Protein 2Q74 (pdb70)

InterPro domains:
  IPR000760 Inositol monophosphatase-like [PF00459] (10-281)
  IPR000760 Inositol monophosphatase-like [PR00377] (54-74)
  IPR000760 Inositol monophosphatase-like [PR00377] (76-92)
  IPR000760 Inositol monophosphatase-like [PR00377] (101-117)
  IPR000760 Inositol monophosphatase-like [PR00377] (200-221)
  IPR000760 Inositol monophosphatase-like [PR00377] (231-255)
  IPR020550 Inositol monophosphatase, conserved site [PS00630] (234-248)
  IPR020583 Inositol monophosphatase, metal-binding site [PS00629] (101-114)
  IPR033942 Inositol monophosphatase [cd01639] (29-236)

Radius of gyration: 31.49 Å; Cα contacts (8 Å, |Δi|>4): 1797; chains: 3; bounding box: 64×98×61 Å

GO terms:
  GO:0000287 magnesium ion binding (F, IDA)
  GO:0008934 inositol monophosphate 1-phosphatase activity (F, IDA)

Nearest PDB structures (foldseek):
  2q74-assembly1_C  TM=1.004E+00  e=3.347E-56  Mycobacterium tuberculosis H37Rv
  2q74-assembly2_B-2  TM=1.002E+00  e=1.702E-55  Mycobacterium tuberculosis H37Rv
  5yht-assembly1_A  TM=8.792E-01  e=5.640E-20  Mycobacterium tuberculosis H37Rv
  5yht-assembly1_B  TM=8.643E-01  e=2.072E-19  Mycobacterium tuberculosis H37Rv
  5zon-assembly2_D  TM=8.868E-01  e=8.125E-19  Mycobacterium tuberculosis H37Rv

Secondary structure (DSSP, 8-state):
--SHHHHHHHHHHHHHHHHHHHHHHHHHH--HHHHHHHHHHHHHHHHHHHHSTT--EE-TT---EEEEEEEE-HHHHHHT-S--EEEEEEEETTEEEEEEEEETTTTEEEEEETTTEEEEEETTEEEE--------GGG-EEEEEE-SSSTTHHHHHHHHHHHGGGSSEEEB-S-HHHHHHHHHHTS-SEEEEEEE-HHHHHHHHHHHHHTT-EEEE---EEEEEE-GGGHHHHHHHHHTTS---/--SHHHHHHHHHHHHHHHHHHHHHHHHHH--HHHHHHHHHHHHHHHHHHHHSTT--EE-TT---EEEEEEEE-HHHHHHT-S--EEEEEEEETTEEEEEEEEETTTTEEEEEETTTEEEEEETTEEEE--------GGG-EEEE---S--S-THHHHHHHHHHGGGSSEEE--S-HHHHHHHHHHTS-SEEEEEEE-HHHHHHHHHHHHHTT-EEEE---EEEEEE-HHHHHHHHHHHHTTS---/--SHHHHHHHHHHHHHHHHHHHHHHHHHH--HHHHHHHHHHHHHHHHHHHHSTT--EE-TT---EEEEEEEE-HHHHHHT-S--EEEEEEEETTEEEEEEEEETTTTEEEEEETTTEEEEEETTEEEE--------GGG-EEEEEE----HHHHHHHHHHHGGGSSEEEB-S-HHHHHHHHHHTS-SEEEEEEE-HHHHHHHHHHHHHTT-EEEE---EEEEEE-HHHHHHHHHHHHTTS---

CATH classification: 3.30.540.10 (+1 more: 3.40.190.80)

B-factor: mean 70.35, std 10.23, range [47.85, 155.06]

Solvent-accessible surface area: 29517 Å² total; per-residue (Å²): 154,72,97,38,52,35,0,26,50,25,0,42,85,0,0,46,62,0,4,54,67,0,74,35,55,51,76,124,52,113,127,54,23,82,56,0,14,47,26,0,3,130,36,0,75,73,66,1,65,115,75,32,107,48,17,59,36,66,1,68,97,70,192,0,39,0,1,0,4,1,3,12,11,55,37,0,0,52,34,18,10,77,10,18,0,0,1,0,1,0,24,61,80,55,118,21,25,0,0,0,0,1,21,2,43,54,165,22,20,8,1,0,0,60,74,76,21,0,20,14,56,33,166,203,33,149,63,109,10,160,21,38,67,25,96,105,4,60,86,0,0,1,0,1,12,21,3,78,77,88,75,66,29,66,160,18,7,56,13,16,0,62,1,6,50,73,8,81,18,6,5,10,20,21,5,9,0,8,2,0,0,18,0,0,28,12,67,0,2,0,0,7,15,66,14,6,58,47,48,19,0,4,1,0,8,14,0,0,44,42,0,31,11,107,40,59,77,77,145,32,42,12,0,3,0,0,0,72,44,0,1,94,91,0,26,61,9,0,101,141,68,115,4,11,117,153,62,98,40,52,34,0,27,51,26,0,41,88,0,0,44,60,0,4,52,66,0,75,35,55,50,76,124,52,114,128,52,23,84,55,0,14,46,26,0,3,131,35,0,74,74,67,2,64,119,74,32,106,71,22,68,36,67,1,69,96,70,222,0,36,0,1,0,5,1,3,11,10,54,103,7,0,63,170,34,87,91,9,17,0,0,1,0,1,0,21,63,80,55,116,22,25,0,0,0,0,0,20,2,42,56,166,22,21,8,1,0,0,58,72,75,21,1,20,15,55,33,165,202,33,150,64,109,10,163,21,42,68,27,99,106,5,62,84,0,36,1,0,1,11,58,38,70,45,72,47,33,102,88,84,14,44,99,14,15,62,91,0,72,103,72,10,144,67,39,107,108,51,44,4,9,0,9,2,0,0,26,0,0,29,28,144,3,14,0,0,7,13,56,14,5,44,47,49,18,0,5,0,0,8,14,0,0,44,42,1,32,10,110,40,57,78,75,143,31,43,13,0,3,0,0,0,72,43,1,1,94,88,0,28,60,8,0,101,192,67,76,3,11,115,156,75,99,41,53,33,1,27,51,26,0,40,85,0,0,44,62,0,5,53,64,0,75,35,54,50,76,125,50,115,128,54,23,82,58,0,15,46,28,0,3,129,36,0,73,71,66,1,62,118,76,32,106,40,15,62,37,65,0,66,97,72,195,1,35,0,2,0,6,1,3,12,10,56,37,0,0,54,34,17,10,75,10,18,1,0,2,0,1,0,23,61,81,55,117,22,25,0,0,0,0,0,21,2,41,54,165,22,22,8,0,0,0,60,72,73,22,0,20,15,56,33,163,203,33,147,62,110,10,162,22,40,69,25,96,105,4,62,84,1,0,1,0,0,11,22,14,114,95,35,52,32,76,18,7,55,13,16,0,62,1,4,68,72,9,82,16,6,4,11,20,20,4,9,0,8,1,0,0,19,0,0,29,12,65,0,2,0,0,7,14,65,18,6,65,48,48,18,0,4,1,0,9,15,0,0,43,41,0,32,11,108,41,58,78,76,144,31,44,13,0,3,0,0,0,72,45,1,1,95,88,0,27,63,9,0,102,194,67,117,4,11,117

Structure (mmCIF, N/CA/C/O backbone):
data_2Q74
#
_entry.id   2Q74
#
_cell.length_a   101.400
_cell.length_b   185.600
_cell.length_c   107.300
_cell.angle_alpha   90.00
_cell.angle_beta   90.00
_cell.angle_gamma   90.00
#
_symmetry.space_group_name_H-M   'C 2 2 21'
#
loop_
_entity.id
_entity.type
_entity.pdbx_description
1 polymer Inositol-1-monophosphatase
2 water water
#
loop_
_atom_site.group_PDB
_atom_site.id
_atom_site.type_symbol
_atom_site.label_atom_id
_atom_site.label_alt_id
_atom_site.label_comp_id
_atom_site.label_asym_id
_atom_site.label_entity_id
_atom_site.label_seq_id
_atom_site.pdbx_PDB_ins_code
_atom_site.Cartn_x
_atom_site.Cartn_y
_atom_site.Cartn_z
_atom_site.occupancy
_atom_site.B_iso_or_equiv
_atom_site.auth_seq_id
_atom_site.auth_comp_id
_atom_site.auth_asym_id
_atom_site.auth_atom_id
_atom_site.pdbx_PDB_model_num
ATOM 1 N N . ASP A 1 5 ? 21.724 75.442 47.746 1.00 86.03 5 ASP A N 1
ATOM 2 C CA . ASP A 1 5 ? 22.703 75.866 48.780 1.00 86.14 5 ASP A CA 1
ATOM 3 C C . ASP A 1 5 ? 24.124 75.430 48.438 1.00 85.24 5 ASP A C 1
ATOM 4 O O . ASP A 1 5 ? 24.954 76.251 48.051 1.00 85.47 5 ASP A O 1
ATOM 9 N N . ASN A 1 6 ? 24.368 74.130 48.611 1.00 83.95 6 ASN A N 1
ATOM 10 C CA . ASN A 1 6 ? 25.655 73.433 48.387 1.00 82.64 6 ASN A CA 1
ATOM 11 C C . ASN A 1 6 ? 25.595 72.006 49.009 1.00 81.92 6 ASN A C 1
ATOM 12 O O . ASN A 1 6 ? 26.601 71.317 49.163 1.00 81.20 6 ASN A O 1
ATOM 17 N N . GLU A 1 7 ? 24.386 71.573 49.339 1.00 81.19 7 GLU A N 1
ATOM 18 C CA . GLU A 1 7 ? 24.128 70.268 49.890 1.00 81.06 7 GLU A CA 1
ATOM 19 C C . GLU A 1 7 ? 23.911 69.329 48.731 1.00 80.00 7 GLU A C 1
ATOM 20 O O . GLU A 1 7 ? 23.563 69.762 47.627 1.00 79.82 7 GLU A O 1
ATOM 26 N N . PRO A 1 8 ? 24.090 68.031 48.973 1.00 79.10 8 PRO A N 1
ATOM 27 C CA . PRO A 1 8 ? 23.995 67.050 47.903 1.00 78.46 8 PRO A CA 1
ATOM 28 C C . PRO A 1 8 ? 22.717 67.165 47.053 1.00 77.80 8 PRO A C 1
ATOM 29 O O . PRO A 1 8 ? 22.791 67.094 45.809 1.00 77.65 8 PRO A O 1
ATOM 33 N N . ALA A 1 9 ? 21.565 67.323 47.714 1.00 76.78 9 ALA A N 1
ATOM 34 C CA . ALA A 1 9 ? 20.271 67.387 47.019 1.00 75.87 9 ALA A CA 1
ATOM 35 C C . ALA A 1 9 ? 20.276 68.515 45.994 1.00 75.26 9 ALA A C 1
ATOM 36 O O . ALA A 1 9 ? 19.852 68.328 44.844 1.00 75.06 9 ALA A O 1
ATOM 38 N N . ARG A 1 10 ? 20.784 69.676 46.405 1.00 74.43 10 ARG A N 1
ATOM 39 C CA . ARG A 1 10 ? 20.884 70.835 45.511 1.00 73.86 10 ARG A CA 1
ATOM 40 C C . ARG A 1 10 ? 21.875 70.583 44.391 1.00 73.20 10 ARG A C 1
ATOM 41 O O . ARG A 1 10 ? 21.667 71.019 43.267 1.00 73.16 10 ARG A O 1
ATOM 43 N N . LEU A 1 11 ? 22.967 69.896 44.710 1.00 72.59 11 LEU A N 1
ATOM 44 C CA . LEU A 1 11 ? 24.011 69.628 43.727 1.00 71.94 11 LEU A CA 1
ATOM 45 C C . LEU A 1 11 ? 23.530 68.647 42.652 1.00 71.67 11 LEU A C 1
ATOM 46 O O . LEU A 1 11 ? 23.916 68.754 41.486 1.00 71.59 11 LEU A O 1
ATOM 51 N N . ARG A 1 12 ? 22.663 67.712 43.031 1.00 71.13 12 ARG A N 1
ATOM 52 C CA . ARG A 1 12 ? 22.219 66.707 42.087 1.00 71.06 12 ARG A CA 1
ATOM 53 C C . ARG A 1 12 ? 21.170 67.279 41.137 1.00 70.07 12 ARG A C 1
ATOM 54 O O . ARG A 1 12 ? 21.102 66.877 39.986 1.00 69.74 12 ARG A O 1
ATOM 62 N N . SER A 1 13 ? 20.356 68.211 41.616 1.00 69.42 13 SER A N 1
ATOM 63 C CA . SER A 1 13 ? 19.366 68.860 40.769 1.00 68.94 13 SER A CA 1
ATOM 64 C C . SER A 1 13 ? 20.012 69.632 39.642 1.00 68.35 13 SER A C 1
ATOM 65 O O . SER A 1 13 ? 19.587 69.534 38.498 1.00 67.99 13 SER A O 1
ATOM 68 N N . VAL A 1 14 ? 21.043 70.401 39.971 1.00 67.78 14 VAL A N 1
ATOM 69 C CA . VAL A 1 14 ? 21.756 71.135 38.952 1.00 67.47 14 VAL A CA 1
ATOM 70 C C . VAL A 1 14 ? 22.451 70.135 38.025 1.00 67.18 14 VAL A C 1
ATOM 71 O O . VAL A 1 14 ? 22.568 70.368 36.818 1.00 67.22 14 VAL A O 1
ATOM 75 N N . ALA A 1 15 ? 22.902 69.016 38.589 1.00 66.79 15 ALA A N 1
ATOM 76 C CA . ALA A 1 15 ? 23.548 67.979 37.794 1.00 66.24 15 ALA A CA 1
ATOM 77 C C . ALA A 1 15 ? 22.548 67.358 36.826 1.00 65.79 15 ALA A C 1
ATOM 78 O O . ALA A 1 15 ? 22.884 67.125 35.673 1.00 65.30 15 ALA A O 1
ATOM 80 N N . GLU A 1 16 ? 21.331 67.097 37.310 1.00 65.52 16 GLU A N 1
ATOM 81 C CA . GLU A 1 16 ? 20.281 66.460 36.509 1.00 65.67 16 GLU A CA 1
ATOM 82 C C . GLU A 1 16 ? 19.865 67.381 35.368 1.00 65.35 16 GLU A C 1
ATOM 83 O O . GLU A 1 16 ? 19.721 66.977 34.208 1.00 64.87 16 GLU A O 1
ATOM 89 N N . ASN A 1 17 ? 19.685 68.643 35.713 1.00 65.15 17 ASN A N 1
ATOM 90 C CA . ASN A 1 17 ? 19.230 69.631 34.759 1.00 64.67 17 ASN A CA 1
ATOM 91 C C . ASN A 1 17 ? 20.255 69.885 33.671 1.00 63.94 17 ASN A C 1
ATOM 92 O O . ASN A 1 17 ? 19.921 69.918 32.494 1.00 64.26 17 ASN A O 1
ATOM 97 N N . LEU A 1 18 ? 21.507 70.044 34.064 1.00 63.06 18 LEU A N 1
ATOM 98 C CA . LEU A 1 18 ? 22.566 70.277 33.095 1.00 62.44 18 LEU A CA 1
ATOM 99 C C . LEU A 1 18 ? 22.774 69.081 32.173 1.00 62.06 18 LEU A C 1
ATOM 100 O O . LEU A 1 18 ? 22.952 69.254 30.958 1.00 61.85 18 LEU A O 1
ATOM 105 N N . ALA A 1 19 ? 22.743 67.880 32.749 1.00 61.34 19 ALA A N 1
ATOM 106 C CA . ALA A 1 19 ? 22.862 66.655 31.978 1.00 60.90 19 ALA A CA 1
ATOM 107 C C . ALA A 1 19 ? 21.758 66.574 30.911 1.00 60.74 19 ALA A C 1
ATOM 108 O O . ALA A 1 19 ? 22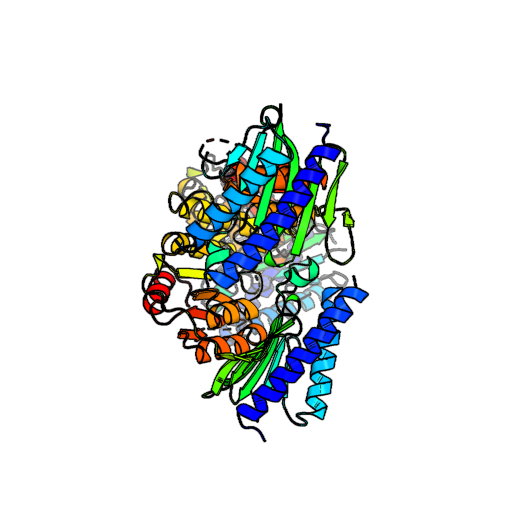.039 66.331 29.713 1.00 61.14 19 ALA A O 1
ATOM 110 N N . ALA A 1 20 ? 20.516 66.811 31.331 1.00 60.13 20 ALA A N 1
ATOM 111 C CA . ALA A 1 20 ? 19.356 66.732 30.427 1.00 59.89 20 ALA A CA 1
ATOM 112 C C . ALA A 1 20 ? 19.447 67.774 29.321 1.00 59.87 20 ALA A C 1
ATOM 113 O O . ALA A 1 20 ? 19.206 67.469 28.140 1.00 60.06 20 ALA A O 1
ATOM 115 N N . GLU A 1 21 ? 19.780 69.003 29.711 1.00 59.68 21 GLU A N 1
ATOM 116 C CA . GLU A 1 21 ? 20.016 70.082 28.755 1.00 59.75 21 GLU A CA 1
ATOM 117 C C . GLU A 1 21 ? 21.053 69.706 27.718 1.00 58.59 21 GLU A C 1
ATOM 118 O O . GLU A 1 21 ? 20.808 69.789 26.530 1.00 59.08 21 GLU A O 1
ATOM 124 N N . ALA A 1 22 ? 22.227 69.318 28.194 1.00 57.69 22 ALA A N 1
ATOM 125 C CA . ALA A 1 22 ? 23.361 69.007 27.334 1.00 57.07 22 ALA A CA 1
ATOM 126 C C . ALA A 1 22 ? 23.043 67.827 26.403 1.00 56.76 22 ALA A C 1
ATOM 127 O O . ALA A 1 22 ? 23.399 67.854 25.225 1.00 56.84 22 ALA A O 1
ATOM 129 N N . ALA A 1 23 ? 22.311 66.834 26.906 1.00 56.33 23 ALA A N 1
ATOM 130 C CA . ALA A 1 23 ? 21.892 65.709 26.080 1.00 55.98 23 ALA A CA 1
ATOM 131 C C . ALA A 1 23 ? 21.059 66.219 24.911 1.00 56.06 23 ALA A C 1
ATOM 132 O O . ALA A 1 23 ? 21.303 65.864 23.755 1.00 56.28 23 ALA A O 1
ATOM 134 N N . ALA A 1 24 ? 20.084 67.065 25.210 1.00 55.89 24 ALA A N 1
ATOM 135 C CA . ALA A 1 24 ? 19.226 67.649 24.178 1.00 56.20 24 ALA A CA 1
ATOM 136 C C . ALA A 1 24 ? 20.042 68.386 23.105 1.00 56.73 24 ALA A C 1
ATOM 137 O O . ALA A 1 24 ? 19.699 68.376 21.912 1.00 56.72 24 ALA A O 1
ATOM 139 N N . PHE A 1 25 ? 21.115 69.039 23.540 1.00 57.66 25 PHE A N 1
ATOM 140 C CA . PHE A 1 25 ? 21.969 69.824 22.644 1.00 58.22 25 PHE A CA 1
ATOM 141 C C . PHE A 1 25 ? 22.818 68.916 21.771 1.00 58.85 25 PHE A C 1
ATOM 142 O O . PHE A 1 25 ? 22.958 69.148 20.578 1.00 59.24 25 PHE A O 1
ATOM 150 N N . VAL A 1 26 ? 23.389 67.883 22.377 1.00 59.39 26 VAL A N 1
ATOM 151 C CA . VAL A 1 26 ? 24.180 66.896 21.643 1.00 59.82 26 VAL A CA 1
ATOM 152 C C . VAL A 1 26 ? 23.330 66.221 20.573 1.00 60.59 26 VAL A C 1
ATOM 153 O O . VAL A 1 26 ? 23.731 66.056 19.440 1.00 60.87 26 VAL A O 1
ATOM 157 N N . ARG A 1 27 ? 22.151 65.813 20.990 1.00 61.75 27 ARG A N 1
ATOM 158 C CA . ARG A 1 27 ? 21.197 65.112 20.166 1.00 62.64 27 ARG A CA 1
ATOM 159 C C . ARG A 1 27 ? 20.870 65.974 18.946 1.00 63.31 27 ARG A C 1
ATOM 160 O O . ARG A 1 27 ? 20.827 65.498 17.807 1.00 63.33 27 ARG A O 1
ATOM 168 N N . GLY A 1 28 ? 20.711 67.270 19.183 1.00 63.98 28 GLY A N 1
ATOM 169 C CA . GLY A 1 28 ? 20.446 68.211 18.110 1.00 64.09 28 GLY A CA 1
ATOM 170 C C . GLY A 1 28 ? 21.646 68.556 17.252 1.00 64.57 28 GLY A C 1
ATOM 171 O O . GLY A 1 28 ? 21.540 68.655 16.027 1.00 64.11 28 GLY A O 1
ATOM 172 N N . ARG A 1 29 ? 22.788 68.772 17.895 1.00 65.26 29 ARG A N 1
ATOM 173 C CA . ARG A 1 29 ? 24.014 69.112 17.178 1.00 65.86 29 ARG A CA 1
ATOM 174 C C . ARG A 1 29 ? 24.513 67.965 16.301 1.00 66.55 29 ARG A C 1
ATOM 175 O O . ARG A 1 29 ? 25.010 68.200 15.199 1.00 66.42 29 ARG A O 1
ATOM 183 N N . ARG A 1 30 ? 24.379 66.732 16.789 1.00 67.37 30 ARG A N 1
ATOM 184 C CA . ARG A 1 30 ? 24.782 65.563 16.020 1.00 68.35 30 ARG A CA 1
ATOM 185 C C . ARG A 1 30 ? 24.030 65.520 14.690 1.00 68.27 30 ARG A C 1
ATOM 186 O O . ARG A 1 30 ? 24.632 65.294 13.651 1.00 68.18 30 ARG A O 1
ATOM 194 N N . ALA A 1 31 ? 22.721 65.752 14.734 1.00 68.66 31 ALA A N 1
ATOM 195 C CA . ALA A 1 31 ? 21.880 65.728 13.538 1.00 69.04 31 ALA A CA 1
ATOM 196 C C . ALA A 1 31 ? 22.307 66.781 12.517 1.00 69.64 31 ALA A C 1
ATOM 197 O O . ALA A 1 31 ? 22.308 66.525 11.310 1.00 69.76 31 ALA A O 1
ATOM 199 N N . GLU A 1 32 ? 22.697 67.955 12.993 1.00 70.66 32 GLU A N 1
ATOM 200 C CA . GLU A 1 32 ? 23.179 69.018 12.099 1.00 71.36 32 GLU A CA 1
ATOM 201 C C . GLU A 1 32 ? 24.505 68.634 11.439 1.00 73.28 32 GLU A C 1
ATOM 202 O O . GLU A 1 32 ? 24.598 68.523 10.220 1.00 73.80 32 GLU A O 1
ATOM 208 N N . VAL A 1 33 ? 25.518 68.408 12.261 1.00 75.29 33 VAL A N 1
ATOM 209 C CA . VAL A 1 33 ? 26.846 68.020 11.799 1.00 76.71 33 VAL A CA 1
ATOM 210 C C . VAL A 1 33 ? 26.838 66.789 10.863 1.00 77.75 33 VAL A C 1
ATOM 211 O O . VAL A 1 33 ? 27.625 66.719 9.938 1.00 77.70 33 VAL A O 1
ATOM 215 N N . PHE A 1 34 ? 25.948 65.833 11.101 1.00 79.23 34 PHE A N 1
ATOM 216 C CA . PHE A 1 34 ? 25.827 64.645 10.254 1.00 80.28 34 PHE A CA 1
ATOM 217 C C . PHE A 1 34 ? 24.568 64.757 9.396 1.00 80.44 34 PHE A C 1
ATOM 218 O O . PHE A 1 34 ? 24.614 65.163 8.239 1.00 80.73 34 PHE A O 1
ATOM 226 N N . ASP A 1 54 ? 37.207 64.915 14.417 1.00 84.11 54 ASP A N 1
ATOM 227 C CA . ASP A 1 54 ? 36.875 66.292 14.022 1.00 84.15 54 ASP A CA 1
ATOM 228 C C . ASP A 1 54 ? 35.365 66.621 14.152 1.00 83.88 54 ASP A C 1
ATOM 229 O O . ASP A 1 54 ? 35.003 67.553 14.872 1.00 83.85 54 ASP A O 1
ATOM 234 N N . PRO A 1 55 ? 34.480 65.866 13.460 1.00 83.39 55 PRO A N 1
ATOM 235 C CA . PRO A 1 55 ? 33.044 66.121 13.641 1.00 82.57 55 PRO A CA 1
ATOM 236 C C . PRO A 1 55 ? 32.568 65.860 15.082 1.00 81.34 55 PRO A C 1
ATOM 237 O O . PRO A 1 55 ? 31.708 66.576 15.589 1.00 81.62 55 PRO A O 1
ATOM 241 N N . VAL A 1 56 ? 33.133 64.856 15.737 1.00 79.64 56 VAL A N 1
ATOM 242 C CA . VAL A 1 56 ? 32.833 64.624 17.138 1.00 78.26 56 VAL A CA 1
ATOM 243 C C . VAL A 1 56 ? 33.580 65.646 17.998 1.00 77.10 56 VAL A C 1
ATOM 244 O O . VAL A 1 56 ? 33.084 66.038 19.048 1.00 77.11 56 VAL A O 1
ATOM 248 N N . THR A 1 57 ? 34.767 66.079 17.557 1.00 75.61 57 THR A N 1
ATOM 249 C CA . THR A 1 57 ? 35.526 67.120 18.272 1.00 74.28 57 THR A CA 1
ATOM 250 C C . THR A 1 57 ? 34.706 68.404 18.351 1.00 73.12 57 THR A C 1
ATOM 251 O O . THR A 1 57 ? 34.715 69.101 19.376 1.00 73.15 57 THR A O 1
ATOM 255 N N . VAL A 1 58 ? 33.970 68.684 17.280 1.00 71.44 58 VAL A N 1
ATOM 256 C CA . VAL A 1 58 ? 33.156 69.882 17.199 1.00 70.23 58 VAL A CA 1
ATOM 257 C C . VAL A 1 58 ? 32.037 69.843 18.228 1.00 69.31 58 VAL A C 1
ATOM 258 O O . VAL A 1 58 ? 31.906 70.765 19.016 1.00 69.05 58 VAL A O 1
ATOM 262 N N . VAL A 1 59 ? 31.249 68.772 18.229 1.00 68.47 59 VAL A N 1
ATOM 263 C CA . VAL A 1 59 ? 30.100 68.676 19.122 1.00 67.86 59 VAL A CA 1
ATOM 264 C C . VAL A 1 59 ? 30.546 68.612 20.575 1.00 68.48 59 VAL A C 1
ATOM 265 O O . VAL A 1 59 ? 29.906 69.190 21.457 1.00 68.06 59 VAL A O 1
ATOM 269 N N . ASP A 1 60 ? 31.657 67.916 20.798 1.00 69.32 60 ASP A N 1
ATOM 270 C CA . ASP A 1 60 ? 32.232 67.753 22.124 1.00 70.25 60 ASP A CA 1
ATOM 271 C C . ASP A 1 60 ? 32.594 69.118 22.705 1.00 70.25 60 ASP A C 1
ATOM 272 O O . ASP A 1 60 ? 32.230 69.433 23.837 1.00 70.33 60 ASP A O 1
ATOM 277 N N . THR A 1 61 ? 33.268 69.939 21.910 1.00 70.25 61 THR A N 1
ATOM 278 C CA . THR A 1 61 ? 33.653 71.276 22.339 1.00 70.31 61 THR A CA 1
ATOM 279 C C . THR A 1 61 ? 32.442 72.166 22.577 1.00 70.24 61 THR A C 1
ATOM 280 O O . THR A 1 61 ? 32.363 72.868 23.584 1.00 70.21 61 THR A O 1
ATOM 284 N N . ASP A 1 62 ? 31.510 72.146 21.630 1.00 70.07 62 ASP A N 1
ATOM 285 C CA . ASP A 1 62 ? 30.320 72.973 21.706 1.00 70.06 62 ASP A CA 1
ATOM 286 C C . ASP A 1 62 ? 29.573 72.704 23.004 1.00 69.93 62 ASP A C 1
ATOM 287 O O . ASP A 1 62 ? 29.172 73.639 23.708 1.00 69.52 62 ASP A O 1
ATOM 292 N N . THR A 1 63 ? 29.414 71.418 23.320 1.00 69.87 63 THR A N 1
ATOM 293 C CA . THR A 1 63 ? 28.666 70.978 24.500 1.00 69.67 63 THR A CA 1
ATOM 294 C C . THR A 1 63 ? 29.413 71.297 25.790 1.00 70.00 63 THR A C 1
ATOM 295 O O . THR A 1 63 ? 28.815 71.604 26.818 1.00 69.50 63 THR A O 1
ATOM 299 N N . GLU A 1 64 ? 30.733 71.208 25.727 1.00 70.79 64 GLU A N 1
ATOM 300 C CA . GLU A 1 64 ? 31.593 71.643 26.828 1.00 71.38 64 GLU A CA 1
ATOM 301 C C . GLU A 1 64 ? 31.375 73.136 27.122 1.00 71.11 64 GLU A C 1
ATOM 302 O O . GLU A 1 64 ? 31.290 73.542 28.291 1.00 70.93 64 GLU A O 1
ATOM 308 N N . ARG A 1 65 ? 31.285 73.935 26.056 1.00 70.59 65 ARG A N 1
ATOM 309 C CA . ARG A 1 65 ? 31.002 75.358 26.179 1.00 70.97 65 ARG A CA 1
ATOM 310 C C . ARG A 1 65 ? 29.633 75.606 26.836 1.00 69.09 65 ARG A C 1
ATOM 311 O O . ARG A 1 65 ? 29.521 76.418 27.746 1.00 68.87 65 ARG A O 1
ATOM 319 N N . LEU A 1 66 ? 28.605 74.898 26.375 1.00 67.44 66 LEU A N 1
ATOM 320 C CA . LEU A 1 66 ? 27.264 75.004 26.942 1.00 66.62 66 LEU A CA 1
ATOM 321 C C . LEU A 1 66 ? 27.299 74.778 28.435 1.00 66.45 66 LEU A C 1
ATOM 322 O O . LEU A 1 66 ? 26.734 75.542 29.203 1.00 66.05 66 LEU A O 1
ATOM 327 N N . LEU A 1 67 ? 27.980 73.719 28.842 1.00 66.74 67 LEU A N 1
ATOM 328 C CA . LEU A 1 67 ? 28.046 73.332 30.249 1.00 66.94 67 LEU A CA 1
ATOM 329 C C . LEU A 1 67 ? 28.820 74.326 31.109 1.00 67.99 67 LEU A C 1
ATOM 330 O O . LEU A 1 67 ? 28.429 74.600 32.250 1.00 67.73 67 LEU A O 1
ATOM 335 N N . ARG A 1 68 ? 29.917 74.846 30.565 1.00 69.02 68 ARG A N 1
ATOM 336 C CA . ARG A 1 68 ? 30.719 75.840 31.267 1.00 70.16 68 ARG A CA 1
ATOM 337 C C . ARG A 1 68 ? 29.948 77.138 31.484 1.00 70.76 68 ARG A C 1
ATOM 338 O O . ARG A 1 68 ? 29.983 77.700 32.576 1.00 70.71 68 ARG A O 1
ATOM 346 N N . ASP A 1 69 ? 29.252 77.600 30.444 1.00 71.46 69 ASP A N 1
ATOM 347 C CA . ASP A 1 69 ? 28.447 78.813 30.520 1.00 71.90 69 ASP A CA 1
ATOM 348 C C . ASP A 1 69 ? 27.331 78.636 31.529 1.00 71.56 69 ASP A C 1
ATOM 349 O O . ASP A 1 69 ? 27.155 79.463 32.406 1.00 71.96 69 ASP A O 1
ATOM 354 N N . ARG A 1 70 ? 26.594 77.543 31.423 1.00 71.14 70 ARG A N 1
ATOM 355 C CA . ARG A 1 70 ? 25.470 77.308 32.319 1.00 70.85 70 ARG A CA 1
ATOM 356 C C . ARG A 1 70 ? 25.921 77.199 33.773 1.00 71.74 70 ARG A C 1
ATOM 357 O O . ARG A 1 70 ? 25.213 77.597 34.693 1.00 71.65 70 ARG A O 1
ATOM 365 N N . LEU A 1 71 ? 27.112 76.658 33.973 1.00 72.86 71 LEU A N 1
ATOM 366 C CA . LEU A 1 71 ? 27.679 76.550 35.302 1.00 73.69 71 LEU A CA 1
ATOM 367 C C . LEU A 1 71 ? 28.141 77.901 35.822 1.00 73.80 71 LEU A C 1
ATOM 368 O O . LEU A 1 71 ? 28.066 78.158 37.018 1.00 73.83 71 LEU A O 1
ATOM 373 N N . ALA A 1 72 ? 28.580 78.775 34.920 1.00 74.03 72 ALA A N 1
ATOM 374 C CA . ALA A 1 72 ? 28.925 80.154 35.273 1.00 74.04 72 ALA A CA 1
ATOM 375 C C . ALA A 1 72 ? 27.725 80.909 35.848 1.00 74.09 72 ALA A C 1
ATOM 376 O O . ALA A 1 72 ? 27.879 81.703 36.775 1.00 74.22 72 ALA A O 1
ATOM 378 N N . GLN A 1 73 ? 26.534 80.635 35.313 1.00 73.82 73 GLN A N 1
ATOM 379 C CA . GLN A 1 73 ? 25.313 81.330 35.724 1.00 73.71 73 GLN A CA 1
ATOM 380 C C . GLN A 1 73 ? 24.636 80.642 36.911 1.00 73.43 73 GLN A C 1
ATOM 381 O O . GLN A 1 73 ? 24.091 81.311 37.781 1.00 73.77 73 GLN A O 1
ATOM 387 N N . LEU A 1 74 ? 24.670 79.318 36.961 1.00 73.10 74 LEU A N 1
ATOM 388 C CA . LEU A 1 74 ? 24.006 78.591 38.048 1.00 72.76 74 LEU A CA 1
ATOM 389 C C . LEU A 1 74 ? 24.911 78.386 39.269 1.00 73.57 74 LEU A C 1
ATOM 390 O O . LEU A 1 74 ? 24.443 78.412 40.404 1.00 73.08 74 LEU A O 1
ATOM 395 N N . ARG A 1 75 ? 26.201 78.171 39.019 1.00 74.66 75 ARG A N 1
ATOM 396 C CA . ARG A 1 75 ? 27.174 77.939 40.072 1.00 75.56 75 ARG A CA 1
ATOM 397 C C . ARG A 1 75 ? 28.417 78.815 39.861 1.00 76.38 75 ARG A C 1
ATOM 398 O O . ARG A 1 75 ? 29.505 78.298 39.555 1.00 76.23 75 ARG A O 1
ATOM 406 N N . PRO A 1 76 ? 28.257 80.148 40.047 1.00 77.42 76 PRO A N 1
ATOM 407 C CA . PRO A 1 76 ? 29.252 81.199 39.771 1.00 77.85 76 PRO A CA 1
ATOM 408 C C . PRO A 1 76 ? 30.735 80.913 40.081 1.00 78.14 76 PRO A C 1
ATOM 409 O O . PRO A 1 76 ? 31.558 80.953 39.164 1.00 78.65 76 PRO A O 1
ATOM 413 N N . GLY A 1 77 ? 31.092 80.658 41.334 1.00 77.98 77 GLY A N 1
ATOM 414 C CA . GLY A 1 77 ? 32.511 80.556 41.678 1.00 78.13 77 GLY A CA 1
ATOM 415 C C . GLY A 1 77 ? 33.094 79.149 41.644 1.00 78.10 77 GLY A C 1
ATOM 416 O O . GLY A 1 77 ? 34.206 78.918 42.111 1.00 78.00 77 GLY A O 1
ATOM 417 N N . ASP A 1 78 ? 32.351 78.199 41.091 1.00 77.92 78 ASP A N 1
ATOM 418 C CA . ASP A 1 78 ? 32.756 76.795 41.152 1.00 77.60 78 ASP A CA 1
ATOM 419 C C . ASP A 1 78 ? 33.762 76.409 40.076 1.00 76.89 78 ASP A C 1
ATOM 420 O O . ASP A 1 78 ? 33.594 76.733 38.904 1.00 76.71 78 ASP A O 1
ATOM 425 N N . PRO A 1 79 ? 34.836 75.730 40.487 1.00 76.18 79 PRO A N 1
ATOM 426 C CA . PRO A 1 79 ? 35.801 75.176 39.554 1.00 75.78 79 PRO A CA 1
ATOM 427 C C . PRO A 1 79 ? 35.220 74.115 38.643 1.00 75.55 79 PRO A C 1
ATOM 428 O O . PRO A 1 79 ? 34.330 73.370 39.040 1.00 75.08 79 PRO A O 1
ATOM 432 N N . ILE A 1 80 ? 35.762 74.055 37.436 1.00 75.83 80 ILE A N 1
ATOM 433 C CA . ILE A 1 80 ? 35.340 73.117 36.414 1.00 76.23 80 ILE A CA 1
ATOM 434 C C . ILE A 1 80 ? 36.562 72.355 35.920 1.00 77.35 80 ILE A C 1
ATOM 435 O O . ILE A 1 80 ? 37.463 72.940 35.312 1.00 77.68 80 ILE A O 1
ATOM 440 N N . LEU A 1 81 ? 36.594 71.054 36.187 1.00 78.67 81 LEU A N 1
ATOM 441 C CA . LEU A 1 81 ? 37.549 70.153 35.538 1.00 79.76 81 LEU A CA 1
ATOM 442 C C . LEU A 1 81 ? 36.847 69.478 34.358 1.00 80.93 81 LEU A C 1
ATOM 443 O O . LEU A 1 81 ? 36.010 68.587 34.531 1.00 80.52 81 LEU A O 1
ATOM 448 N N . GLY A 1 82 ? 37.174 69.930 33.155 1.00 82.62 82 GLY A N 1
ATOM 449 C CA . GLY A 1 82 ? 36.597 69.356 31.959 1.00 84.04 82 GLY A CA 1
ATOM 450 C C . GLY A 1 82 ? 37.472 68.273 31.375 1.00 85.57 82 GLY A C 1
ATOM 451 O O . GLY A 1 82 ? 38.580 68.004 31.856 1.00 85.90 82 GLY A O 1
ATOM 452 N N . GLU A 1 83 ? 36.968 67.649 30.319 1.00 87.30 83 GLU A N 1
ATOM 453 C CA . GLU A 1 83 ? 37.778 66.745 29.514 1.00 88.65 83 GLU A CA 1
ATOM 454 C C . GLU A 1 83 ? 38.979 67.509 28.917 1.00 89.22 83 GLU A C 1
ATOM 455 O O . GLU A 1 83 ? 39.924 66.888 28.423 1.00 89.36 83 GLU A O 1
ATOM 461 N N . GLU A 1 84 ? 38.934 68.849 29.011 1.00 89.91 84 GLU A N 1
ATOM 462 C CA . GLU A 1 84 ? 39.955 69.764 28.470 1.00 90.40 84 GLU A CA 1
ATOM 463 C C . GLU A 1 84 ? 40.222 70.968 29.407 1.00 90.45 84 GLU A C 1
ATOM 464 O O . GLU A 1 84 ? 40.054 72.133 29.008 1.00 90.26 84 GLU A O 1
ATOM 470 N N . GLY A 1 85 ? 40.635 70.678 30.646 1.00 90.42 85 GLY A N 1
ATOM 471 C CA . GLY A 1 85 ? 40.899 71.711 31.659 1.00 90.27 85 GLY A CA 1
ATOM 472 C C . GLY A 1 85 ? 40.281 71.359 33.001 1.00 90.18 85 GLY A C 1
ATOM 473 O O . GLY A 1 85 ? 40.795 71.741 34.056 1.00 90.33 85 GLY A O 1
ATOM 474 N N . ARG A 1 98 ? 33.855 74.344 48.927 1.00 71.91 98 ARG A N 1
ATOM 475 C CA . ARG A 1 98 ? 33.915 74.566 47.481 1.00 71.98 98 ARG A CA 1
ATOM 476 C C . ARG A 1 98 ? 33.740 73.261 46.680 1.00 71.19 98 ARG A C 1
ATOM 477 O O . ARG A 1 98 ? 34.325 72.241 47.029 1.00 71.48 98 ARG A O 1
ATOM 485 N N . VAL A 1 99 ? 32.940 73.311 45.613 1.00 70.38 99 VAL A N 1
ATOM 486 C CA . VAL A 1 99 ? 32.646 72.142 44.771 1.00 69.71 99 VAL A CA 1
ATOM 487 C C . VAL A 1 99 ? 33.265 72.264 43.374 1.00 69.08 99 VAL A C 1
ATOM 488 O O . VAL A 1 99 ? 33.339 73.352 42.811 1.00 69.28 99 VAL A O 1
ATOM 492 N N . THR A 1 100 ? 33.689 71.133 42.824 1.00 68.18 100 THR A N 1
ATOM 493 C CA . THR A 1 100 ? 34.294 71.082 41.501 1.00 67.78 100 THR A CA 1
ATOM 494 C C . THR A 1 100 ? 33.444 70.226 40.570 1.00 67.23 100 THR A C 1
ATOM 495 O O . THR A 1 100 ? 33.130 69.074 40.883 1.00 67.26 100 THR A O 1
ATOM 499 N N . TRP A 1 101 ? 33.087 70.784 39.421 1.00 66.11 101 TRP A N 1
ATOM 500 C CA . TRP A 1 101 ? 32.272 70.056 38.463 1.00 65.16 101 TRP A CA 1
ATOM 501 C C . TRP A 1 101 ? 33.170 69.317 37.497 1.00 64.92 101 TRP A C 1
ATOM 502 O O . TRP A 1 101 ? 33.958 69.929 36.787 1.00 64.91 101 TRP A O 1
ATOM 513 N N . VAL A 1 102 ? 33.073 67.990 37.518 1.00 64.80 102 VAL A N 1
ATOM 514 C CA . VAL A 1 102 ? 33.873 67.128 36.657 1.00 64.79 102 VAL A CA 1
ATOM 515 C C . VAL A 1 102 ? 32.976 66.648 35.536 1.00 64.77 102 VAL A C 1
ATOM 516 O O . VAL A 1 102 ? 31.933 66.044 35.797 1.00 64.47 102 VAL A O 1
ATOM 520 N N . LEU A 1 103 ? 33.356 66.907 34.287 1.00 64.50 103 LEU A N 1
ATOM 521 C CA . LEU A 1 103 ? 32.435 66.564 33.231 1.00 64.56 103 LEU A CA 1
ATOM 522 C C . LEU A 1 103 ? 32.999 66.006 31.925 1.00 64.05 103 LEU A C 1
ATOM 523 O O . LEU A 1 103 ? 34.170 66.191 31.604 1.00 63.92 103 LEU A O 1
ATOM 528 N N . ASP A 1 104 ? 32.144 65.248 31.236 1.00 63.44 104 ASP A N 1
ATOM 529 C CA . ASP A 1 104 ? 32.399 64.762 29.888 1.00 63.18 104 ASP A CA 1
ATOM 530 C C . ASP A 1 104 ? 31.123 64.948 29.056 1.00 62.52 104 ASP A C 1
ATOM 531 O O . ASP A 1 104 ? 30.105 64.279 29.292 1.00 62.33 104 ASP A O 1
ATOM 536 N N . PRO A 1 105 ? 31.175 65.854 28.075 1.00 61.51 105 PRO A N 1
ATOM 537 C CA . PRO A 1 105 ? 30.039 66.088 27.183 1.00 61.10 105 PRO A CA 1
ATOM 538 C C . PRO A 1 105 ? 29.627 64.877 26.338 1.00 60.20 105 PRO A C 1
ATOM 539 O O . PRO A 1 105 ? 28.442 64.701 26.051 1.00 60.01 105 PRO A O 1
ATOM 543 N N . ILE A 1 106 ? 30.599 64.078 25.912 1.00 59.19 106 ILE A N 1
ATOM 544 C CA . ILE A 1 106 ? 30.308 62.877 25.144 1.00 58.56 106 ILE A CA 1
ATOM 545 C C . ILE A 1 106 ? 31.256 61.755 25.550 1.00 58.23 106 ILE A C 1
ATOM 546 O O . ILE A 1 106 ? 32.406 61.700 25.093 1.00 58.14 106 ILE A O 1
ATOM 551 N N . ASP A 1 107 ? 30.767 60.884 26.432 1.00 57.65 107 ASP A N 1
ATOM 552 C CA . ASP A 1 107 ? 31.451 59.648 26.791 1.00 57.18 107 ASP A CA 1
ATOM 553 C C . ASP A 1 107 ? 30.951 58.551 25.861 1.00 56.84 107 ASP A C 1
ATOM 554 O O . ASP A 1 107 ? 29.768 58.236 25.823 1.00 57.06 107 ASP A O 1
ATOM 559 N N . GLY A 1 108 ? 31.864 57.984 25.097 1.00 56.61 108 GLY A N 1
ATOM 560 C CA . GLY A 1 108 ? 31.519 57.054 24.040 1.00 56.77 108 GLY A CA 1
ATOM 561 C C . GLY A 1 108 ? 31.546 57.785 22.727 1.00 56.85 108 GLY A C 1
ATOM 562 O O . GLY A 1 108 ? 30.527 57.868 22.062 1.00 57.25 108 GLY A O 1
ATOM 563 N N . THR A 1 109 ? 32.718 58.319 22.371 1.00 57.25 109 THR A N 1
ATOM 564 C CA . THR A 1 109 ? 32.903 59.075 21.143 1.00 57.57 109 THR A CA 1
ATOM 565 C C . THR A 1 109 ? 32.906 58.171 19.915 1.00 58.14 109 THR A C 1
ATOM 566 O O . THR A 1 109 ? 32.475 58.575 18.835 1.00 58.50 109 THR A O 1
ATOM 570 N N . VAL A 1 110 ? 33.422 56.960 20.058 1.00 58.69 110 VAL A N 1
ATOM 571 C CA . VAL A 1 110 ? 33.377 56.016 18.959 1.00 59.12 110 VAL A CA 1
ATOM 572 C C . VAL A 1 110 ? 31.908 55.713 18.649 1.00 59.56 110 VAL A C 1
ATOM 573 O O . VAL A 1 110 ? 31.478 55.681 17.496 1.00 59.63 110 VAL A O 1
ATOM 577 N N . ASN A 1 111 ? 31.136 55.510 19.702 1.00 60.23 111 ASN A N 1
ATOM 578 C CA . ASN A 1 111 ? 29.719 55.200 19.569 1.00 60.67 111 ASN A CA 1
ATOM 579 C C . ASN A 1 111 ? 28.972 56.327 18.873 1.00 60.67 111 ASN A C 1
ATOM 580 O O . ASN A 1 111 ? 28.215 56.087 17.926 1.00 60.33 111 ASN A O 1
ATOM 585 N N . PHE A 1 112 ? 29.220 57.548 19.342 1.00 60.47 112 PHE A N 1
ATOM 586 C CA . PHE A 1 112 ? 28.694 58.758 18.724 1.00 60.75 112 PHE A CA 1
ATOM 587 C C . PHE A 1 112 ? 28.974 58.844 17.199 1.00 60.17 112 PHE A C 1
ATOM 588 O O . PHE A 1 112 ? 28.081 59.127 16.401 1.00 59.91 112 PHE A O 1
ATOM 596 N N . VAL A 1 113 ? 30.211 58.593 16.808 1.00 59.26 113 VAL A N 1
ATOM 597 C CA . VAL A 1 113 ? 30.588 58.673 15.410 1.00 59.14 113 VAL A CA 1
ATOM 598 C C . VAL A 1 113 ? 29.901 57.601 14.547 1.00 58.97 113 VAL A C 1
ATOM 599 O O . VAL A 1 113 ? 29.569 57.842 13.378 1.00 58.64 113 VAL A O 1
ATOM 603 N N . TYR A 1 114 ? 29.707 56.415 15.117 1.00 58.79 114 TYR A N 1
ATOM 604 C CA . TYR A 1 114 ? 29.114 55.295 14.378 1.00 58.39 114 TYR A CA 1
ATOM 605 C C . TYR A 1 114 ? 27.597 55.231 14.463 1.00 57.77 114 TYR A C 1
ATOM 606 O O . TYR A 1 114 ? 26.974 54.502 13.722 1.00 58.19 114 TYR A O 1
ATOM 615 N N . GLY A 1 115 ? 26.998 55.989 15.362 1.00 57.49 115 GLY A N 1
ATOM 616 C CA . GLY A 1 115 ? 25.552 55.964 15.525 1.00 57.20 115 GLY A CA 1
ATOM 617 C C . GLY A 1 115 ? 25.079 54.810 16.408 1.00 57.21 115 GLY A C 1
ATOM 618 O O . GLY A 1 115 ? 23.936 54.354 16.288 1.00 58.11 115 GLY A O 1
ATOM 619 N N . ILE A 1 116 ? 25.944 54.307 17.276 1.00 56.27 116 ILE A N 1
ATOM 620 C CA . ILE A 1 116 ? 25.527 53.309 18.233 1.00 55.74 116 ILE A CA 1
ATOM 621 C C . ILE A 1 116 ? 24.943 54.070 19.444 1.00 55.72 116 ILE A C 1
ATOM 622 O O . ILE A 1 116 ? 25.652 54.848 20.075 1.00 55.63 116 ILE A O 1
ATOM 627 N N . PRO A 1 117 ? 23.647 53.865 19.754 1.00 55.33 117 PRO A N 1
ATOM 628 C CA . PRO A 1 117 ? 22.979 54.644 20.795 1.00 54.46 117 PRO A CA 1
ATOM 629 C C . PRO A 1 117 ? 23.448 54.257 22.159 1.00 54.40 117 PRO A C 1
ATOM 630 O O . PRO A 1 117 ? 22.709 53.644 22.933 1.00 55.55 117 PRO A O 1
ATOM 634 N N . ALA A 1 118 ? 24.670 54.655 22.459 1.00 53.61 118 ALA A N 1
ATOM 635 C CA . ALA A 1 118 ? 25.279 54.361 23.703 1.00 53.15 118 ALA A CA 1
ATOM 636 C C . ALA A 1 118 ? 26.406 55.369 23.875 1.00 53.17 118 ALA A C 1
ATOM 637 O O . ALA A 1 118 ? 27.600 54.997 23.904 1.00 53.50 118 ALA A O 1
ATOM 639 N N . TYR A 1 119 ? 26.021 56.645 23.960 1.00 52.82 119 TYR A N 1
ATOM 640 C CA . TYR A 1 119 ? 26.935 57.689 24.427 1.00 52.50 119 TYR A CA 1
ATOM 641 C C . TYR A 1 119 ? 26.231 58.512 25.471 1.00 52.50 119 TYR A C 1
ATOM 642 O O . TYR A 1 119 ? 25.001 58.571 25.479 1.00 53.29 119 TYR A O 1
ATOM 651 N N . ALA A 1 120 ? 26.993 59.182 26.331 1.00 52.44 120 ALA A N 1
ATOM 652 C CA . ALA A 1 120 ? 26.393 59.853 27.492 1.00 51.85 120 ALA A CA 1
ATOM 653 C C . ALA A 1 120 ? 27.067 61.173 27.894 1.00 52.07 120 ALA A C 1
ATOM 654 O O . ALA A 1 120 ? 28.239 61.411 27.647 1.00 52.20 120 ALA A O 1
ATOM 656 N N . VAL A 1 121 ? 26.285 62.030 28.524 1.00 53.00 121 VAL A N 1
ATOM 657 C CA . VAL A 1 121 ? 26.800 63.211 29.176 1.00 53.55 121 VAL A CA 1
ATOM 658 C C . VAL A 1 121 ? 26.963 62.836 30.658 1.00 54.35 121 VAL A C 1
ATOM 659 O O . VAL A 1 121 ? 26.024 62.319 31.262 1.00 54.59 121 VAL A O 1
ATOM 663 N N . SER A 1 122 ? 28.146 63.081 31.220 1.00 55.55 122 SER A N 1
ATOM 664 C CA . SER A 1 122 ? 28.436 62.789 32.627 1.00 56.81 122 SER A CA 1
ATOM 665 C C . SER A 1 122 ? 28.802 64.074 33.362 1.00 57.83 122 SER A C 1
ATOM 666 O O . SER A 1 122 ? 29.699 64.788 32.920 1.00 57.31 122 SER A O 1
ATOM 669 N N . ILE A 1 123 ? 28.099 64.350 34.473 1.00 59.20 123 ILE A N 1
ATOM 670 C CA . ILE A 1 123 ? 28.302 65.539 35.306 1.00 60.37 123 ILE A CA 1
ATOM 671 C C . ILE A 1 123 ? 28.483 65.071 36.769 1.00 61.07 123 ILE A C 1
ATOM 672 O O . ILE A 1 123 ? 27.544 64.572 37.388 1.00 61.20 123 ILE A O 1
ATOM 677 N N . GLY A 1 124 ? 29.673 65.248 37.322 1.00 61.66 124 GLY A N 1
ATOM 678 C CA . GLY A 1 124 ? 29.918 64.913 38.714 1.00 62.56 124 GLY A CA 1
ATOM 679 C C . GLY A 1 124 ? 30.209 66.146 39.562 1.00 63.18 124 GLY A C 1
ATOM 680 O O . GLY A 1 124 ? 30.875 67.076 39.099 1.00 63.35 124 GLY A O 1
ATOM 681 N N . ALA A 1 125 ? 29.710 66.148 40.797 1.00 63.85 125 ALA A N 1
ATOM 682 C CA . ALA A 1 125 ? 29.965 67.231 41.748 1.00 64.70 125 ALA A CA 1
ATOM 683 C C . ALA A 1 125 ? 30.880 66.692 42.830 1.00 65.60 125 ALA A C 1
ATOM 684 O O . ALA A 1 125 ? 30.469 65.842 43.613 1.00 65.33 125 ALA A O 1
ATOM 686 N N . GLN A 1 126 ? 32.122 67.171 42.845 1.00 66.90 126 GLN A N 1
ATOM 687 C CA . GLN A 1 126 ? 33.142 66.684 43.776 1.00 67.99 126 GLN A CA 1
ATOM 688 C C . GLN A 1 126 ? 33.499 67.733 44.809 1.00 69.09 126 GLN A C 1
ATOM 689 O O . GLN A 1 126 ? 33.475 68.937 44.520 1.00 69.41 126 GLN A O 1
ATOM 695 N N . VAL A 1 127 ? 33.827 67.257 46.009 1.00 70.32 127 VAL A N 1
ATOM 696 C CA . VAL A 1 127 ? 34.322 68.093 47.097 1.00 71.30 127 VAL A CA 1
ATOM 697 C C . VAL A 1 127 ? 35.494 67.353 47.719 1.00 71.80 127 VAL A C 1
ATOM 698 O O . VAL A 1 127 ? 35.323 66.282 48.308 1.00 72.16 127 VAL A O 1
ATOM 702 N N . GLY A 1 128 ? 36.687 67.917 47.558 1.00 72.22 128 GLY A N 1
ATOM 703 C CA . GLY A 1 128 ? 37.912 67.303 48.054 1.00 72.22 128 GLY A CA 1
ATOM 704 C C . GLY A 1 128 ? 38.219 65.983 47.371 1.00 72.34 128 GLY A C 1
ATOM 705 O O . GLY A 1 128 ? 38.786 65.087 47.988 1.00 72.58 128 GLY A O 1
ATOM 706 N N . GLY A 1 129 ? 37.831 65.849 46.103 1.00 72.39 129 GLY A N 1
ATOM 707 C CA . GLY A 1 129 ? 38.107 64.631 45.331 1.00 72.28 129 GLY A CA 1
ATOM 708 C C . GLY A 1 129 ? 37.083 63.529 45.511 1.00 72.15 129 GLY A C 1
ATOM 709 O O . GLY A 1 129 ? 37.191 62.485 44.891 1.00 72.03 129 GLY A O 1
ATOM 710 N N . ILE A 1 130 ? 36.093 63.758 46.371 1.00 72.06 130 ILE A N 1
ATOM 711 C CA . ILE A 1 130 ? 35.021 62.795 46.606 1.00 71.82 130 ILE A CA 1
ATOM 712 C C . ILE A 1 130 ? 33.772 63.245 45.865 1.00 71.05 130 ILE A C 1
ATOM 713 O O . ILE A 1 130 ? 33.394 64.400 45.960 1.00 71.05 130 ILE A O 1
ATOM 718 N N . THR A 1 131 ? 33.129 62.329 45.147 1.00 70.09 131 THR A N 1
ATOM 719 C CA . THR A 1 131 ? 31.882 62.620 44.447 1.00 69.37 131 THR A CA 1
ATOM 720 C C . THR A 1 131 ? 30.656 62.592 45.379 1.00 68.91 131 THR A C 1
ATOM 721 O O . THR A 1 131 ? 30.286 61.562 45.946 1.00 69.06 131 THR A O 1
ATOM 725 N N . VAL A 1 132 ? 30.038 63.760 45.509 1.00 68.20 132 VAL A N 1
ATOM 726 C CA . VAL A 1 132 ? 28.910 64.012 46.398 1.00 67.31 132 VAL A CA 1
ATOM 727 C C . VAL A 1 132 ? 27.578 63.928 45.649 1.00 66.63 132 VAL A C 1
ATOM 728 O O . VAL A 1 132 ? 26.531 63.623 46.234 1.00 66.25 132 VAL A O 1
ATOM 732 N N . ALA A 1 133 ? 27.618 64.226 44.352 1.00 66.00 133 ALA A N 1
ATOM 733 C CA . ALA A 1 133 ? 26.421 64.194 43.527 1.00 65.28 133 ALA A CA 1
ATOM 734 C C . ALA A 1 133 ? 26.782 64.066 42.056 1.00 64.24 133 ALA A C 1
ATOM 735 O O . ALA A 1 133 ? 27.866 64.462 41.629 1.00 64.27 133 ALA A O 1
ATOM 737 N N . GLY A 1 134 ? 25.868 63.505 41.280 1.00 62.77 134 GLY A N 1
ATOM 738 C CA . GLY A 1 134 ? 26.190 63.197 39.900 1.00 61.55 134 GLY A CA 1
ATOM 739 C C . GLY A 1 134 ? 24.996 62.903 39.030 1.00 60.00 134 GLY A C 1
ATOM 740 O O . GLY A 1 134 ? 23.923 62.584 39.526 1.00 59.90 134 GLY A O 1
ATOM 741 N N . ALA A 1 135 ? 25.192 63.008 37.723 1.00 58.21 135 ALA A N 1
ATOM 742 C CA . ALA A 1 135 ? 24.109 62.717 36.772 1.00 57.06 135 ALA A CA 1
ATOM 743 C C . ALA A 1 135 ? 24.696 62.257 35.468 1.00 55.87 135 ALA A C 1
ATOM 744 O O . ALA A 1 135 ? 25.628 62.891 34.955 1.00 56.81 135 ALA A O 1
ATOM 746 N N . VAL A 1 136 ? 24.188 61.149 34.937 1.00 54.42 136 VAL A N 1
ATOM 747 C CA . VAL A 1 136 ? 24.625 60.671 33.611 1.00 53.17 136 VAL A CA 1
ATOM 748 C C . VAL A 1 136 ? 23.415 60.600 32.726 1.00 52.76 136 VAL A C 1
ATOM 749 O O . VAL A 1 136 ? 22.433 59.929 33.040 1.00 52.49 136 VAL A O 1
ATOM 753 N N . ALA A 1 137 ? 23.483 61.291 31.607 1.00 53.04 137 ALA A N 1
ATOM 754 C CA . ALA A 1 137 ? 22.347 61.348 30.674 1.00 52.97 137 ALA A CA 1
ATOM 755 C C . ALA A 1 137 ? 22.658 60.398 29.560 1.00 53.21 137 ALA A C 1
ATOM 756 O O . ALA A 1 137 ? 23.670 60.570 28.917 1.00 53.71 137 ALA A O 1
ATOM 758 N N . ASP A 1 138 ? 21.802 59.403 29.357 1.00 54.00 138 ASP A N 1
ATOM 759 C CA . ASP A 1 138 ? 21.858 58.501 28.204 1.00 54.94 138 ASP A CA 1
ATOM 760 C C . ASP A 1 138 ? 21.167 59.218 27.047 1.00 55.40 138 ASP A C 1
ATOM 761 O O . ASP A 1 138 ? 19.938 59.181 26.911 1.00 55.71 138 ASP A O 1
ATOM 766 N N . VAL A 1 139 ? 21.977 59.850 26.205 1.00 55.47 139 VAL A N 1
ATOM 767 C CA . VAL A 1 139 ? 21.486 60.748 25.185 1.00 55.14 139 VAL A C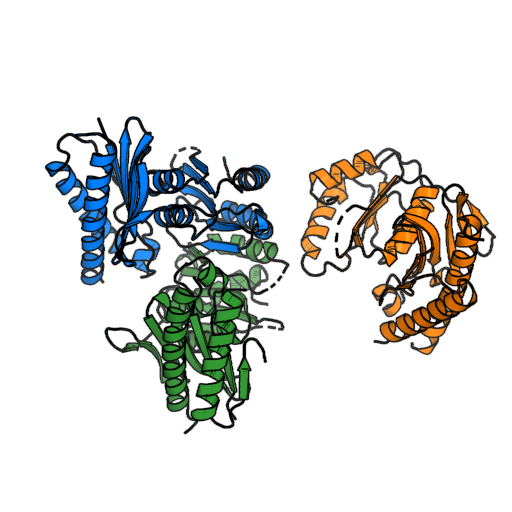A 1
ATOM 768 C C . VAL A 1 139 ? 20.441 60.091 24.282 1.00 55.56 139 VAL A C 1
ATOM 769 O O . VAL A 1 139 ? 19.330 60.605 24.145 1.00 55.59 139 VAL A O 1
ATOM 773 N N . ALA A 1 140 ? 20.761 58.953 23.680 1.00 56.38 140 ALA A N 1
ATOM 774 C CA . ALA A 1 140 ? 19.834 58.400 22.666 1.00 56.71 140 ALA A CA 1
ATOM 775 C C . ALA A 1 140 ? 18.570 57.837 23.337 1.00 57.15 140 ALA A C 1
ATOM 776 O O . ALA A 1 140 ? 17.506 57.818 22.745 1.00 57.26 140 ALA A O 1
ATOM 778 N N . ALA A 1 141 ? 18.699 57.390 24.576 1.00 58.44 141 ALA A N 1
ATOM 779 C CA . ALA A 1 141 ? 17.575 56.799 25.302 1.00 59.13 141 ALA A CA 1
ATOM 780 C C . ALA A 1 141 ? 16.643 57.877 25.828 1.00 60.15 141 ALA A C 1
ATOM 781 O O . ALA A 1 141 ? 15.499 57.601 26.112 1.00 60.59 141 ALA A O 1
ATOM 783 N N . ARG A 1 142 ? 17.139 59.104 25.939 1.00 61.40 142 ARG A N 1
ATOM 784 C CA . ARG A 1 142 ? 16.416 60.219 26.542 1.00 62.35 142 ARG A CA 1
ATOM 785 C C . ARG A 1 142 ? 16.067 59.963 27.993 1.00 62.04 142 ARG A C 1
ATOM 786 O O . ARG A 1 142 ? 14.958 60.238 28.441 1.00 62.38 142 ARG A O 1
ATOM 794 N N . THR A 1 143 ? 17.034 59.428 28.725 1.00 61.69 143 THR A N 1
ATOM 795 C CA . THR A 1 143 ? 16.867 59.142 30.151 1.00 61.13 143 THR A CA 1
ATOM 796 C C . THR A 1 143 ? 18.021 59.777 30.939 1.00 60.45 143 THR A C 1
ATOM 797 O O . THR A 1 143 ? 19.058 60.098 30.374 1.00 60.10 143 THR A O 1
ATOM 801 N N . VAL A 1 144 ? 17.841 59.943 32.243 1.00 59.93 144 VAL A N 1
ATOM 802 C CA . VAL A 1 144 ? 18.884 60.520 33.083 1.00 59.46 144 VAL A CA 1
ATOM 803 C C . VAL A 1 144 ? 18.980 59.748 34.391 1.00 59.34 144 VAL A C 1
ATOM 804 O O . VAL A 1 144 ? 17.992 59.566 35.112 1.00 59.67 144 VAL A O 1
ATOM 808 N N . TYR A 1 145 ? 20.185 59.273 34.679 1.00 59.40 145 TYR A N 1
ATOM 809 C CA . TYR A 1 145 ? 20.478 58.586 35.938 1.00 59.11 145 TYR A CA 1
ATOM 810 C C . TYR A 1 145 ? 21.080 59.623 36.852 1.00 58.86 145 TYR A C 1
ATOM 811 O O . TYR A 1 145 ? 21.863 60.443 36.389 1.00 58.09 145 TYR A O 1
ATOM 820 N N . SER A 1 146 ? 20.741 59.586 38.141 1.00 59.19 146 SER A N 1
ATOM 821 C CA . SER A 1 146 ? 21.377 60.495 39.094 1.00 59.68 146 SER A CA 1
ATOM 822 C C . SER A 1 146 ? 21.411 59.969 40.506 1.00 60.46 146 SER A C 1
ATOM 823 O O . SER A 1 146 ? 20.670 59.053 40.852 1.00 61.29 146 SER A O 1
ATOM 826 N N . ALA A 1 147 ? 22.271 60.567 41.327 1.00 61.01 147 ALA A N 1
ATOM 827 C CA . ALA A 1 147 ? 22.416 60.164 42.711 1.00 61.27 147 ALA A CA 1
ATOM 828 C C . ALA A 1 147 ? 23.068 61.284 43.496 1.00 61.91 147 ALA A C 1
ATOM 829 O O . ALA A 1 147 ? 23.632 62.207 42.910 1.00 61.98 147 ALA A O 1
ATOM 831 N N . ALA A 1 148 ? 22.963 61.192 44.816 1.00 62.57 148 ALA A N 1
ATOM 832 C CA . ALA A 1 148 ? 23.676 62.064 45.749 1.00 63.63 148 ALA A CA 1
ATOM 833 C C . ALA A 1 148 ? 23.929 61.309 47.068 1.00 64.40 148 ALA A C 1
ATOM 834 O O . ALA A 1 148 ? 23.131 60.444 47.444 1.00 64.22 148 ALA A O 1
ATOM 836 N N . THR A 1 149 ? 25.036 61.618 47.753 1.00 65.40 149 THR A N 1
ATOM 837 C CA . THR A 1 149 ? 25.433 60.859 48.961 1.00 66.21 149 THR A CA 1
ATOM 838 C C . THR A 1 149 ? 24.332 60.813 49.981 1.00 66.37 149 THR A C 1
ATOM 839 O O . THR A 1 149 ? 23.852 61.853 50.429 1.00 66.20 149 THR A O 1
ATOM 843 N N . GLY A 1 150 ? 23.926 59.597 50.330 1.00 66.99 150 GLY A N 1
ATOM 844 C CA . GLY A 1 150 ? 22.899 59.373 51.332 1.00 67.48 150 GLY A CA 1
ATOM 845 C C . GLY A 1 150 ? 21.485 59.431 50.804 1.00 67.74 150 GLY A C 1
ATOM 846 O O . GLY A 1 150 ? 20.545 59.117 51.522 1.00 68.41 150 GLY A O 1
ATOM 847 N N . LEU A 1 151 ? 21.318 59.800 49.542 1.00 67.78 151 LEU A N 1
ATOM 848 C CA . LEU A 1 151 ? 19.989 60.075 49.005 1.00 67.50 151 LEU A CA 1
ATOM 849 C C . LEU A 1 151 ? 19.505 59.017 48.026 1.00 66.95 151 LEU A C 1
ATOM 850 O O . LEU A 1 151 ? 18.374 59.096 47.577 1.00 67.24 151 LEU A O 1
ATOM 855 N N . GLY A 1 152 ? 20.338 58.031 47.704 1.00 66.23 152 GLY A N 1
ATOM 856 C CA . GLY A 1 152 ? 19.962 57.010 46.738 1.00 66.11 152 GLY A CA 1
ATOM 857 C C . GLY A 1 152 ? 20.167 57.407 45.279 1.00 65.80 152 GLY A C 1
ATOM 858 O O . GLY A 1 152 ? 20.527 58.537 44.977 1.00 65.73 152 GLY A O 1
ATOM 859 N N . ALA A 1 153 ? 19.937 56.452 44.384 1.00 65.75 153 ALA A N 1
ATOM 860 C CA . ALA A 1 153 ? 20.139 56.628 42.934 1.00 65.83 153 ALA A CA 1
ATOM 861 C C . ALA A 1 153 ? 18.812 56.488 42.205 1.00 66.02 153 ALA A C 1
ATOM 862 O O . ALA A 1 153 ? 18.054 55.551 42.474 1.00 65.64 153 ALA A O 1
ATOM 864 N N . HIS A 1 154 ? 18.521 57.399 41.279 1.00 66.41 154 HIS A N 1
ATOM 865 C CA . HIS A 1 154 ? 17.281 57.301 40.502 1.00 67.20 154 HIS A CA 1
ATOM 866 C C . HIS A 1 154 ? 17.513 57.380 39.007 1.00 66.46 154 HIS A C 1
ATOM 867 O O . HIS A 1 154 ? 18.517 57.913 38.556 1.00 66.61 154 HIS A O 1
ATOM 874 N N . LEU A 1 155 ? 16.576 56.804 38.260 1.00 66.00 155 LEU A N 1
ATOM 875 C CA . LEU A 1 155 ? 16.504 56.895 36.808 1.00 65.72 155 LEU A CA 1
ATOM 876 C C . LEU A 1 155 ? 15.256 57.696 36.468 1.00 66.57 155 LEU A C 1
ATOM 877 O O . LEU A 1 155 ? 14.185 57.436 37.036 1.00 65.83 155 LEU A O 1
ATOM 882 N N . THR A 1 156 ? 15.387 58.671 35.564 1.00 67.58 156 THR A N 1
ATOM 883 C CA . THR A 1 156 ? 14.255 59.491 35.144 1.00 68.93 156 THR A CA 1
ATOM 884 C C . THR A 1 156 ? 14.004 59.340 33.655 1.00 70.65 156 THR A C 1
ATOM 885 O O . THR A 1 156 ? 14.890 59.568 32.847 1.00 69.94 156 THR A O 1
ATOM 889 N N . ASP A 1 157 ? 12.781 58.956 33.304 1.00 73.59 157 ASP A N 1
ATOM 890 C CA . ASP A 1 157 ? 12.355 58.811 31.897 1.00 75.84 157 ASP A CA 1
ATOM 891 C C . ASP A 1 157 ? 10.926 59.353 31.720 1.00 77.93 157 ASP A C 1
ATOM 892 O O . ASP A 1 157 ? 10.407 60.058 32.604 1.00 77.97 157 ASP A O 1
ATOM 897 N N . GLU A 1 158 ? 10.281 59.015 30.602 1.00 80.36 158 GLU A N 1
ATOM 898 C CA . GLU A 1 158 ? 8.901 59.475 30.338 1.00 82.24 158 GLU A CA 1
ATOM 899 C C . GLU A 1 158 ? 7.914 59.056 31.442 1.00 82.98 158 GLU A C 1
ATOM 900 O O . GLU A 1 158 ? 7.026 59.820 31.801 1.00 83.23 158 GLU A O 1
ATOM 906 N N . ARG A 1 159 ? 8.091 57.850 31.981 1.00 83.80 159 ARG A N 1
ATOM 907 C CA . ARG A 1 159 ? 7.223 57.322 33.037 1.00 84.68 159 ARG A CA 1
ATOM 908 C C . ARG A 1 159 ? 7.559 57.856 34.434 1.00 83.99 159 ARG A C 1
ATOM 909 O O . ARG A 1 159 ? 7.147 57.261 35.428 1.00 84.16 159 ARG A O 1
ATOM 917 N N . GLY A 1 160 ? 8.305 58.962 34.512 1.00 83.38 160 GLY A N 1
ATOM 918 C CA . GLY A 1 160 ? 8.684 59.555 35.797 1.00 82.55 160 GLY A CA 1
ATOM 919 C C . GLY A 1 160 ? 9.946 58.957 36.384 1.00 81.81 160 GLY A C 1
ATOM 920 O O . GLY A 1 160 ? 10.699 58.269 35.698 1.00 82.01 160 GLY A O 1
ATOM 921 N N . ARG A 1 161 ? 10.159 59.225 37.666 1.00 80.72 161 ARG A N 1
ATOM 922 C CA . ARG A 1 161 ? 11.372 58.847 38.386 1.00 80.11 161 ARG A CA 1
ATOM 923 C C . ARG A 1 161 ? 11.294 57.492 39.102 1.00 78.40 161 ARG A C 1
ATOM 924 O O . ARG A 1 161 ? 10.335 57.227 39.796 1.00 78.60 161 ARG A O 1
ATOM 932 N N . HIS A 1 162 ? 12.324 56.658 38.964 1.00 76.74 162 HIS A N 1
ATOM 933 C CA . HIS A 1 162 ? 12.351 55.309 39.565 1.00 75.49 162 HIS A CA 1
ATOM 934 C C . HIS A 1 162 ? 13.600 55.106 40.434 1.00 73.82 162 HIS A C 1
ATOM 935 O O . HIS A 1 162 ? 14.654 55.659 40.138 1.00 73.91 162 HIS A O 1
ATOM 942 N N . VAL A 1 163 ? 13.474 54.303 41.497 1.00 71.65 163 VAL A N 1
ATOM 943 C CA . VAL A 1 163 ? 14.590 54.007 42.384 1.00 69.76 163 VAL A CA 1
ATOM 944 C C . VAL A 1 163 ? 15.444 52.953 41.719 1.00 69.10 163 VAL A C 1
ATOM 945 O O . VAL A 1 163 ? 14.920 52.020 41.135 1.00 68.93 163 VAL A O 1
ATOM 949 N N . LEU A 1 164 ? 16.757 53.096 41.834 1.00 68.47 164 LEU A N 1
ATOM 950 C CA . LEU A 1 164 ? 17.676 52.122 41.295 1.00 68.32 164 LEU A CA 1
ATOM 951 C C . LEU A 1 164 ? 18.239 51.237 42.389 1.00 69.65 164 LEU A C 1
ATOM 952 O O . LEU A 1 164 ? 18.554 51.695 43.516 1.00 69.36 164 LEU A O 1
ATOM 957 N N . ARG A 1 165 ? 18.356 49.961 42.038 1.00 71.16 165 ARG A N 1
ATOM 958 C CA . ARG A 1 165 ? 18.924 48.943 42.893 1.00 72.62 165 ARG A CA 1
ATOM 959 C C . ARG A 1 165 ? 19.623 47.907 42.037 1.00 72.51 165 ARG A C 1
ATOM 960 O O . ARG A 1 165 ? 19.083 47.440 41.027 1.00 72.86 165 ARG A O 1
ATOM 968 N N . CYS A 1 166 ? 20.838 47.552 42.420 1.00 72.39 166 CYS A N 1
ATOM 969 C CA . CYS A 1 166 ? 21.576 46.556 41.672 1.00 72.56 166 CYS A CA 1
ATOM 970 C C . CYS A 1 166 ? 21.017 45.187 41.996 1.00 71.42 166 CYS A C 1
ATOM 971 O O . CYS A 1 166 ? 20.181 45.047 42.868 1.00 71.26 166 CYS A O 1
ATOM 974 N N . THR A 1 167 ? 21.471 44.182 41.269 1.00 70.66 167 THR A N 1
ATOM 975 C CA . THR A 1 167 ? 20.905 42.857 41.365 1.00 70.17 167 THR A CA 1
ATOM 976 C C . THR A 1 167 ? 21.366 42.178 42.643 1.00 70.41 167 THR A C 1
ATOM 977 O O . THR A 1 167 ? 22.217 42.695 43.342 1.00 70.84 167 THR A O 1
ATOM 981 N N . GLY A 1 168 ? 20.823 41.002 42.929 1.00 70.92 168 GLY A N 1
ATOM 982 C CA . GLY A 1 168 ? 21.233 40.213 44.097 1.00 71.34 168 GLY A CA 1
ATOM 983 C C . GLY A 1 168 ? 21.931 38.903 43.742 1.00 71.81 168 GLY A C 1
ATOM 984 O O . GLY A 1 168 ? 21.779 37.930 44.462 1.00 72.24 168 GLY A O 1
ATOM 985 N N . VAL A 1 169 ? 22.678 38.867 42.638 1.00 72.32 169 VAL A N 1
ATOM 986 C CA . VAL A 1 169 ? 23.456 37.682 42.252 1.00 72.78 169 VAL A CA 1
ATOM 987 C C . VAL A 1 169 ? 24.433 37.264 43.333 1.00 74.05 169 VAL A C 1
ATOM 988 O O . VAL A 1 169 ? 25.064 38.126 43.941 1.00 74.00 169 VAL A O 1
ATOM 992 N N . ASP A 1 170 ? 24.593 35.948 43.504 1.00 75.75 170 ASP A N 1
ATOM 993 C CA . ASP A 1 170 ? 25.550 35.351 44.482 1.00 77.18 170 ASP A CA 1
ATOM 994 C C . ASP A 1 170 ? 26.723 34.677 43.791 1.00 77.51 170 ASP A C 1
ATOM 995 O O . ASP A 1 170 ? 27.859 34.819 44.230 1.00 77.90 170 ASP A O 1
ATOM 1000 N N . GLU A 1 171 ? 26.439 33.919 42.734 1.00 77.57 171 GLU A N 1
ATOM 1001 C CA . GLU A 1 171 ? 27.468 33.179 42.049 1.00 77.72 171 GLU A CA 1
ATOM 1002 C C . GLU A 1 171 ? 28.007 33.994 40.886 1.00 76.17 171 GLU A C 1
ATOM 1003 O O . GLU A 1 171 ? 27.271 34.345 39.963 1.00 76.12 171 GLU A O 1
ATOM 1009 N N . LEU A 1 172 ? 29.304 34.272 40.932 1.00 74.28 172 LEU A N 1
ATOM 1010 C CA . LEU A 1 172 ? 29.992 34.965 39.849 1.00 73.06 172 LEU A CA 1
ATOM 1011 C C . LEU A 1 172 ? 29.798 34.301 38.497 1.00 72.49 172 LEU A C 1
ATOM 1012 O O . LEU A 1 172 ? 29.913 34.965 37.511 1.00 72.76 172 LEU A O 1
ATOM 1017 N N . SER A 1 173 ? 29.506 33.004 38.458 1.00 72.17 173 SER A N 1
ATOM 1018 C CA . SER A 1 173 ? 29.202 32.294 37.198 1.00 71.84 173 SER A CA 1
ATOM 1019 C C . SER A 1 173 ? 27.829 32.630 36.672 1.00 71.39 173 SER A C 1
ATOM 1020 O O . SER A 1 173 ? 27.462 32.215 35.579 1.00 71.39 173 SER A O 1
ATOM 1023 N N . MET A 1 174 ? 27.070 33.368 37.471 1.00 71.06 174 MET A N 1
ATOM 1024 C CA . MET A 1 174 ? 25.739 33.819 37.109 1.00 70.94 174 MET A CA 1
ATOM 1025 C C . MET A 1 174 ? 25.715 35.316 36.776 1.00 69.37 174 MET A C 1
ATOM 1026 O O . MET A 1 174 ? 24.660 35.874 36.482 1.00 69.00 174 MET A O 1
ATOM 1031 N N . ALA A 1 175 ? 26.880 35.958 36.826 1.00 67.56 175 ALA A N 1
ATOM 1032 C CA . ALA A 1 175 ? 26.966 37.397 36.702 1.00 66.11 175 ALA A CA 1
ATOM 1033 C C . ALA A 1 175 ? 27.208 37.816 35.242 1.00 64.92 175 ALA A C 1
ATOM 1034 O O . ALA A 1 175 ? 27.994 37.188 34.529 1.00 64.65 175 ALA A O 1
ATOM 1036 N N . LEU A 1 176 ? 26.507 38.866 34.808 1.00 63.20 176 LEU A N 1
ATOM 1037 C CA . LEU A 1 176 ? 26.756 39.472 33.507 1.00 62.23 176 LEU A CA 1
ATOM 1038 C C . LEU A 1 176 ? 27.712 40.653 33.692 1.00 61.66 176 LEU A C 1
ATOM 1039 O O . LEU A 1 176 ? 27.390 41.638 34.379 1.00 61.42 176 LEU A O 1
ATOM 1044 N N . LEU A 1 177 ? 28.884 40.541 33.075 1.00 60.89 177 LEU A N 1
ATOM 1045 C CA . LEU A 1 177 ? 29.956 41.479 33.295 1.00 60.80 177 LEU A CA 1
ATOM 1046 C C . LEU A 1 177 ? 30.154 42.377 32.077 1.00 61.81 177 LEU A C 1
ATOM 1047 O O . LEU A 1 177 ? 30.286 41.894 30.957 1.00 61.47 177 LEU A O 1
ATOM 1052 N N . GLY A 1 178 ? 30.224 43.683 32.322 1.00 62.94 178 GLY A N 1
ATOM 1053 C CA . GLY A 1 178 ? 30.593 44.637 31.295 1.00 63.86 178 GLY A CA 1
ATOM 1054 C C . GLY A 1 178 ? 32.060 45.015 31.396 1.00 65.47 178 GLY A C 1
ATOM 1055 O O . GLY A 1 178 ? 32.632 45.107 32.483 1.00 65.86 178 GLY A O 1
ATOM 1056 N N . THR A 1 179 ? 32.696 45.228 30.263 1.00 67.77 179 THR A N 1
ATOM 1057 C CA . THR A 1 179 ? 34.070 45.735 30.265 1.00 69.49 179 THR A CA 1
ATOM 1058 C C . THR A 1 179 ? 34.314 46.715 29.164 1.00 70.85 179 THR A C 1
ATOM 1059 O O . THR A 1 179 ? 33.502 46.874 28.270 1.00 71.19 179 THR A O 1
ATOM 1063 N N . GLY A 1 180 ? 35.445 47.388 29.267 1.00 73.04 180 GLY A N 1
ATOM 1064 C CA . GLY A 1 180 ? 35.919 48.260 28.219 1.00 74.87 180 GLY A CA 1
ATOM 1065 C C . GLY A 1 180 ? 37.425 48.230 28.170 1.00 76.75 180 GLY A C 1
ATOM 1066 O O . GLY A 1 180 ? 38.082 47.631 29.030 1.00 76.80 180 GLY A O 1
ATOM 1067 N N . PHE A 1 181 ? 37.960 48.840 27.119 1.00 79.36 181 PHE A N 1
ATOM 1068 C CA . PHE A 1 181 ? 39.391 49.062 26.979 1.00 80.88 181 PHE A CA 1
ATOM 1069 C C . PHE A 1 181 ? 39.611 50.510 27.358 1.00 82.50 181 PHE A C 1
ATOM 1070 O O . PHE A 1 181 ? 39.012 51.413 26.760 1.00 82.73 181 PHE A O 1
ATOM 1078 N N . GLY A 1 182 ? 40.433 50.716 28.385 1.00 84.50 182 GLY A N 1
ATOM 1079 C CA . GLY A 1 182 ? 40.643 52.031 28.971 1.00 86.19 182 GLY A CA 1
ATOM 1080 C C . GLY A 1 182 ? 41.892 52.691 28.430 1.00 88.03 182 GLY A C 1
ATOM 1081 O O . GLY A 1 182 ? 42.864 52.007 28.097 1.00 88.53 182 GLY A O 1
ATOM 1082 N N . TYR A 1 183 ? 41.875 54.025 28.354 1.00 90.13 183 TYR A N 1
ATOM 1083 C CA . TYR A 1 183 ? 43.002 54.788 27.782 1.00 91.44 183 TYR A CA 1
ATOM 1084 C C . TYR A 1 183 ? 42.982 54.611 26.250 1.00 92.53 183 TYR A C 1
ATOM 1085 O O . TYR A 1 183 ? 41.895 54.436 25.675 1.00 93.10 183 TYR A O 1
ATOM 1087 N N . SER A 1 184 ? 44.152 54.654 25.599 1.00 93.47 184 SER A N 1
ATOM 1088 C CA . SER A 1 184 ? 44.239 54.520 24.131 1.00 94.12 184 SER A CA 1
ATOM 1089 C C . SER A 1 184 ? 44.868 53.176 23.717 1.00 94.52 184 SER A C 1
ATOM 1090 O O . SER A 1 184 ? 45.177 52.339 24.582 1.00 95.05 184 SER A O 1
ATOM 1093 N N . VAL A 1 185 ? 45.066 52.992 22.400 1.00 94.58 185 VAL A N 1
ATOM 1094 C CA . VAL A 1 185 ? 45.619 51.757 21.784 1.00 94.30 185 VAL A CA 1
ATOM 1095 C C . VAL A 1 185 ? 46.754 51.019 22.542 1.00 94.14 185 VAL A C 1
ATOM 1096 O O . VAL A 1 185 ? 46.999 49.821 22.296 1.00 94.29 185 VAL A O 1
ATOM 1098 N N . ARG A 1 186 ? 47.446 51.726 23.440 1.00 93.57 186 ARG A N 1
ATOM 1099 C CA . ARG A 1 186 ? 48.569 51.154 24.196 1.00 93.01 186 ARG A CA 1
ATOM 1100 C C . ARG A 1 186 ? 48.105 50.194 25.298 1.00 92.31 186 ARG A C 1
ATOM 1101 O O . ARG A 1 186 ? 47.230 50.545 26.095 1.00 92.23 186 ARG A O 1
ATOM 1103 N N . CYS A 1 187 ? 48.704 48.997 25.336 1.00 91.25 187 CYS A N 1
ATOM 1104 C CA . CYS A 1 187 ? 48.439 47.989 26.388 1.00 90.24 187 CYS A CA 1
ATOM 1105 C C . CYS A 1 187 ? 47.072 47.276 26.311 1.00 89.15 187 CYS A C 1
ATOM 1106 O O . CYS A 1 187 ? 46.601 46.762 27.323 1.00 88.75 187 CYS A O 1
ATOM 1108 N N . ARG A 1 188 ? 46.444 47.240 25.131 1.00 88.08 188 ARG A N 1
ATOM 1109 C CA . ARG A 1 188 ? 45.155 46.539 24.959 1.00 86.87 188 ARG A CA 1
ATOM 1110 C C . ARG A 1 188 ? 45.145 45.010 24.969 1.00 85.81 188 ARG A C 1
ATOM 1111 O O . ARG A 1 188 ? 44.258 44.416 25.570 1.00 85.51 188 ARG A O 1
ATOM 1119 N N . GLU A 1 189 ? 46.079 44.375 24.278 1.00 84.61 189 GLU A N 1
ATOM 1120 C CA . GLU A 1 189 ? 46.093 42.916 24.214 1.00 83.91 189 GLU A CA 1
ATOM 1121 C C . GLU A 1 189 ? 46.185 42.259 25.599 1.00 83.29 189 GLU A C 1
ATOM 1122 O O . GLU A 1 189 ? 45.595 41.207 25.800 1.00 83.10 189 GLU A O 1
ATOM 1128 N N . LYS A 1 190 ? 46.910 42.872 26.536 1.00 82.72 190 LYS A N 1
ATOM 1129 C CA . LYS A 1 190 ? 47.010 42.355 27.912 1.00 82.71 190 LYS A CA 1
ATOM 1130 C C . LYS A 1 190 ? 45.669 42.373 28.635 1.00 81.81 190 LYS A C 1
ATOM 1131 O O . LYS A 1 190 ? 45.319 41.427 29.335 1.00 81.42 190 LYS A O 1
ATOM 1137 N N . GLN A 1 191 ? 44.932 43.467 28.471 1.00 81.29 191 GLN A N 1
ATOM 1138 C CA . GLN A 1 191 ? 43.593 43.594 29.050 1.00 81.04 191 GLN A CA 1
ATOM 1139 C C . GLN A 1 191 ? 42.679 42.517 28.486 1.00 79.78 191 GLN A C 1
ATOM 1140 O O . GLN A 1 191 ? 41.881 41.941 29.213 1.00 79.75 191 GLN A O 1
ATOM 1146 N N . ALA A 1 192 ? 42.798 42.263 27.183 1.00 78.80 192 ALA A N 1
ATOM 1147 C CA . ALA A 1 192 ? 42.009 41.235 26.501 1.00 78.21 192 ALA A CA 1
ATOM 1148 C C . ALA A 1 192 ? 42.389 39.842 26.985 1.00 77.93 192 ALA A C 1
ATOM 1149 O O . ALA A 1 192 ? 41.541 38.969 27.165 1.00 77.58 192 ALA A O 1
ATOM 1151 N N . GLU A 1 193 ? 43.681 39.664 27.203 1.00 78.16 193 GLU A N 1
ATOM 1152 C CA . GLU A 1 193 ? 44.245 38.421 27.714 1.00 78.55 193 GLU A CA 1
ATOM 1153 C C . GLU A 1 193 ? 43.684 38.145 29.107 1.00 77.53 193 GLU A C 1
ATOM 1154 O O . GLU A 1 193 ? 43.254 37.032 29.414 1.00 77.32 193 GLU A O 1
ATOM 1160 N N . LEU A 1 194 ? 43.700 39.175 29.945 1.00 76.69 194 LEU A N 1
ATOM 1161 C CA . LEU A 1 194 ? 43.125 39.103 31.279 1.00 76.14 194 LEU A CA 1
ATOM 1162 C C . LEU A 1 194 ? 41.659 38.706 31.249 1.00 76.13 194 LEU A C 1
ATOM 1163 O O . LEU A 1 194 ? 41.229 37.882 32.049 1.00 76.30 194 LEU A O 1
ATOM 1168 N N . LEU A 1 195 ? 40.893 39.303 30.341 1.00 75.90 195 LEU A N 1
ATOM 1169 C CA . LEU A 1 195 ? 39.468 39.031 30.251 1.00 76.07 195 LEU A CA 1
ATOM 1170 C C . LEU A 1 195 ? 39.178 37.605 29.852 1.00 75.60 195 LEU A C 1
ATOM 1171 O O . LEU A 1 195 ? 38.261 36.994 30.381 1.00 75.32 195 LEU A O 1
ATOM 1176 N N . ALA A 1 196 ? 39.949 37.075 28.910 1.00 75.57 196 ALA A N 1
ATOM 1177 C CA . ALA A 1 196 ? 39.779 35.692 28.498 1.00 75.41 196 ALA A CA 1
ATOM 1178 C C . ALA A 1 196 ? 39.819 34.785 29.733 1.00 75.34 196 ALA A C 1
ATOM 1179 O O . ALA A 1 196 ? 39.042 33.856 29.840 1.00 75.30 196 ALA A O 1
ATOM 1181 N N . HIS A 1 197 ? 40.666 35.099 30.697 1.00 75.51 197 HIS A N 1
ATOM 1182 C CA . HIS A 1 197 ? 40.739 34.305 31.916 1.00 76.02 197 HIS A CA 1
ATOM 1183 C C . HIS A 1 197 ? 39.477 34.383 32.768 1.00 74.93 197 HIS A C 1
ATOM 1184 O O . HIS A 1 197 ? 39.072 33.390 33.367 1.00 75.27 197 HIS A O 1
ATOM 1191 N N . VAL A 1 198 ? 38.859 35.556 32.843 1.00 73.45 198 VAL A N 1
ATOM 1192 C CA . VAL A 1 198 ? 37.645 35.721 33.656 1.00 72.12 198 VAL A CA 1
ATOM 1193 C C . VAL A 1 198 ? 36.369 35.286 32.921 1.00 70.99 198 VAL A C 1
ATOM 1194 O O . VAL A 1 198 ? 35.373 34.941 33.557 1.00 70.38 198 VAL A O 1
ATOM 1198 N N . VAL A 1 199 ? 36.427 35.248 31.593 1.00 70.16 199 VAL A N 1
ATOM 1199 C CA . VAL A 1 199 ? 35.285 34.855 30.741 1.00 69.57 199 VAL A CA 1
ATOM 1200 C C . VAL A 1 199 ? 34.583 33.548 31.165 1.00 69.73 199 VAL A C 1
ATOM 1201 O O . VAL A 1 199 ? 33.363 33.492 31.250 1.00 69.79 199 VAL A O 1
ATOM 1205 N N . PRO A 1 200 ? 35.342 32.483 31.419 1.00 70.05 200 PRO A N 1
ATOM 1206 C CA . PRO A 1 200 ? 34.682 31.253 31.865 1.00 70.13 200 PRO A CA 1
ATOM 1207 C C . PRO A 1 200 ? 34.164 31.271 33.306 1.00 69.99 200 PRO A C 1
ATOM 1208 O O . PRO A 1 200 ? 33.392 30.402 33.678 1.00 70.06 200 PRO A O 1
ATOM 1212 N N . LEU A 1 201 ? 34.571 32.244 34.105 1.00 69.88 201 LEU A N 1
ATOM 1213 C CA . LEU A 1 201 ? 34.091 32.338 35.482 1.00 69.77 201 LEU A CA 1
ATOM 1214 C C . LEU A 1 201 ? 32.774 33.089 35.595 1.00 70.01 201 LEU A C 1
ATOM 1215 O O . LEU A 1 201 ? 32.236 33.183 36.708 1.00 69.83 201 LEU A O 1
ATOM 1220 N N . VAL A 1 202 ? 32.280 33.647 34.476 1.00 69.88 202 VAL A N 1
ATOM 1221 C CA . VAL A 1 202 ? 31.067 34.476 34.493 1.00 69.90 202 VAL A CA 1
ATOM 1222 C C . VAL A 1 202 ? 30.047 34.064 33.450 1.00 70.12 202 VAL A C 1
ATOM 1223 O O . VAL A 1 202 ? 30.379 33.444 32.440 1.00 70.06 202 VAL A O 1
ATOM 1227 N N . ARG A 1 203 ? 28.799 34.442 33.713 1.00 70.17 203 ARG A N 1
ATOM 1228 C CA . ARG A 1 203 ? 27.663 34.133 32.842 1.00 70.00 203 ARG A CA 1
ATOM 1229 C C . ARG A 1 203 ? 27.915 34.508 31.402 1.00 68.84 203 ARG A C 1
ATOM 1230 O O . ARG A 1 203 ? 27.822 33.650 30.544 1.00 69.49 203 ARG A O 1
ATOM 1238 N N . ASP A 1 204 ? 28.206 35.785 31.138 1.00 67.46 204 ASP A N 1
ATOM 1239 C CA . ASP A 1 204 ? 28.512 36.303 29.788 1.00 66.11 204 ASP A CA 1
ATOM 1240 C C . ASP A 1 204 ? 29.185 37.680 29.945 1.00 65.15 204 ASP A C 1
ATOM 1241 O O . ASP A 1 204 ? 29.317 38.204 31.046 1.00 65.33 204 ASP A O 1
ATOM 1246 N N . VAL A 1 205 ? 29.643 38.251 28.849 1.00 64.19 205 VAL A N 1
ATOM 1247 C CA . VAL A 1 205 ? 30.353 39.525 28.874 1.00 63.51 205 VAL A CA 1
ATOM 1248 C C . VAL A 1 205 ? 29.659 40.499 27.928 1.00 62.93 205 VAL A C 1
ATOM 1249 O O . VAL A 1 205 ? 29.126 40.090 26.908 1.00 62.80 205 VAL A O 1
ATOM 1253 N N . ARG A 1 206 ? 29.666 41.774 28.287 1.00 62.61 206 ARG A N 1
ATOM 1254 C CA . ARG A 1 206 ? 29.147 42.839 27.442 1.00 62.83 206 ARG A CA 1
ATOM 1255 C C . ARG A 1 206 ? 30.230 43.916 27.230 1.00 63.78 206 ARG A C 1
ATOM 1256 O O . ARG A 1 206 ? 30.948 44.272 28.176 1.00 63.08 206 ARG A O 1
ATOM 1264 N N . ARG A 1 207 ? 30.354 44.413 25.993 1.00 65.15 207 ARG A N 1
ATOM 1265 C CA . ARG A 1 207 ? 31.286 45.499 25.680 1.00 65.46 207 ARG A CA 1
ATOM 1266 C C . ARG A 1 207 ? 30.581 46.535 24.843 1.00 64.16 207 ARG A C 1
ATOM 1267 O O . ARG A 1 207 ? 30.476 46.411 23.614 1.00 64.97 207 ARG A O 1
ATOM 1275 N N . ILE A 1 208 ? 30.172 47.599 25.499 1.00 62.86 208 ILE A N 1
ATOM 1276 C CA . ILE A 1 208 ? 29.217 48.552 24.965 1.00 62.33 208 ILE A CA 1
ATOM 1277 C C . ILE A 1 208 ? 29.819 49.869 24.464 1.00 60.73 208 ILE A C 1
ATOM 1278 O O . ILE A 1 208 ? 29.235 50.507 23.601 1.00 61.73 208 ILE A O 1
ATOM 1283 N N . GLY A 1 209 ? 30.974 50.269 24.967 1.00 58.88 209 GLY A N 1
ATOM 1284 C CA . GLY A 1 209 ? 31.668 51.466 24.512 1.00 57.05 209 GLY A CA 1
ATOM 1285 C C . GLY A 1 209 ? 31.446 52.723 25.346 1.00 56.16 209 GLY A C 1
ATOM 1286 O O . GLY A 1 209 ? 31.747 53.832 24.846 1.00 55.76 209 GLY A O 1
ATOM 1287 N N . SER A 1 210 ? 30.939 52.587 26.591 1.00 54.30 210 SER A N 1
ATOM 1288 C CA . SER A 1 210 ? 30.744 53.751 27.459 1.00 53.61 210 SER A CA 1
ATOM 1289 C C . SER A 1 210 ? 30.824 53.444 28.966 1.00 53.58 210 SER A C 1
ATOM 1290 O O . SER A 1 210 ? 29.968 52.783 29.539 1.00 53.76 210 SER A O 1
ATOM 1293 N N . ALA A 1 211 ? 31.866 53.937 29.611 1.00 53.55 211 ALA A N 1
ATOM 1294 C CA . ALA A 1 211 ? 32.105 53.632 30.999 1.00 53.72 211 ALA A CA 1
ATOM 1295 C C . ALA A 1 211 ? 30.995 54.199 31.862 1.00 53.92 211 ALA A C 1
ATOM 1296 O O . ALA A 1 211 ? 30.520 53.541 32.781 1.00 54.29 211 ALA A O 1
ATOM 1298 N N . ALA A 1 212 ? 30.564 55.411 31.526 1.00 54.15 212 ALA A N 1
ATOM 1299 C CA . ALA A 1 212 ? 29.500 56.087 32.250 1.00 54.07 212 ALA A CA 1
ATOM 1300 C C . ALA A 1 212 ? 28.216 55.245 32.232 1.00 53.91 212 ALA A C 1
ATOM 1301 O O . ALA A 1 212 ? 27.552 55.053 33.269 1.00 53.75 212 ALA A O 1
ATOM 1303 N N . LEU A 1 213 ? 27.887 54.731 31.052 1.00 53.54 213 LEU A N 1
ATOM 1304 C CA . LEU A 1 213 ? 26.667 53.945 30.884 1.00 53.43 213 LEU A CA 1
ATOM 1305 C C . LEU A 1 213 ? 26.762 52.568 31.523 1.00 54.02 213 LEU A C 1
ATOM 1306 O O . LEU A 1 213 ? 25.744 52.045 31.963 1.00 54.65 213 LEU A O 1
ATOM 1311 N N . ASP A 1 214 ? 27.954 51.974 31.556 1.00 54.70 214 ASP A N 1
ATOM 1312 C CA . ASP A 1 214 ? 28.166 50.681 32.197 1.00 55.78 214 ASP A CA 1
ATOM 1313 C C . ASP A 1 214 ? 27.922 50.806 33.710 1.00 55.31 214 ASP A C 1
ATOM 1314 O O . ASP A 1 214 ? 27.258 49.972 34.334 1.00 55.56 214 ASP A O 1
ATOM 1319 N N . LEU A 1 215 ? 28.484 51.839 34.310 1.00 54.39 215 LEU A N 1
ATOM 1320 C CA . LEU A 1 215 ? 28.263 52.082 35.706 1.00 54.21 215 LEU A CA 1
ATOM 1321 C C . LEU A 1 215 ? 26.764 52.242 35.973 1.00 54.54 215 LEU A C 1
ATOM 1322 O O . LEU A 1 215 ? 26.239 51.736 36.960 1.00 53.78 215 LEU A O 1
ATOM 1327 N N . CYS A 1 216 ? 26.044 52.886 35.057 1.00 54.95 216 CYS A N 1
ATOM 1328 C CA . CYS A 1 216 ? 24.596 53.073 35.278 1.00 55.40 216 CYS A CA 1
ATOM 1329 C C . CYS A 1 216 ? 23.841 51.743 35.118 1.00 55.38 216 CYS A C 1
ATOM 1330 O O . CYS A 1 216 ? 22.880 51.451 35.857 1.00 54.97 216 CYS A O 1
ATOM 1333 N N . MET A 1 217 ? 24.274 50.937 34.149 1.00 55.03 217 MET A N 1
ATOM 1334 C CA . MET A 1 217 ? 23.639 49.640 33.970 1.00 55.80 217 MET A CA 1
ATOM 1335 C C . MET A 1 217 ? 23.736 48.816 35.278 1.00 55.10 217 MET A C 1
ATOM 1336 O O . MET A 1 217 ? 22.778 48.166 35.708 1.00 53.82 217 MET A O 1
ATOM 1341 N N . VAL A 1 218 ? 24.911 48.846 35.892 1.00 55.58 218 VAL A N 1
ATOM 1342 C CA . VAL A 1 218 ? 25.121 48.107 37.137 1.00 56.03 218 VAL A CA 1
ATOM 1343 C C . VAL A 1 218 ? 24.118 48.600 38.190 1.00 56.53 218 VAL A C 1
ATOM 1344 O O . VAL A 1 218 ? 23.399 47.809 38.801 1.00 56.42 218 VAL A O 1
ATOM 1348 N N . ALA A 1 219 ? 23.997 49.919 38.289 1.00 57.09 219 ALA A N 1
ATOM 1349 C CA . ALA A 1 219 ? 23.045 50.550 39.165 1.00 57.59 219 ALA A CA 1
ATOM 1350 C C . ALA A 1 219 ? 21.615 50.115 38.882 1.00 58.25 219 ALA A C 1
ATOM 1351 O O . ALA A 1 219 ? 20.855 49.835 39.778 1.00 59.23 219 ALA A O 1
ATOM 1353 N N . ALA A 1 220 ? 21.241 50.073 37.621 1.00 59.42 220 ALA A N 1
ATOM 1354 C CA . ALA A 1 220 ? 19.883 49.730 37.225 1.00 59.70 220 ALA A CA 1
ATOM 1355 C C . ALA A 1 220 ? 19.617 48.233 37.282 1.00 60.42 220 ALA A C 1
ATOM 1356 O O . ALA A 1 220 ? 18.469 47.818 37.291 1.00 61.05 220 ALA A O 1
ATOM 1358 N N . GLY A 1 221 ? 20.668 47.418 37.316 1.00 61.20 221 GLY A N 1
ATOM 1359 C CA . GLY A 1 221 ? 20.524 45.955 37.302 1.00 61.18 221 GLY A CA 1
ATOM 1360 C C . GLY A 1 221 ? 20.608 45.372 35.901 1.00 61.48 221 GLY A C 1
ATOM 1361 O O . GLY A 1 221 ? 20.260 44.224 35.698 1.00 61.56 221 GLY A O 1
ATOM 1362 N N . ARG A 1 222 ? 21.072 46.148 34.933 1.00 62.08 222 ARG A N 1
ATOM 1363 C CA . ARG A 1 222 ? 21.232 45.635 33.568 1.00 62.79 222 ARG A CA 1
ATOM 1364 C C . ARG A 1 222 ? 22.563 44.915 33.355 1.00 61.48 222 ARG A C 1
ATOM 1365 O O . ARG A 1 222 ? 22.714 44.179 32.397 1.00 61.27 222 ARG A O 1
ATOM 1373 N N . LEU A 1 223 ? 23.519 45.163 34.241 1.00 60.48 223 LEU A N 1
ATOM 1374 C CA . LEU A 1 223 ? 24.722 44.357 34.367 1.00 59.77 223 LEU A CA 1
ATOM 1375 C C . LEU A 1 223 ? 24.843 44.004 35.841 1.00 60.28 223 LEU A C 1
ATOM 1376 O O . LEU A 1 223 ? 24.381 44.769 36.688 1.00 60.42 223 LEU A O 1
ATOM 1381 N N . ASP A 1 224 ? 25.478 42.868 36.142 1.00 60.38 224 ASP A N 1
ATOM 1382 C CA . ASP A 1 224 ? 25.758 42.473 37.512 1.00 60.19 224 ASP A CA 1
ATOM 1383 C C . ASP A 1 224 ? 27.069 43.071 37.999 1.00 60.49 224 ASP A C 1
ATOM 1384 O O . ASP A 1 224 ? 27.269 43.233 39.205 1.00 60.32 224 ASP A O 1
ATOM 1389 N N . ALA A 1 225 ? 27.976 43.358 37.065 1.00 60.72 225 ALA A N 1
ATOM 1390 C CA . ALA A 1 225 ? 29.252 43.999 37.388 1.00 60.85 225 ALA A CA 1
ATOM 1391 C C . ALA A 1 225 ? 29.880 44.675 36.216 1.00 61.24 225 ALA A C 1
ATOM 1392 O O . ALA A 1 225 ? 29.523 44.445 35.029 1.00 62.08 225 ALA A O 1
ATOM 1394 N N . TYR A 1 226 ? 30.877 45.483 36.537 1.00 61.07 226 TYR A N 1
ATOM 1395 C CA . TYR A 1 226 ? 31.619 46.189 35.505 1.00 60.95 226 TYR A CA 1
ATOM 1396 C C . TYR A 1 226 ? 33.062 46.318 35.913 1.00 62.12 226 TYR A C 1
ATOM 1397 O O . TYR A 1 226 ? 33.347 46.624 37.049 1.00 61.22 226 TYR A O 1
ATOM 1406 N N . TYR A 1 227 ? 33.959 46.091 34.958 1.00 64.28 227 TYR A N 1
ATOM 1407 C CA . TYR A 1 227 ? 35.404 46.202 35.192 1.00 65.94 227 TYR A CA 1
ATOM 1408 C C . TYR A 1 227 ? 36.101 46.858 33.990 1.00 66.95 227 TYR A C 1
ATOM 1409 O O . TYR A 1 227 ? 36.000 46.384 32.849 1.00 66.53 227 TYR A O 1
ATOM 1418 N N . GLU A 1 228 ? 36.825 47.938 34.271 1.00 68.45 228 GLU A N 1
ATOM 1419 C CA . GLU A 1 228 ? 37.679 48.559 33.279 1.00 69.74 228 GLU A CA 1
ATOM 1420 C C . GLU A 1 228 ? 38.978 49.107 33.867 1.00 70.79 228 GLU A C 1
ATOM 1421 O O . GLU A 1 228 ? 38.990 49.730 34.925 1.00 70.74 228 GLU A O 1
ATOM 1427 N N . HIS A 1 229 ? 40.059 48.881 33.130 1.00 72.34 229 HIS A N 1
ATOM 1428 C CA . HIS A 1 229 ? 41.388 49.340 33.486 1.00 73.69 229 HIS A CA 1
ATOM 1429 C C . HIS A 1 229 ? 41.786 50.555 32.646 1.00 73.69 229 HIS A C 1
ATOM 1430 O O . HIS A 1 229 ? 42.096 50.417 31.465 1.00 73.85 229 HIS A O 1
ATOM 1437 N N . GLY A 1 230 ? 41.767 51.739 33.256 1.00 73.58 230 GLY A N 1
ATOM 1438 C CA . GLY A 1 230 ? 42.217 52.965 32.595 1.00 73.69 230 GLY A CA 1
ATOM 1439 C C . GLY A 1 230 ? 41.096 53.904 32.186 1.00 73.79 230 GLY A C 1
ATOM 1440 O O . GLY A 1 230 ? 40.972 54.265 31.019 1.00 73.96 230 GLY A O 1
ATOM 1441 N N . VAL A 1 231 ? 40.301 54.329 33.158 1.00 73.79 231 VAL A N 1
ATOM 1442 C CA . VAL A 1 231 ? 39.152 55.174 32.899 1.00 73.88 231 VAL A CA 1
ATOM 1443 C C . VAL A 1 231 ? 39.423 56.564 33.453 1.00 73.77 231 VAL A C 1
ATOM 1444 O O . VAL A 1 231 ? 39.749 56.717 34.625 1.00 74.20 231 VAL A O 1
ATOM 1448 N N . GLN A 1 232 ? 39.277 57.582 32.619 1.00 73.48 232 GLN A N 1
ATOM 1449 C CA . GLN A 1 232 ? 39.449 58.953 33.078 1.00 73.29 232 GLN A CA 1
ATOM 1450 C C . GLN A 1 232 ? 38.453 59.261 34.194 1.00 72.03 232 GLN A C 1
ATOM 1451 O O . GLN A 1 232 ? 37.399 58.657 34.242 1.00 71.50 232 GLN A O 1
ATOM 1457 N N . VAL A 1 233 ? 38.797 60.203 35.067 1.00 71.02 233 VAL A N 1
ATOM 1458 C CA . VAL A 1 233 ? 37.940 60.591 36.191 1.00 70.29 233 VAL A CA 1
ATOM 1459 C C . VAL A 1 233 ? 36.584 61.149 35.760 1.00 69.63 233 VAL A C 1
ATOM 1460 O O . VAL A 1 233 ? 35.556 60.867 36.371 1.00 69.54 233 VAL A O 1
ATOM 1464 N N . TRP A 1 234 ? 36.582 61.923 34.686 1.00 69.12 234 TRP A N 1
ATOM 1465 C CA . TRP A 1 234 ? 35.361 62.553 34.190 1.00 68.63 234 TRP A CA 1
ATOM 1466 C C . TRP A 1 234 ? 34.362 61.596 33.524 1.00 67.24 234 TRP A C 1
ATOM 1467 O O . TRP A 1 234 ? 33.213 61.987 33.229 1.00 66.58 234 TRP A O 1
ATOM 1478 N N . ASP A 1 235 ? 34.779 60.351 33.307 1.00 65.62 235 ASP A N 1
ATOM 1479 C CA . ASP A 1 235 ? 33.885 59.339 32.783 1.00 64.92 235 ASP A CA 1
ATOM 1480 C C . ASP A 1 235 ? 33.363 58.374 33.826 1.00 64.78 235 ASP A C 1
ATOM 1481 O O . ASP A 1 235 ? 32.398 57.647 33.573 1.00 64.93 235 ASP A O 1
ATOM 1486 N N . CYS A 1 236 ? 33.958 58.347 35.003 1.00 64.59 236 CYS A N 1
ATOM 1487 C CA . CYS A 1 236 ? 33.470 57.416 35.997 1.00 65.08 236 CYS A CA 1
ATOM 1488 C C . CYS A 1 236 ? 32.983 58.056 37.301 1.00 64.84 236 CYS A C 1
ATOM 1489 O O . CYS A 1 236 ? 32.243 57.424 38.048 1.00 64.84 236 CYS A O 1
ATOM 1492 N N . ALA A 1 237 ? 33.353 59.313 37.547 1.00 64.92 237 ALA A N 1
ATOM 1493 C CA . ALA A 1 237 ? 33.054 59.985 38.826 1.00 64.85 237 ALA A CA 1
ATOM 1494 C C . ALA A 1 237 ? 31.548 59.964 39.148 1.00 64.51 237 ALA A C 1
ATOM 1495 O O . ALA A 1 237 ? 31.136 59.482 40.211 1.00 65.12 237 ALA A O 1
ATOM 1497 N N . ALA A 1 238 ? 30.733 60.450 38.217 1.00 63.73 238 ALA A N 1
ATOM 1498 C CA . ALA A 1 238 ? 29.276 60.452 38.369 1.00 63.31 238 ALA A CA 1
ATOM 1499 C C . ALA A 1 238 ? 28.655 59.049 38.476 1.00 63.27 238 ALA A C 1
ATOM 1500 O O . ALA A 1 238 ? 27.965 58.733 39.458 1.00 63.19 238 ALA A O 1
ATOM 1502 N N . GLY A 1 239 ? 28.918 58.215 37.470 1.00 62.83 239 GLY A N 1
ATOM 1503 C CA . GLY A 1 239 ? 28.447 56.826 37.456 1.00 62.40 239 GLY A CA 1
ATOM 1504 C C . GLY A 1 239 ? 28.830 56.007 38.675 1.00 62.14 239 GLY A C 1
ATOM 1505 O O . GLY A 1 239 ? 28.028 55.224 39.175 1.00 62.34 239 GLY A O 1
ATOM 1506 N N . ALA A 1 240 ? 30.052 56.194 39.157 1.00 61.85 240 ALA A N 1
ATOM 1507 C CA . ALA A 1 240 ? 30.539 55.459 40.316 1.00 61.54 240 ALA A CA 1
ATOM 1508 C C . ALA A 1 240 ? 29.605 55.678 41.509 1.00 61.14 240 ALA A C 1
ATOM 1509 O O . ALA A 1 240 ? 29.191 54.722 42.173 1.00 60.35 240 ALA A O 1
ATOM 1511 N N . LEU A 1 241 ? 29.259 56.940 41.738 1.00 61.19 241 LEU A N 1
ATOM 1512 C CA . LEU A 1 241 ? 28.395 57.330 42.858 1.00 61.56 241 LEU A CA 1
ATOM 1513 C C . LEU A 1 241 ? 27.033 56.708 42.670 1.00 61.32 241 LEU A C 1
ATOM 1514 O O . LEU A 1 241 ? 26.414 56.206 43.610 1.00 61.36 241 LEU A O 1
ATOM 1519 N N . ILE A 1 242 ? 26.566 56.761 41.437 1.00 61.53 242 ILE A N 1
ATOM 1520 C CA . ILE A 1 242 ? 25.245 56.258 41.103 1.00 61.29 242 ILE A CA 1
ATOM 1521 C C . ILE A 1 242 ? 25.170 54.765 41.415 1.00 62.19 242 ILE A C 1
ATOM 1522 O O . ILE A 1 242 ? 24.306 54.331 42.191 1.00 62.41 242 ILE A O 1
ATOM 1527 N N . ALA A 1 243 ? 26.107 53.992 40.863 1.00 62.52 243 ALA A N 1
ATOM 1528 C CA . ALA A 1 243 ? 26.198 52.570 41.207 1.00 62.53 243 ALA A CA 1
ATOM 1529 C C . ALA A 1 243 ? 26.289 52.366 42.751 1.00 62.16 243 ALA A C 1
ATOM 1530 O O . ALA A 1 243 ? 25.599 51.535 43.331 1.00 61.87 243 ALA A O 1
ATOM 1532 N N . ALA A 1 244 ? 27.103 53.163 43.413 1.00 62.43 244 ALA A N 1
ATOM 1533 C CA . ALA A 1 244 ? 27.284 53.025 44.880 1.00 62.28 244 ALA A CA 1
ATOM 1534 C C . ALA A 1 244 ? 25.959 53.254 45.586 1.00 62.40 244 ALA A C 1
ATOM 1535 O O . ALA A 1 244 ? 25.524 52.451 46.386 1.00 62.67 244 ALA A O 1
ATOM 1537 N N . GLU A 1 245 ? 25.278 54.326 45.238 1.00 63.01 245 GLU A N 1
ATOM 1538 C CA . GLU A 1 245 ? 24.006 54.638 45.881 1.00 63.53 245 GLU A CA 1
ATOM 1539 C C . GLU A 1 245 ? 22.899 53.650 45.533 1.00 63.36 245 GLU A C 1
ATOM 1540 O O . GLU A 1 245 ? 21.801 53.707 46.104 1.00 63.13 245 GLU A O 1
ATOM 1546 N N . ALA A 1 246 ? 23.186 52.761 44.592 1.00 63.73 246 ALA A N 1
ATOM 1547 C CA . ALA A 1 246 ? 22.260 51.723 44.185 1.00 63.99 246 ALA A CA 1
ATOM 1548 C C . ALA A 1 246 ? 22.599 50.434 44.924 1.00 64.43 246 ALA A C 1
ATOM 1549 O O . ALA A 1 246 ? 22.006 49.390 44.655 1.00 64.04 246 ALA A O 1
ATOM 1551 N N . GLY A 1 247 ? 23.559 50.518 45.846 1.00 65.61 247 GLY A N 1
ATOM 1552 C CA . GLY A 1 247 ? 23.970 49.383 46.695 1.00 66.37 247 GLY A CA 1
ATOM 1553 C C . GLY A 1 247 ? 25.162 48.597 46.157 1.00 67.11 247 GLY A C 1
ATOM 1554 O O . GLY A 1 247 ? 25.580 47.610 46.752 1.00 66.92 247 GLY A O 1
ATOM 1555 N N . ALA A 1 248 ? 25.706 49.018 45.019 1.00 68.14 248 ALA A N 1
ATOM 1556 C CA . ALA A 1 248 ? 26.821 48.291 44.420 1.00 68.78 248 ALA A CA 1
ATOM 1557 C C . ALA A 1 248 ? 28.111 48.512 45.197 1.00 69.39 248 ALA A C 1
ATOM 1558 O O . ALA A 1 248 ? 28.313 49.531 45.829 1.00 69.20 248 ALA A O 1
ATOM 1560 N N . ARG A 1 249 ? 28.975 47.517 45.136 1.00 70.53 249 ARG A N 1
ATOM 1561 C CA . ARG A 1 249 ? 30.323 47.627 45.621 1.00 71.70 249 ARG A CA 1
ATOM 1562 C C . ARG A 1 249 ? 31.142 48.325 44.531 1.00 72.04 249 ARG A C 1
ATOM 1563 O O . ARG A 1 249 ? 31.150 47.893 43.380 1.00 71.79 249 ARG A O 1
ATOM 1571 N N . VAL A 1 250 ? 31.803 49.419 44.872 1.00 72.50 250 VAL A N 1
ATOM 1572 C CA . VAL A 1 250 ? 32.538 50.171 43.876 1.00 73.02 250 VAL A CA 1
ATOM 1573 C C . VAL A 1 250 ? 33.887 50.573 44.398 1.00 74.06 250 VAL A C 1
ATOM 1574 O O . VAL A 1 250 ? 33.971 51.165 45.468 1.00 74.39 250 VAL A O 1
ATOM 1578 N N . LEU A 1 251 ? 34.947 50.260 43.655 1.00 75.35 251 LEU A N 1
ATOM 1579 C CA . LEU A 1 251 ? 36.270 50.736 44.028 1.00 76.74 251 LEU A CA 1
ATOM 1580 C C . LEU A 1 251 ? 37.022 51.324 42.855 1.00 76.86 251 LEU A C 1
ATOM 1581 O O . LEU A 1 251 ? 37.009 50.778 41.764 1.00 76.67 251 LEU A O 1
ATOM 1586 N N . LEU A 1 252 ? 37.672 52.456 43.123 1.00 77.38 252 LEU A N 1
ATOM 1587 C CA . LEU A 1 252 ? 38.442 53.205 42.135 1.00 77.57 252 LEU A CA 1
ATOM 1588 C C . LEU A 1 252 ? 39.928 53.232 42.496 1.00 78.11 252 LEU A C 1
ATOM 1589 O O . LEU A 1 252 ? 40.382 54.090 43.250 1.00 78.24 252 LEU A O 1
ATOM 1594 N N . SER A 1 253 ? 40.669 52.270 41.963 1.00 78.67 253 SER A N 1
ATOM 1595 C CA . SER A 1 253 ? 42.099 52.134 42.213 1.00 78.95 253 SER A CA 1
ATOM 1596 C C . SER A 1 253 ? 42.869 52.970 41.187 1.00 78.73 253 SER A C 1
ATOM 1597 O O . SER A 1 253 ? 43.079 54.166 41.375 1.00 78.64 253 SER A O 1
ATOM 1600 N N . ALA A 1 260 ? 47.414 57.948 33.139 1.00 84.90 260 ALA A N 1
ATOM 1601 C CA . ALA A 1 260 ? 46.802 58.798 34.169 1.00 84.49 260 ALA A CA 1
ATOM 1602 C C . ALA A 1 260 ? 45.362 58.418 34.598 1.00 84.37 260 ALA A C 1
ATOM 1603 O O . ALA A 1 260 ? 44.820 59.058 35.516 1.00 84.97 260 ALA A O 1
ATOM 1605 N N . GLY A 1 261 ? 44.749 57.404 33.959 1.00 83.20 261 GLY A N 1
ATOM 1606 C CA . GLY A 1 261 ? 43.377 56.972 34.280 1.00 82.17 261 GLY A CA 1
ATOM 1607 C C . GLY A 1 261 ? 43.245 56.196 35.588 1.00 80.72 261 GLY A C 1
ATOM 1608 O O . GLY A 1 261 ? 44.188 56.128 36.379 1.00 81.11 261 GLY A O 1
ATOM 1609 N N . LEU A 1 262 ? 42.068 55.618 35.818 1.00 78.84 262 LEU A N 1
ATOM 1610 C CA . LEU A 1 262 ? 41.796 54.826 37.017 1.00 77.28 262 LEU A CA 1
ATOM 1611 C C . LEU A 1 262 ? 41.382 53.394 36.693 1.00 76.19 262 LEU A C 1
ATOM 1612 O O . LEU A 1 262 ? 40.994 53.078 35.573 1.00 75.72 262 LEU A O 1
ATOM 1617 N N . VAL A 1 263 ? 41.484 52.533 37.702 1.00 75.08 263 VAL A N 1
ATOM 1618 C CA . VAL A 1 263 ? 40.969 51.182 37.627 1.00 74.00 263 VAL A CA 1
ATOM 1619 C C . VAL A 1 263 ? 39.651 51.178 38.364 1.00 72.65 263 VAL A C 1
ATOM 1620 O O . VAL A 1 263 ? 39.595 51.553 39.533 1.00 72.70 263 VAL A O 1
ATOM 1624 N N . VAL A 1 264 ? 38.596 50.758 37.669 1.00 70.92 264 VAL A N 1
ATOM 1625 C CA . VAL A 1 264 ? 37.247 50.791 38.203 1.00 69.55 264 VAL A CA 1
ATOM 1626 C C . VAL A 1 264 ? 36.696 49.392 38.280 1.00 68.62 264 VAL A C 1
ATOM 1627 O O . VAL A 1 264 ? 36.741 48.644 37.273 1.00 68.20 264 VAL A O 1
ATOM 1631 N N . VAL A 1 265 ? 36.195 49.040 39.467 1.00 67.41 265 VAL A N 1
ATOM 1632 C CA . VAL A 1 265 ? 35.413 47.824 39.654 1.00 66.98 265 VAL A CA 1
ATOM 1633 C C . VAL A 1 265 ? 34.090 48.189 40.321 1.00 66.72 265 VAL A C 1
ATOM 1634 O O . VAL A 1 265 ? 34.058 48.900 41.320 1.00 66.94 265 VAL A O 1
ATOM 1638 N N . ALA A 1 266 ? 32.992 47.751 39.722 1.00 66.47 266 ALA A N 1
ATOM 1639 C CA . ALA A 1 266 ? 31.662 47.983 40.266 1.00 66.15 266 ALA A CA 1
ATOM 1640 C C . ALA A 1 266 ? 30.857 46.697 40.142 1.00 65.90 266 ALA A C 1
ATOM 1641 O O . ALA A 1 266 ? 30.760 46.138 39.071 1.00 66.36 266 ALA A O 1
ATOM 1643 N N . ALA A 1 267 ? 30.291 46.216 41.237 1.00 65.77 267 ALA A N 1
ATOM 1644 C CA . ALA A 1 267 ? 29.628 44.920 41.220 1.00 66.01 267 ALA A CA 1
ATOM 1645 C C . ALA A 1 267 ? 28.504 44.854 42.236 1.00 66.46 267 ALA A C 1
ATOM 1646 O O . ALA A 1 267 ? 28.559 45.513 43.282 1.00 66.85 267 ALA A O 1
ATOM 1648 N N . ALA A 1 268 ? 27.489 44.049 41.940 1.00 66.72 268 ALA A N 1
ATOM 1649 C CA . ALA A 1 268 ? 26.500 43.722 42.936 1.00 67.16 268 ALA A CA 1
ATOM 1650 C C . ALA A 1 268 ? 27.238 43.137 44.154 1.00 67.84 268 ALA A C 1
ATOM 1651 O O . ALA A 1 268 ? 28.204 42.395 44.001 1.00 67.68 268 ALA A O 1
ATOM 1653 N N . PRO A 1 269 ? 26.785 43.477 45.369 1.00 68.73 269 PRO A N 1
ATOM 1654 C CA . PRO A 1 269 ? 27.522 43.174 46.608 1.00 69.21 269 PRO A CA 1
ATOM 1655 C C . PRO A 1 269 ? 27.740 41.686 46.860 1.00 69.58 269 PRO A C 1
ATOM 1656 O O . PRO A 1 269 ? 28.785 41.287 47.402 1.00 69.27 269 PRO A O 1
ATOM 1660 N N . GLY A 1 270 ? 26.757 40.880 46.461 1.00 70.07 270 GLY A N 1
ATOM 1661 C CA . GLY A 1 270 ? 26.818 39.444 46.668 1.00 70.54 270 GLY A CA 1
ATOM 1662 C C . GLY A 1 270 ? 27.922 38.770 45.886 1.00 70.76 270 GLY A C 1
ATOM 1663 O O . GLY A 1 270 ? 28.219 37.596 46.124 1.00 71.35 270 GLY A O 1
ATOM 1664 N N . ILE A 1 271 ? 28.554 39.518 44.982 1.00 70.69 271 ILE A N 1
ATOM 1665 C CA . ILE A 1 271 ? 29.491 38.946 44.027 1.00 70.66 271 ILE A CA 1
ATOM 1666 C C . ILE A 1 271 ? 30.815 39.712 43.916 1.00 70.41 271 ILE A C 1
ATOM 1667 O O . ILE A 1 271 ? 31.723 39.301 43.203 1.00 70.04 271 ILE A O 1
ATOM 1672 N N . ALA A 1 272 ? 30.934 40.794 44.670 1.00 70.49 272 ALA A N 1
ATOM 1673 C CA . ALA A 1 272 ? 32.092 41.670 44.598 1.00 71.05 272 ALA A CA 1
ATOM 1674 C C . ALA A 1 272 ? 33.393 40.992 45.004 1.00 71.82 272 ALA A C 1
ATOM 1675 O O . ALA A 1 272 ? 34.359 41.047 44.247 1.00 72.34 272 ALA A O 1
ATOM 1677 N N . ASP A 1 273 ? 33.418 40.353 46.183 1.00 72.24 273 ASP A N 1
ATOM 1678 C CA . ASP A 1 273 ? 34.610 39.662 46.657 1.00 72.41 273 ASP A CA 1
ATOM 1679 C C . ASP A 1 273 ? 35.049 38.611 45.668 1.00 71.70 273 ASP A C 1
ATOM 1680 O O . ASP A 1 273 ? 36.201 38.592 45.250 1.00 71.47 273 ASP A O 1
ATOM 1685 N N . GLU A 1 274 ? 34.123 37.735 45.290 1.00 71.09 274 GLU A N 1
ATOM 1686 C CA . GLU A 1 274 ? 34.448 36.669 44.366 1.00 71.03 274 GLU A CA 1
ATOM 1687 C C . GLU A 1 274 ? 35.045 37.214 43.054 1.00 71.47 274 GLU A C 1
ATOM 1688 O O . GLU A 1 274 ? 35.923 36.584 42.468 1.00 71.45 274 GLU A O 1
ATOM 1694 N N . LEU A 1 275 ? 34.581 38.378 42.603 1.00 71.93 275 LEU A N 1
ATOM 1695 C CA . LEU A 1 275 ? 35.080 38.974 41.359 1.00 72.47 275 LEU A CA 1
ATOM 1696 C C . LEU A 1 275 ? 36.459 39.622 41.545 1.00 73.52 275 LEU A C 1
ATOM 1697 O O . LEU A 1 275 ? 37.343 39.494 40.677 1.00 73.34 275 LEU A O 1
ATOM 1702 N N . LEU A 1 276 ? 36.631 40.332 42.661 1.00 74.38 276 LEU A N 1
ATOM 1703 C CA . LEU A 1 276 ? 37.924 40.950 42.995 1.00 75.31 276 LEU A CA 1
ATOM 1704 C C . LEU A 1 276 ? 39.048 39.915 43.108 1.00 75.82 276 LEU A C 1
ATOM 1705 O O . LEU A 1 276 ? 40.162 40.147 42.626 1.00 76.03 276 LEU A O 1
ATOM 1710 N N . ALA A 1 277 ? 38.737 38.773 43.723 1.00 76.19 277 ALA A N 1
ATOM 1711 C CA . ALA A 1 277 ? 39.679 37.665 43.845 1.00 76.40 277 ALA A CA 1
ATOM 1712 C C . ALA A 1 277 ? 40.138 37.178 42.467 1.00 76.74 277 ALA A C 1
ATOM 1713 O O . ALA A 1 277 ? 41.341 37.150 42.186 1.00 76.89 277 ALA A O 1
ATOM 1715 N N . ALA A 1 278 ? 39.184 36.810 41.610 1.00 76.88 278 ALA A N 1
ATOM 1716 C CA . ALA A 1 278 ? 39.500 36.361 40.256 1.00 77.27 278 ALA A CA 1
ATOM 1717 C C . ALA A 1 278 ? 40.347 37.385 39.488 1.00 77.81 278 ALA A C 1
ATOM 1718 O O . ALA A 1 278 ? 41.244 37.017 38.742 1.00 77.47 278 ALA A O 1
ATOM 1720 N N . LEU A 1 279 ? 40.066 38.671 39.685 1.00 78.94 279 LEU A N 1
ATOM 1721 C CA . LEU A 1 279 ? 40.809 39.733 38.993 1.00 79.81 279 LEU A CA 1
ATOM 1722 C C . LEU A 1 279 ? 42.245 39.809 39.507 1.00 81.51 279 LEU A C 1
ATOM 1723 O O . LEU A 1 279 ? 43.191 39.803 38.724 1.00 81.30 279 LEU A O 1
ATOM 1728 N N . GLN A 1 280 ? 42.397 39.870 40.828 1.00 83.68 280 GLN A N 1
ATOM 1729 C CA . GLN A 1 280 ? 43.725 39.859 41.458 1.00 85.86 280 GLN A CA 1
ATOM 1730 C C . GLN A 1 280 ? 44.506 38.636 41.012 1.00 85.48 280 GLN A C 1
ATOM 1731 O O . GLN A 1 280 ? 45.652 38.734 40.570 1.00 85.65 280 GLN A O 1
ATOM 1737 N N . ARG A 1 281 ? 43.853 37.487 41.106 1.00 85.45 281 ARG A N 1
ATOM 1738 C CA . ARG A 1 281 ? 44.417 36.229 40.653 1.00 85.48 281 ARG A CA 1
ATOM 1739 C C . ARG A 1 281 ? 45.077 36.297 39.266 1.00 85.42 281 ARG A C 1
ATOM 1740 O O . ARG A 1 281 ? 45.954 35.492 38.970 1.00 85.45 281 ARG A O 1
ATOM 1748 N N . PHE A 1 282 ? 44.665 37.242 38.425 1.00 85.42 282 PHE A N 1
ATOM 1749 C CA . PHE A 1 282 ? 45.279 37.429 37.106 1.00 85.55 282 PHE A CA 1
ATOM 1750 C C . PHE A 1 282 ? 45.894 38.819 36.885 1.00 86.50 282 PHE A C 1
ATOM 1751 O O . PHE A 1 282 ? 46.313 39.130 35.774 1.00 86.47 282 PHE A O 1
ATOM 1759 N N . ASN A 1 283 ? 45.940 39.649 37.927 1.00 87.80 283 ASN A N 1
ATOM 1760 C CA . ASN A 1 283 ? 46.460 41.025 37.836 1.00 88.80 283 ASN A CA 1
ATOM 1761 C C . ASN A 1 283 ? 45.656 41.964 36.955 1.00 89.31 283 ASN A C 1
ATOM 1762 O O . ASN A 1 283 ? 45.996 42.172 35.790 1.00 89.82 283 ASN A O 1
ATOM 1767 N N . GLY A 1 284 ? 44.607 42.548 37.526 1.00 89.67 284 GLY A N 1
ATOM 1768 C CA . GLY A 1 284 ? 43.776 43.532 36.819 1.00 89.97 284 GLY A CA 1
ATOM 1769 C C . GLY A 1 284 ? 43.193 44.631 37.707 1.00 90.31 284 GLY A C 1
ATOM 1770 O O . GLY A 1 284 ? 42.940 45.754 37.224 1.00 90.50 284 GLY A O 1
ATOM 1771 N N . LEU A 1 285 ? 42.969 44.305 38.991 1.00 90.35 285 LEU A N 1
ATOM 1772 C CA . LEU A 1 285 ? 42.413 45.243 39.973 1.00 90.37 285 LEU A CA 1
ATOM 1773 C C . LEU A 1 285 ? 43.482 46.182 40.535 1.00 90.68 285 LEU A C 1
ATOM 1774 O O . LEU A 1 285 ? 43.232 46.875 41.533 1.00 90.96 285 LEU A O 1
ATOM 1776 N N . GLU A 1 286 ? 44.658 46.216 39.899 1.00 90.91 286 GLU A N 1
ATOM 1777 C CA . GLU A 1 286 ? 45.789 47.017 40.382 1.00 91.12 286 GLU A CA 1
ATOM 1778 C C . GLU A 1 286 ? 46.380 47.881 39.264 1.00 91.02 286 GLU A C 1
ATOM 1779 O O . GLU A 1 286 ? 46.987 47.373 38.320 1.00 90.90 286 GLU A O 1
ATOM 1785 N N . ASP B 1 5 ? 29.000 -14.288 51.782 1.00 85.98 5 ASP B N 1
ATOM 1786 C CA . ASP B 1 5 ? 28.044 -13.697 52.745 1.00 86.13 5 ASP B CA 1
ATOM 1787 C C . ASP B 1 5 ? 27.615 -12.308 52.294 1.00 85.20 5 ASP B C 1
ATOM 1788 O O . ASP B 1 5 ? 26.505 -12.118 51.807 1.00 85.49 5 ASP B O 1
ATOM 1793 N N . ASN B 1 6 ? 28.535 -11.362 52.461 1.00 83.88 6 ASN B N 1
ATOM 1794 C CA . ASN B 1 6 ? 28.389 -9.937 52.133 1.00 82.63 6 ASN B CA 1
ATOM 1795 C C . ASN B 1 6 ? 29.578 -9.151 52.735 1.00 81.94 6 ASN B C 1
ATOM 1796 O O . ASN B 1 6 ? 29.569 -7.925 52.784 1.00 81.32 6 ASN B O 1
ATOM 1801 N N . GLU B 1 7 ? 30.611 -9.880 53.157 1.00 81.21 7 GLU B N 1
ATOM 1802 C CA . GLU B 1 7 ? 31.822 -9.312 53.714 1.00 80.91 7 GLU B CA 1
ATOM 1803 C C . GLU B 1 7 ? 32.761 -9.050 52.563 1.00 80.02 7 GLU B C 1
ATOM 1804 O O . GLU B 1 7 ? 32.631 -9.678 51.503 1.00 79.76 7 GLU B O 1
ATOM 1810 N N . PRO B 1 8 ? 33.727 -8.143 52.767 1.00 79.07 8 PRO B N 1
ATOM 1811 C CA . PRO B 1 8 ? 34.625 -7.736 51.686 1.00 78.54 8 PRO B CA 1
ATOM 1812 C C . PRO B 1 8 ? 35.281 -8.907 50.943 1.00 77.68 8 PRO B C 1
ATOM 1813 O O . PRO B 1 8 ? 35.317 -8.903 49.713 1.00 77.67 8 PRO B O 1
ATOM 1817 N N . ALA B 1 9 ? 35.779 -9.893 51.687 1.00 76.70 9 ALA B N 1
ATOM 1818 C CA . ALA B 1 9 ? 36.451 -11.054 51.085 1.00 75.92 9 ALA B CA 1
ATOM 1819 C C . ALA B 1 9 ? 35.554 -11.753 50.063 1.00 75.20 9 ALA B C 1
ATOM 1820 O O . ALA B 1 9 ? 35.985 -12.056 48.951 1.00 75.04 9 ALA B O 1
ATOM 1822 N N . ARG B 1 10 ? 34.302 -11.980 50.446 1.00 74.39 10 ARG B N 1
ATOM 1823 C CA . ARG B 1 10 ? 33.325 -12.604 49.573 1.00 73.77 10 ARG B CA 1
ATOM 1824 C C . ARG B 1 10 ? 33.014 -11.695 48.394 1.00 73.27 10 ARG B C 1
ATOM 1825 O O . ARG B 1 10 ? 32.859 -12.170 47.270 1.00 73.29 10 ARG B O 1
ATOM 1827 N N . LEU B 1 11 ? 32.934 -10.390 48.646 1.00 72.56 11 LEU B N 1
ATOM 1828 C CA . LEU B 1 11 ? 32.607 -9.441 47.593 1.00 71.98 11 LEU B CA 1
ATOM 1829 C C . LEU B 1 11 ? 33.706 -9.374 46.543 1.00 71.64 11 LEU B C 1
ATOM 1830 O O . LEU B 1 11 ? 33.413 -9.216 45.358 1.00 71.65 11 LEU B O 1
ATOM 1835 N N . ARG B 1 12 ? 34.961 -9.518 46.959 1.00 71.08 12 ARG B N 1
ATOM 1836 C CA . ARG B 1 12 ? 36.065 -9.384 46.019 1.00 71.14 12 ARG B CA 1
ATOM 1837 C C . ARG B 1 12 ? 36.213 -10.647 45.158 1.00 70.20 12 ARG B C 1
ATOM 1838 O O . ARG B 1 12 ? 36.606 -10.567 43.998 1.00 69.93 12 ARG B O 1
ATOM 1846 N N . SER B 1 13 ? 35.887 -11.806 45.720 1.00 69.48 13 SER B N 1
ATOM 1847 C CA . SER B 1 13 ? 35.924 -13.050 44.953 1.00 69.10 13 SER B CA 1
ATOM 1848 C C . SER B 1 13 ? 34.955 -13.042 43.789 1.00 68.41 13 SER B C 1
ATOM 1849 O O . SER B 1 13 ? 35.304 -13.437 42.680 1.00 68.28 13 SER B O 1
ATOM 1852 N N . VAL B 1 14 ? 33.734 -12.596 44.044 1.00 67.73 14 VAL B N 1
ATOM 1853 C CA . VAL B 1 14 ? 32.764 -12.485 42.979 1.00 67.54 14 VAL B CA 1
ATOM 1854 C C . VAL B 1 14 ? 33.235 -11.404 41.993 1.00 67.12 14 VAL B C 1
ATOM 1855 O O . VAL B 1 14 ? 32.997 -11.505 40.802 1.00 67.27 14 VAL B O 1
ATOM 1859 N N . ALA B 1 15 ? 33.911 -10.375 42.493 1.00 66.74 15 ALA B N 1
ATOM 1860 C CA . ALA B 1 15 ? 34.422 -9.307 41.634 1.00 66.26 15 ALA B CA 1
ATOM 1861 C C . ALA B 1 15 ? 35.534 -9.826 40.722 1.00 65.95 15 ALA B C 1
ATOM 1862 O O . ALA B 1 15 ? 35.565 -9.508 39.523 1.00 65.59 15 ALA B O 1
ATOM 1864 N N . GLU B 1 16 ? 36.432 -10.625 41.303 1.00 65.65 16 GLU B N 1
ATOM 1865 C CA . GLU B 1 16 ? 37.563 -11.201 40.582 1.00 65.74 16 GLU B CA 1
ATOM 1866 C C . GLU B 1 16 ? 37.069 -12.151 39.489 1.00 65.42 16 GLU B C 1
ATOM 1867 O O . GLU B 1 16 ? 37.515 -12.106 38.337 1.00 65.01 16 GLU B O 1
ATOM 1873 N N . ASN B 1 17 ? 36.128 -13.004 39.867 1.00 65.12 17 ASN B N 1
ATOM 1874 C CA . ASN B 1 17 ? 35.596 -13.988 38.967 1.00 64.62 17 ASN B CA 1
ATOM 1875 C C . ASN B 1 17 ? 34.843 -13.351 37.821 1.00 63.97 17 ASN B C 1
ATOM 1876 O O . ASN B 1 17 ? 35.077 -13.689 36.674 1.00 64.33 17 ASN B O 1
ATOM 1881 N N . LEU B 1 18 ? 33.957 -12.411 38.117 1.00 63.06 18 LEU B N 1
ATOM 1882 C CA . LEU B 1 18 ? 33.206 -11.746 37.062 1.00 62.45 18 LEU B CA 1
ATOM 1883 C C . LEU B 1 18 ? 34.104 -10.959 36.107 1.00 61.94 18 LEU B C 1
ATOM 1884 O O . LEU B 1 18 ? 33.873 -10.942 34.902 1.00 61.75 18 LEU B O 1
ATOM 1889 N N . ALA B 1 19 ? 35.110 -10.292 36.663 1.00 61.36 19 ALA B N 1
ATOM 1890 C CA . ALA B 1 19 ? 36.058 -9.523 35.874 1.00 60.91 19 ALA B CA 1
ATOM 1891 C C . ALA B 1 19 ? 36.777 -10.427 34.899 1.00 60.69 19 ALA B C 1
ATOM 1892 O O . ALA B 1 19 ? 36.893 -10.104 33.707 1.00 61.01 19 ALA B O 1
ATOM 1894 N N . ALA B 1 20 ? 37.242 -11.572 35.405 1.00 60.26 20 ALA B N 1
ATOM 1895 C CA . ALA B 1 20 ? 37.992 -12.548 34.593 1.00 59.87 20 ALA B CA 1
ATOM 1896 C C . ALA B 1 20 ? 37.123 -13.128 33.486 1.00 59.84 20 ALA B C 1
ATOM 1897 O O . ALA B 1 20 ? 37.555 -13.250 32.336 1.00 59.78 20 ALA B O 1
ATOM 1899 N N . GLU B 1 21 ? 35.903 -13.502 33.858 1.00 59.72 21 GLU B N 1
ATOM 1900 C CA . GLU B 1 21 ? 34.906 -13.984 32.908 1.00 60.10 21 GLU B CA 1
ATOM 1901 C C . GLU B 1 21 ? 34.672 -12.967 31.813 1.00 58.89 21 GLU B C 1
ATOM 1902 O O . GLU B 1 21 ? 34.756 -13.269 30.611 1.00 59.15 21 GLU B O 1
ATOM 1908 N N . ALA B 1 22 ? 34.357 -11.754 32.233 1.00 57.71 22 ALA B N 1
ATOM 1909 C CA . ALA B 1 22 ? 34.001 -10.712 31.277 1.00 57.20 22 ALA B CA 1
ATOM 1910 C C . ALA B 1 22 ? 35.174 -10.388 30.334 1.00 56.85 22 ALA B C 1
ATOM 1911 O O . ALA B 1 22 ? 34.975 -10.122 29.143 1.00 56.94 22 ALA B O 1
ATOM 1913 N N . ALA B 1 23 ? 36.391 -10.427 30.865 1.00 56.35 23 ALA B N 1
ATOM 1914 C CA . ALA B 1 23 ? 37.571 -10.174 30.061 1.00 55.98 23 ALA B CA 1
ATOM 1915 C C . ALA B 1 23 ? 37.658 -11.210 28.961 1.00 56.18 23 ALA B C 1
ATOM 1916 O O . ALA B 1 23 ? 37.892 -10.869 27.799 1.00 56.38 23 ALA B O 1
ATOM 1918 N N . ALA B 1 24 ? 37.456 -12.478 29.326 1.00 56.13 24 ALA B N 1
ATOM 1919 C CA . ALA B 1 24 ? 37.488 -13.587 28.353 1.00 56.19 24 ALA B CA 1
ATOM 1920 C C . ALA B 1 24 ? 36.453 -13.382 27.233 1.00 56.65 24 ALA B C 1
ATOM 1921 O O . ALA B 1 24 ? 36.699 -13.673 26.066 1.00 56.65 24 ALA B O 1
ATOM 1923 N N . PHE B 1 25 ? 35.293 -12.863 27.605 1.00 57.52 25 PHE B N 1
ATOM 1924 C CA . PHE B 1 25 ? 34.202 -12.642 26.676 1.00 58.05 25 PHE B CA 1
ATOM 1925 C C . PHE B 1 25 ? 34.510 -11.482 25.715 1.00 58.90 25 PHE B C 1
ATOM 1926 O O . PHE B 1 25 ? 34.271 -11.566 24.503 1.00 59.00 25 PHE B O 1
ATOM 1934 N N . VAL B 1 26 ? 35.048 -10.397 26.269 1.00 59.45 26 VAL B N 1
ATOM 1935 C CA . VAL B 1 26 ? 35.451 -9.230 25.475 1.00 59.82 26 VAL B CA 1
ATOM 1936 C C . VAL B 1 26 ? 36.536 -9.593 24.463 1.00 60.71 26 VAL B C 1
ATOM 1937 O O . VAL B 1 26 ? 36.478 -9.256 23.286 1.00 61.07 26 VAL B O 1
ATOM 1941 N N . ARG B 1 27 ? 37.528 -10.289 24.971 1.00 61.86 27 ARG B N 1
ATOM 1942 C CA . ARG B 1 27 ? 38.643 -10.785 24.204 1.00 62.70 27 ARG B CA 1
ATOM 1943 C C . ARG B 1 27 ? 38.138 -11.605 23.021 1.00 63.17 27 ARG B C 1
ATOM 1944 O O . ARG B 1 27 ? 38.615 -11.441 21.903 1.00 63.19 27 ARG B O 1
ATOM 1952 N N . GLY B 1 28 ? 37.145 -12.454 23.272 1.00 63.80 28 GLY B N 1
ATOM 1953 C CA . GLY B 1 28 ? 36.560 -13.291 22.227 1.00 64.10 28 GLY B CA 1
ATOM 1954 C C . GLY B 1 28 ? 35.653 -12.531 21.283 1.00 64.42 28 GLY B C 1
ATOM 1955 O O . GLY B 1 28 ? 35.706 -12.720 20.070 1.00 63.85 28 GLY B O 1
ATOM 1956 N N . ARG B 1 29 ? 34.809 -11.676 21.852 1.00 65.13 29 ARG B N 1
ATOM 1957 C CA . ARG B 1 29 ? 33.850 -10.911 21.069 1.00 65.86 29 ARG B CA 1
ATOM 1958 C C . ARG B 1 29 ? 34.549 -9.923 20.140 1.00 66.45 29 ARG B C 1
ATOM 1959 O O . ARG B 1 29 ? 34.131 -9.716 19.004 1.00 66.28 29 ARG B O 1
ATOM 1967 N N . ARG B 1 30 ? 35.627 -9.320 20.624 1.00 67.43 30 ARG B N 1
ATOM 1968 C CA . ARG B 1 30 ? 36.387 -8.385 19.808 1.00 68.34 30 ARG B CA 1
ATOM 1969 C C . ARG B 1 30 ? 36.901 -9.059 18.532 1.00 68.34 30 ARG B C 1
ATOM 1970 O O . ARG B 1 30 ? 36.791 -8.501 17.444 1.00 68.12 30 ARG B O 1
ATOM 1978 N N . ALA B 1 31 ? 37.438 -10.269 18.674 1.00 68.72 31 ALA B N 1
ATOM 1979 C CA . ALA B 1 31 ? 37.955 -11.022 17.532 1.00 69.06 31 ALA B CA 1
ATOM 1980 C C . ALA B 1 31 ? 36.849 -11.292 16.490 1.00 69.69 31 ALA B C 1
ATOM 1981 O O . ALA B 1 31 ? 37.067 -11.125 15.289 1.00 69.62 31 ALA B O 1
ATOM 1983 N N . GLU B 1 32 ? 35.654 -11.653 16.956 1.00 70.69 32 GLU B N 1
ATOM 1984 C CA . GLU B 1 32 ? 34.534 -11.920 16.053 1.00 71.40 32 GLU B CA 1
ATOM 1985 C C . GLU B 1 32 ? 34.142 -10.653 15.302 1.00 73.27 32 GLU B C 1
ATOM 1986 O O . GLU B 1 32 ? 34.230 -10.597 14.083 1.00 73.63 32 GLU B O 1
ATOM 1992 N N . VAL B 1 33 ? 33.742 -9.636 16.054 1.00 75.28 33 VAL B N 1
ATOM 1993 C CA . VAL B 1 33 ? 33.324 -8.340 15.511 1.00 76.78 33 VAL B CA 1
ATOM 1994 C C . VAL B 1 33 ? 34.351 -7.683 14.566 1.00 77.91 33 VAL B C 1
ATOM 1995 O O . VAL B 1 33 ? 33.966 -7.026 13.601 1.00 77.85 33 VAL B O 1
ATOM 1999 N N . PHE B 1 34 ? 35.643 -7.877 14.838 1.00 79.33 34 PHE B N 1
ATOM 2000 C CA . PHE B 1 34 ? 36.718 -7.379 13.974 1.00 80.28 34 PHE B CA 1
ATOM 2001 C C . PHE B 1 34 ? 37.352 -8.537 13.208 1.00 80.50 34 PHE B C 1
ATOM 2002 O O . PHE B 1 34 ? 36.983 -8.826 12.076 1.00 80.78 34 PHE B O 1
ATOM 2010 N N . ASP B 1 54 ? 29.991 2.099 17.238 1.00 84.06 54 ASP B N 1
ATOM 2011 C CA . ASP B 1 54 ? 29.042 1.031 16.931 1.00 84.09 54 ASP B CA 1
ATOM 2012 C C . ASP B 1 54 ? 29.622 -0.370 17.195 1.00 83.76 54 ASP B C 1
ATOM 2013 O O . ASP B 1 54 ? 29.045 -1.136 17.968 1.00 83.76 54 ASP B O 1
ATOM 2018 N N . PRO B 1 55 ? 30.759 -0.716 16.558 1.00 83.28 55 PRO B N 1
ATOM 2019 C CA . PRO B 1 55 ? 31.345 -2.033 16.843 1.00 82.54 55 PRO B CA 1
ATOM 2020 C C . PRO B 1 55 ? 31.786 -2.186 18.308 1.00 81.36 55 PRO B C 1
ATOM 2021 O O . PRO B 1 55 ? 31.662 -3.272 18.892 1.00 81.72 55 PRO B O 1
ATOM 2025 N N . VAL B 1 56 ? 32.273 -1.104 18.904 1.00 79.61 56 VAL B N 1
ATOM 2026 C CA . VAL B 1 56 ? 32.572 -1.108 20.327 1.00 78.31 56 VAL B CA 1
ATOM 2027 C C . VAL B 1 56 ? 31.296 -0.987 21.168 1.00 77.04 56 VAL B C 1
ATOM 2028 O O . VAL B 1 56 ? 31.233 -1.503 22.276 1.00 77.13 56 VAL B O 1
ATOM 2032 N N . THR B 1 57 ? 30.281 -0.306 20.645 1.00 75.58 57 THR B N 1
ATOM 2033 C CA . THR B 1 57 ? 28.973 -0.233 21.317 1.00 74.22 57 THR B CA 1
ATOM 2034 C C . THR B 1 57 ? 28.366 -1.625 21.454 1.00 73.00 57 THR B C 1
ATOM 2035 O O . THR B 1 57 ? 27.728 -1.928 22.460 1.00 72.91 57 THR B O 1
ATOM 2039 N N . VAL B 1 58 ? 28.583 -2.462 20.440 1.00 71.40 58 VAL B N 1
ATOM 2040 C CA . VAL B 1 58 ? 28.047 -3.804 20.431 1.00 70.27 58 VAL B CA 1
ATOM 2041 C C . VAL B 1 58 ? 28.679 -4.609 21.560 1.00 69.46 58 VAL B C 1
ATOM 2042 O O . VAL B 1 58 ? 27.955 -5.143 22.406 1.00 69.26 58 VAL B O 1
ATOM 2046 N N . VAL B 1 59 ? 30.012 -4.673 21.588 1.00 68.51 59 VAL B N 1
ATOM 2047 C CA . VAL B 1 59 ? 30.713 -5.503 22.572 1.00 67.96 59 VAL B CA 1
ATOM 2048 C C . VAL B 1 59 ? 30.496 -4.979 23.988 1.00 68.54 59 VAL B C 1
ATOM 2049 O O . VAL B 1 59 ? 30.377 -5.737 24.955 1.00 68.39 59 VAL B O 1
ATOM 2053 N N . ASP B 1 60 ? 30.427 -3.674 24.103 1.00 69.19 60 ASP B N 1
ATOM 2054 C CA . ASP B 1 60 ? 30.181 -3.058 25.380 1.00 70.20 60 ASP B CA 1
ATOM 2055 C C . ASP B 1 60 ? 28.827 -3.484 25.944 1.00 70.15 60 ASP B C 1
ATOM 2056 O O . ASP B 1 60 ? 28.720 -3.830 27.116 1.00 70.14 60 ASP B O 1
ATOM 2061 N N . THR B 1 61 ? 27.797 -3.473 25.104 1.00 70.23 61 THR B N 1
ATOM 2062 C CA . THR B 1 61 ? 26.449 -3.864 25.531 1.00 70.33 61 THR B CA 1
ATOM 2063 C C . THR B 1 61 ? 26.356 -5.343 25.866 1.00 70.23 61 THR B C 1
ATOM 2064 O O . THR B 1 61 ? 25.781 -5.727 26.879 1.00 70.24 61 THR B O 1
ATOM 2068 N N . ASP B 1 62 ? 26.930 -6.162 24.999 1.00 70.06 62 ASP B N 1
ATOM 2069 C CA . ASP B 1 62 ? 26.933 -7.594 25.177 1.00 70.10 62 ASP B CA 1
ATOM 2070 C C . ASP B 1 62 ? 27.540 -7.959 26.524 1.00 69.89 62 ASP B C 1
ATOM 2071 O O . ASP B 1 62 ? 26.976 -8.756 27.269 1.00 69.73 62 ASP B O 1
ATOM 2076 N N . THR B 1 63 ? 28.685 -7.356 26.830 1.00 69.86 63 THR B N 1
ATOM 2077 C CA . THR B 1 63 ? 29.432 -7.641 28.060 1.00 69.72 63 THR B CA 1
ATOM 2078 C C . THR B 1 63 ? 28.698 -7.129 29.290 1.00 70.08 63 THR B C 1
ATOM 2079 O O . THR B 1 63 ? 28.727 -7.735 30.358 1.00 69.84 63 THR B O 1
ATOM 2083 N N . GLU B 1 64 ? 28.034 -5.998 29.128 1.00 70.83 64 GLU B N 1
ATOM 2084 C CA . GLU B 1 64 ? 27.164 -5.462 30.167 1.00 71.38 64 GLU B CA 1
ATOM 2085 C C . GLU B 1 64 ? 26.065 -6.480 30.495 1.00 71.10 64 GLU B C 1
ATOM 2086 O O . GLU B 1 64 ? 25.755 -6.716 31.667 1.00 70.90 64 GLU B O 1
ATOM 2092 N N . ARG B 1 65 ? 25.493 -7.080 29.451 1.00 70.65 65 ARG B N 1
ATOM 2093 C CA . ARG B 1 65 ? 24.460 -8.097 29.617 1.00 71.00 65 ARG B CA 1
ATOM 2094 C C . ARG B 1 65 ? 24.971 -9.337 30.358 1.00 69.13 65 ARG B C 1
ATOM 2095 O O . ARG B 1 65 ? 24.296 -9.837 31.267 1.00 68.90 65 ARG B O 1
ATOM 2103 N N . LEU B 1 66 ? 26.155 -9.814 29.973 1.00 67.33 66 LEU B N 1
ATOM 2104 C CA . LEU B 1 66 ? 26.804 -10.937 30.645 1.00 66.63 66 LEU B CA 1
ATOM 2105 C C . LEU B 1 66 ? 26.929 -10.675 32.146 1.00 66.54 66 LEU B C 1
ATOM 2106 O O . LEU B 1 66 ? 26.550 -11.507 32.982 1.00 65.91 66 LEU B O 1
ATOM 2111 N N . LEU B 1 67 ? 27.451 -9.501 32.476 1.00 66.65 67 LEU B N 1
ATOM 2112 C CA . LEU B 1 67 ? 27.684 -9.131 33.868 1.00 66.98 67 LEU B CA 1
ATOM 2113 C C . LEU B 1 67 ? 26.381 -9.024 34.666 1.00 68.04 67 LEU B C 1
ATOM 2114 O O . LEU B 1 67 ? 26.308 -9.498 35.810 1.00 67.75 67 LEU B O 1
ATOM 2119 N N . ARG B 1 68 ? 25.362 -8.412 34.060 1.00 69.09 68 ARG B N 1
ATOM 2120 C CA . ARG B 1 68 ? 24.073 -8.260 34.712 1.00 70.18 68 ARG B CA 1
ATOM 2121 C C . ARG B 1 68 ? 23.447 -9.632 35.001 1.00 70.81 68 ARG B C 1
ATOM 2122 O O . ARG B 1 68 ? 22.992 -9.895 36.127 1.00 70.63 68 ARG B O 1
ATOM 2130 N N . ASP B 1 69 ? 23.468 -10.515 33.997 1.00 71.52 69 ASP B N 1
ATOM 2131 C CA . ASP B 1 69 ? 22.926 -11.870 34.147 1.00 71.98 69 ASP B CA 1
ATOM 2132 C C . ASP B 1 69 ? 23.657 -12.646 35.220 1.00 71.69 69 ASP B C 1
ATOM 2133 O O . ASP B 1 69 ? 23.029 -13.227 36.101 1.00 72.18 69 ASP B O 1
ATOM 2138 N N . ARG B 1 70 ? 24.979 -12.637 35.166 1.00 71.17 70 ARG B N 1
ATOM 2139 C CA . ARG B 1 70 ? 25.772 -13.372 36.145 1.00 70.79 70 ARG B CA 1
ATOM 2140 C C . ARG B 1 70 ? 25.552 -12.856 37.557 1.00 71.82 70 ARG B C 1
ATOM 2141 O O . ARG B 1 70 ? 25.544 -13.631 38.511 1.00 71.73 70 ARG B O 1
ATOM 2149 N N . LEU B 1 71 ? 25.351 -11.544 37.679 1.00 72.91 71 LEU B N 1
ATOM 2150 C CA . LEU B 1 71 ? 25.084 -10.934 38.965 1.00 73.73 71 LEU B CA 1
ATOM 2151 C C . LEU B 1 71 ? 23.688 -11.321 39.451 1.00 73.88 71 LEU B C 1
ATOM 2152 O O . LEU B 1 71 ? 23.474 -11.498 40.651 1.00 73.91 71 LEU B O 1
ATOM 2157 N N . ALA B 1 72 ? 22.745 -11.475 38.522 1.00 74.00 72 ALA B N 1
ATOM 2158 C CA . ALA B 1 72 ? 21.393 -11.934 38.872 1.00 74.09 72 ALA B CA 1
ATOM 2159 C C . ALA B 1 72 ? 21.421 -13.315 39.558 1.00 74.14 72 ALA B C 1
ATOM 2160 O O . ALA B 1 72 ? 20.654 -13.588 40.485 1.00 74.09 72 ALA B O 1
ATOM 2162 N N . GLN B 1 73 ? 22.343 -14.167 39.115 1.00 73.88 73 GLN B N 1
ATOM 2163 C CA . GLN B 1 73 ? 22.436 -15.534 39.621 1.00 73.72 73 GLN B CA 1
ATOM 2164 C C . GLN B 1 73 ? 23.383 -15.691 40.796 1.00 73.55 73 GLN B C 1
ATOM 2165 O O . GLN B 1 73 ? 23.149 -16.539 41.649 1.00 73.89 73 GLN B O 1
ATOM 2171 N N . LEU B 1 74 ? 24.435 -14.877 40.859 1.00 73.25 74 LEU B N 1
ATOM 2172 C CA . LEU B 1 74 ? 25.360 -14.917 41.993 1.00 72.74 74 LEU B CA 1
ATOM 2173 C C . LEU B 1 74 ? 24.967 -13.974 43.134 1.00 73.59 74 LEU B C 1
ATOM 2174 O O . LEU B 1 74 ? 25.153 -14.319 44.300 1.00 73.26 74 LEU B O 1
ATOM 2179 N N . ARG B 1 75 ? 24.441 -12.794 42.799 1.00 74.68 75 ARG B N 1
ATOM 2180 C CA . ARG B 1 75 ? 24.061 -11.777 43.788 1.00 75.53 75 ARG B CA 1
ATOM 2181 C C . ARG B 1 75 ? 22.641 -11.256 43.510 1.00 76.31 75 ARG B C 1
ATOM 2182 O O . ARG B 1 75 ? 22.462 -10.102 43.111 1.00 76.16 75 ARG B O 1
ATOM 2190 N N . PRO B 1 76 ? 21.627 -12.119 43.721 1.00 77.32 76 PRO B N 1
ATOM 2191 C CA . PRO B 1 76 ? 20.218 -11.916 43.378 1.00 77.87 76 PRO B CA 1
ATOM 2192 C C . PRO B 1 76 ? 19.604 -10.522 43.553 1.00 78.19 76 PRO B C 1
ATOM 2193 O O . PRO B 1 76 ? 19.147 -9.952 42.558 1.00 78.72 76 PRO B O 1
ATOM 2197 N N . GLY B 1 77 ? 19.561 -9.986 44.769 1.00 78.02 77 GLY B N 1
ATOM 2198 C CA . GLY B 1 77 ? 18.843 -8.734 45.004 1.00 78.08 77 GLY B CA 1
ATOM 2199 C C . GLY B 1 77 ? 19.679 -7.474 44.900 1.00 78.03 77 GLY B C 1
ATOM 2200 O O . GLY B 1 77 ? 19.206 -6.392 45.245 1.00 78.14 77 GLY B O 1
ATOM 2201 N N . ASP B 1 78 ? 20.913 -7.596 44.425 1.00 77.76 78 ASP B N 1
ATOM 2202 C CA . ASP B 1 78 ? 21.840 -6.472 44.434 1.00 77.56 78 ASP B CA 1
ATOM 2203 C C . ASP B 1 78 ? 21.631 -5.498 43.277 1.00 76.94 78 ASP B C 1
ATOM 2204 O O . ASP B 1 78 ? 21.561 -5.913 42.120 1.00 76.86 78 ASP B O 1
ATOM 2209 N N . PRO B 1 79 ? 21.530 -4.198 43.587 1.00 76.09 79 PRO B N 1
ATOM 2210 C CA . PRO B 1 79 ? 21.464 -3.156 42.570 1.00 75.73 79 PRO B CA 1
ATOM 2211 C C . PRO B 1 79 ? 22.687 -3.119 41.671 1.00 75.46 79 PRO B C 1
ATOM 2212 O O . PRO B 1 79 ? 23.781 -3.449 42.096 1.00 75.07 79 PRO B O 1
ATOM 2216 N N . ILE B 1 80 ? 22.481 -2.683 40.442 1.00 75.72 80 ILE B N 1
ATOM 2217 C CA . ILE B 1 80 ? 23.541 -2.567 39.456 1.00 76.19 80 ILE B CA 1
ATOM 2218 C C . ILE B 1 80 ? 23.516 -1.169 38.857 1.00 77.32 80 ILE B C 1
ATOM 2219 O O . ILE B 1 80 ? 22.560 -0.803 38.159 1.00 77.60 80 ILE B O 1
ATOM 2224 N N . LEU B 1 81 ? 24.559 -0.389 39.126 1.00 78.58 81 LEU B N 1
ATOM 2225 C CA . LEU B 1 81 ? 24.785 0.859 38.405 1.00 79.76 81 LEU B CA 1
ATOM 2226 C C . LEU B 1 81 ? 25.763 0.566 37.277 1.00 80.91 81 LEU B C 1
ATOM 2227 O O . LEU B 1 81 ? 26.948 0.351 37.509 1.00 80.64 81 LEU B O 1
ATOM 2232 N N . GLY B 1 82 ? 25.259 0.526 36.052 1.00 82.61 82 GLY B N 1
ATOM 2233 C CA . GLY B 1 82 ? 26.110 0.294 34.898 1.00 84.07 82 GLY B CA 1
ATOM 2234 C C . GLY B 1 82 ? 26.539 1.578 34.233 1.00 85.60 82 GLY B C 1
ATOM 2235 O O . GLY B 1 82 ? 26.128 2.675 34.636 1.00 86.06 82 GLY B O 1
ATOM 2236 N N . GLU B 1 83 ? 27.369 1.436 33.202 1.00 87.31 83 GLU B N 1
ATOM 2237 C CA . GLU B 1 83 ? 27.681 2.544 32.311 1.00 88.77 83 GLU B CA 1
ATOM 2238 C C . GLU B 1 83 ? 26.388 3.037 31.615 1.00 89.21 83 GLU B C 1
ATOM 2239 O O . GLU B 1 83 ? 26.378 4.098 30.983 1.00 89.38 83 GLU B O 1
ATOM 2245 N N . GLU B 1 84 ? 25.302 2.270 31.772 1.00 89.87 84 GLU B N 1
ATOM 2246 C CA . GLU B 1 84 ? 23.993 2.568 31.179 1.00 90.40 84 GLU B CA 1
ATOM 2247 C C . GLU B 1 84 ? 22.817 2.176 32.117 1.00 90.43 84 GLU B C 1
ATOM 2248 O O . GLU B 1 84 ? 21.954 1.359 31.752 1.00 90.36 84 GLU B O 1
ATOM 2254 N N . GLY B 1 85 ? 22.786 2.769 33.314 1.00 90.38 85 GLY B N 1
ATOM 2255 C CA . GLY B 1 85 ? 21.743 2.486 34.311 1.00 90.26 85 GLY B CA 1
ATOM 2256 C C . GLY B 1 85 ? 22.310 2.264 35.703 1.00 90.25 85 GLY B C 1
ATOM 2257 O O . GLY B 1 85 ? 21.662 2.577 36.706 1.00 90.38 85 GLY B O 1
ATOM 2258 N N . ARG B 1 98 ? 21.573 -4.655 49.417 1.00 70.60 98 ARG B N 1
ATOM 2259 C CA . ARG B 1 98 ? 22.554 -3.890 50.198 1.00 70.67 98 ARG B CA 1
ATOM 2260 C C . ARG B 1 98 ? 23.705 -3.366 49.320 1.00 69.97 98 ARG B C 1
ATOM 2261 O O . ARG B 1 98 ? 23.942 -2.154 49.259 1.00 69.23 98 ARG B O 1
ATOM 2269 N N . VAL B 1 99 ? 24.392 -4.287 48.633 1.00 69.35 99 VAL B N 1
ATOM 2270 C CA . VAL B 1 99 ? 25.589 -3.951 47.846 1.00 69.04 99 VAL B CA 1
ATOM 2271 C C . VAL B 1 99 ? 25.242 -3.519 46.425 1.00 68.53 99 VAL B C 1
ATOM 2272 O O . VAL B 1 99 ? 24.403 -4.139 45.785 1.00 67.99 99 VAL B O 1
ATOM 2276 N N . THR B 1 100 ? 25.901 -2.465 45.939 1.00 68.14 100 THR B N 1
ATOM 2277 C CA . THR B 1 100 ? 25.667 -1.973 44.593 1.00 67.69 100 THR B CA 1
ATOM 2278 C C . THR B 1 100 ? 26.897 -2.262 43.750 1.00 67.24 100 THR B C 1
ATOM 2279 O O . THR B 1 100 ? 28.012 -1.866 44.114 1.00 67.39 100 THR B O 1
ATOM 2283 N N . TRP B 1 101 ? 26.688 -2.937 42.622 1.00 66.01 101 TRP B N 1
ATOM 2284 C CA . TRP B 1 101 ? 27.776 -3.257 41.720 1.00 65.09 101 TRP B CA 1
ATOM 2285 C C . TRP B 1 101 ? 27.908 -2.181 40.675 1.00 64.92 101 TRP B C 1
ATOM 2286 O O . TRP B 1 101 ? 26.998 -1.957 39.890 1.00 65.07 101 TRP B O 1
ATOM 2297 N N . VAL B 1 102 ? 29.042 -1.500 40.686 1.00 64.77 102 VAL B N 1
ATOM 2298 C CA . VAL B 1 102 ? 29.310 -0.430 39.749 1.00 64.80 102 VAL B CA 1
ATOM 2299 C C . VAL B 1 102 ? 30.204 -1.024 38.703 1.00 64.73 102 VAL B C 1
ATOM 2300 O O . VAL B 1 102 ? 31.212 -1.638 39.051 1.00 64.69 102 VAL B O 1
ATOM 2304 N N . LEU B 1 103 ? 29.873 -0.874 37.426 1.00 64.52 103 LEU B N 1
ATOM 2305 C CA . LEU B 1 103 ? 30.728 -1.503 36.428 1.00 64.53 103 LEU B CA 1
ATOM 2306 C C . LEU B 1 103 ? 30.891 -0.807 35.073 1.00 64.11 103 LEU B C 1
ATOM 2307 O O . LEU B 1 103 ? 30.060 0.012 34.656 1.00 63.89 103 LEU B O 1
ATOM 2312 N N . ASP B 1 104 ? 32.034 -1.110 34.445 1.00 63.53 104 ASP B N 1
ATOM 2313 C CA . ASP B 1 104 ? 32.326 -0.717 33.074 1.00 63.19 104 ASP B CA 1
ATOM 2314 C C . ASP B 1 104 ? 32.911 -1.917 32.355 1.00 62.48 104 ASP B C 1
ATOM 2315 O O . ASP B 1 104 ? 34.009 -2.379 32.683 1.00 62.43 104 ASP B O 1
ATOM 2320 N N . PRO B 1 105 ? 32.171 -2.450 31.383 1.00 61.69 105 PRO B N 1
ATOM 2321 C CA . PRO B 1 105 ? 32.647 -3.595 30.600 1.00 61.11 105 PRO B CA 1
ATOM 2322 C C . PRO B 1 105 ? 33.906 -3.305 29.785 1.00 60.16 105 PRO B C 1
ATOM 2323 O O . PRO B 1 105 ? 34.738 -4.183 29.621 1.00 59.98 105 PRO B O 1
ATOM 2327 N N . ILE B 1 106 ? 34.016 -2.091 29.248 1.00 59.18 106 ILE B N 1
ATOM 2328 C CA . ILE B 1 106 ? 35.193 -1.699 28.469 1.00 58.54 106 ILE B CA 1
ATOM 2329 C C . ILE B 1 106 ? 35.594 -0.264 28.803 1.00 58.22 106 ILE B C 1
ATOM 2330 O O . ILE B 1 106 ? 35.048 0.698 28.259 1.00 58.26 106 ILE B O 1
ATOM 2335 N N . ASP B 1 107 ? 36.549 -0.134 29.720 1.00 57.68 107 ASP B N 1
ATOM 2336 C CA . ASP B 1 107 ? 37.193 1.144 30.002 1.00 57.33 107 ASP B CA 1
ATOM 2337 C C . ASP B 1 107 ? 38.418 1.285 29.091 1.00 56.95 107 ASP B C 1
ATOM 2338 O O . ASP B 1 107 ? 39.362 0.506 29.182 1.00 57.24 107 ASP B O 1
ATOM 2343 N N . GLY B 1 108 ? 38.385 2.277 28.217 1.00 56.50 108 GLY B N 1
ATOM 2344 C CA . GLY B 1 108 ? 39.391 2.455 27.184 1.00 56.55 108 GLY B CA 1
ATOM 2345 C C . GLY B 1 108 ? 38.823 2.033 25.847 1.00 56.82 108 GLY B C 1
ATOM 2346 O O . GLY B 1 108 ? 39.335 1.111 25.198 1.00 56.99 108 GLY B O 1
ATOM 2347 N N . THR B 1 109 ? 37.739 2.695 25.446 1.00 57.28 109 THR B N 1
ATOM 2348 C CA . THR B 1 109 ? 37.017 2.326 24.230 1.00 57.74 109 THR B CA 1
ATOM 2349 C C . THR B 1 109 ? 37.787 2.738 22.982 1.00 58.16 109 THR B C 1
ATOM 2350 O O . THR B 1 109 ? 37.737 2.072 21.946 1.00 58.44 109 THR B O 1
ATOM 2354 N N . VAL B 1 110 ? 38.507 3.839 23.076 1.00 58.73 110 VAL B N 1
ATOM 2355 C CA . VAL B 1 110 ? 39.330 4.262 21.964 1.00 59.14 110 VAL B CA 1
ATOM 2356 C C . VAL B 1 110 ? 40.401 3.209 21.755 1.00 59.63 110 VAL B C 1
ATOM 2357 O O . VAL B 1 110 ? 40.675 2.814 20.623 1.00 59.67 110 VAL B O 1
ATOM 2361 N N . ASN B 1 111 ? 40.981 2.746 22.863 1.00 60.25 111 ASN B N 1
ATOM 2362 C CA . ASN B 1 111 ? 42.040 1.738 22.831 1.00 60.60 111 ASN B CA 1
ATOM 2363 C C . ASN B 1 111 ? 41.540 0.449 22.198 1.00 60.64 111 ASN B C 1
ATOM 2364 O O . ASN B 1 111 ? 42.190 -0.123 21.319 1.00 60.41 111 ASN B O 1
ATOM 2369 N N . PHE B 1 112 ? 40.369 0.017 22.655 1.00 60.68 112 PHE B N 1
ATOM 2370 C CA . PHE B 1 112 ? 39.685 -1.150 22.118 1.00 60.75 112 PHE B CA 1
ATOM 2371 C C . PHE B 1 112 ? 39.514 -1.089 20.601 1.00 60.09 112 PHE B C 1
ATOM 2372 O O . PHE B 1 112 ? 39.801 -2.046 19.899 1.00 60.05 112 PHE B O 1
ATOM 2380 N N . VAL B 1 113 ? 39.048 0.040 20.100 1.00 59.39 113 VAL B N 1
ATOM 2381 C CA . VAL B 1 113 ? 38.791 0.188 18.676 1.00 59.10 113 VAL B CA 1
ATOM 2382 C C . VAL B 1 113 ? 40.084 0.153 17.848 1.00 58.98 113 VAL B C 1
ATOM 2383 O O . VAL B 1 113 ? 40.095 -0.374 16.734 1.00 58.61 113 VAL B O 1
ATOM 2387 N N . TYR B 1 114 ? 41.165 0.722 18.389 1.00 58.68 114 TYR B N 1
ATOM 2388 C CA . TYR B 1 114 ? 42.440 0.809 17.662 1.00 58.37 114 TYR B CA 1
ATOM 2389 C C . TYR B 1 114 ? 43.321 -0.444 17.828 1.00 57.89 114 TYR B C 1
ATOM 2390 O O . TYR B 1 114 ? 44.237 -0.679 17.040 1.00 58.04 114 TYR B O 1
ATOM 2399 N N . GLY B 1 115 ? 43.050 -1.246 18.850 1.00 57.51 115 GLY B N 1
ATOM 2400 C CA . GLY B 1 115 ? 43.874 -2.421 19.131 1.00 57.26 115 GLY B CA 1
ATOM 2401 C C . GLY B 1 115 ? 45.055 -2.139 20.056 1.00 57.11 115 GLY B C 1
ATOM 2402 O O . GLY B 1 115 ? 46.030 -2.889 20.081 1.00 57.74 115 GLY B O 1
ATOM 2403 N N . ILE B 1 116 ? 44.986 -1.056 20.816 1.00 56.41 116 ILE B N 1
ATOM 2404 C CA . ILE B 1 116 ? 46.026 -0.771 21.780 1.00 55.65 116 ILE B CA 1
ATOM 2405 C C . ILE B 1 116 ? 45.650 -1.608 23.009 1.00 55.62 116 ILE B C 1
ATOM 2406 O O . ILE B 1 116 ? 44.563 -1.431 23.551 1.00 55.68 116 ILE B O 1
ATOM 2411 N N . PRO B 1 117 ? 46.524 -2.544 23.434 1.00 55.17 117 PRO B N 1
ATOM 2412 C CA . PRO B 1 117 ? 46.228 -3.454 24.541 1.00 54.44 117 PRO B CA 1
ATOM 2413 C C . PRO B 1 117 ? 46.224 -2.750 25.886 1.00 54.20 117 PRO B C 1
ATOM 2414 O O . PRO B 1 117 ? 47.090 -2.971 26.728 1.00 55.05 117 PRO B O 1
ATOM 2418 N N . ALA B 1 118 ? 45.225 -1.908 26.082 1.00 53.46 118 ALA B N 1
ATOM 2419 C CA . ALA B 1 118 ? 45.091 -1.170 27.305 1.00 52.92 118 ALA B CA 1
ATOM 2420 C C . ALA B 1 118 ? 43.634 -0.790 27.444 1.00 52.85 118 ALA B C 1
ATOM 2421 O O . ALA B 1 118 ? 43.271 0.385 27.417 1.00 53.16 118 ALA B O 1
ATOM 2423 N N . TYR B 1 119 ? 42.791 -1.814 27.549 1.00 52.73 119 TYR B N 1
ATOM 2424 C CA . TYR B 1 119 ? 41.396 -1.635 27.940 1.00 52.41 119 TYR B CA 1
ATOM 2425 C C . TYR B 1 119 ? 41.083 -2.641 29.026 1.00 52.38 119 TYR B C 1
ATOM 2426 O O . TYR B 1 119 ? 41.747 -3.678 29.112 1.00 52.91 119 TYR B O 1
ATOM 2435 N N . ALA B 1 120 ? 40.078 -2.332 29.850 1.00 52.26 120 ALA B N 1
ATOM 2436 C CA . ALA B 1 120 ? 39.832 -3.087 31.076 1.00 51.77 120 ALA B CA 1
ATOM 2437 C C . ALA B 1 120 ? 38.364 -3.254 31.409 1.00 52.09 120 ALA B C 1
ATOM 2438 O O . ALA B 1 120 ? 37.520 -2.459 31.014 1.00 52.39 120 ALA B O 1
ATOM 2440 N N . VAL B 1 121 ? 38.074 -4.319 32.135 1.00 52.97 121 VAL B N 1
ATOM 2441 C CA . VAL B 1 121 ? 36.772 -4.525 32.754 1.00 53.50 121 VAL B CA 1
ATOM 2442 C C . VAL B 1 121 ? 36.946 -4.074 34.195 1.00 54.27 121 VAL B C 1
ATOM 2443 O O . VAL B 1 121 ? 37.914 -4.473 34.836 1.00 54.36 121 VAL B O 1
ATOM 2447 N N . SER B 1 122 ? 36.046 -3.216 34.679 1.00 55.64 122 SER B N 1
ATOM 2448 C CA . SER B 1 122 ? 36.075 -2.720 36.066 1.00 56.73 122 SER B CA 1
ATOM 2449 C C . SER B 1 122 ? 34.791 -3.093 36.788 1.00 57.65 122 SER B C 1
ATOM 2450 O O . SER B 1 122 ? 33.705 -2.837 36.279 1.00 57.13 122 SER B O 1
ATOM 2453 N N . ILE B 1 123 ? 34.931 -3.710 37.961 1.00 59.09 123 ILE B N 1
ATOM 2454 C CA . ILE B 1 123 ? 33.799 -4.158 38.781 1.00 60.35 123 ILE B CA 1
ATOM 2455 C C . ILE B 1 123 ? 34.039 -3.700 40.206 1.00 60.98 123 ILE B C 1
ATOM 2456 O O . ILE B 1 123 ? 34.979 -4.149 40.834 1.00 61.23 123 ILE B O 1
ATOM 2461 N N . GLY B 1 124 ? 33.201 -2.805 40.711 1.00 61.78 124 GLY B N 1
ATOM 2462 C CA . GLY B 1 124 ? 33.329 -2.297 42.073 1.00 62.42 124 GLY B CA 1
ATOM 2463 C C . GLY B 1 124 ? 32.125 -2.668 42.907 1.00 63.09 124 GLY B C 1
ATOM 2464 O O . GLY B 1 124 ? 31.009 -2.676 42.409 1.00 63.43 124 GLY B O 1
ATOM 2465 N N . ALA B 1 125 ? 32.354 -2.988 44.174 1.00 63.83 125 ALA B N 1
ATOM 2466 C CA . ALA B 1 125 ? 31.288 -3.307 45.124 1.00 64.56 125 ALA B CA 1
ATOM 2467 C C . ALA B 1 125 ? 31.184 -2.173 46.145 1.00 65.74 125 ALA B C 1
ATOM 2468 O O . ALA B 1 125 ? 32.066 -1.993 47.009 1.00 65.25 125 ALA B O 1
ATOM 2470 N N . GLN B 1 126 ? 30.099 -1.408 46.038 1.00 67.04 126 GLN B N 1
ATOM 2471 C CA . GLN B 1 126 ? 29.892 -0.243 46.884 1.00 67.97 126 GLN B CA 1
ATOM 2472 C C . GLN B 1 126 ? 28.794 -0.480 47.902 1.00 69.05 126 GLN B C 1
ATOM 2473 O O . GLN B 1 126 ? 27.834 -1.186 47.638 1.00 69.42 126 GLN B O 1
ATOM 2479 N N . VAL B 1 127 ? 28.966 0.123 49.072 1.00 70.42 127 VAL B N 1
ATOM 2480 C CA . VAL B 1 127 ? 27.969 0.130 50.136 1.00 71.32 127 VAL B CA 1
ATOM 2481 C C . VAL B 1 127 ? 27.900 1.558 50.693 1.00 71.77 127 VAL B C 1
ATOM 2482 O O . VAL B 1 127 ? 28.859 2.039 51.304 1.00 71.84 127 VAL B O 1
ATOM 2486 N N . GLY B 1 128 ? 26.779 2.228 50.441 1.00 72.10 128 GLY B N 1
ATOM 2487 C CA . GLY B 1 128 ? 26.600 3.612 50.826 1.00 72.17 128 GLY B CA 1
ATOM 2488 C C . GLY B 1 128 ? 27.526 4.565 50.097 1.00 72.33 128 GLY B C 1
ATOM 2489 O O . GLY B 1 128 ? 27.908 5.591 50.645 1.00 72.78 128 GLY B O 1
ATOM 2490 N N . GLY B 1 129 ? 27.894 4.240 48.863 1.00 72.42 129 GLY B N 1
ATOM 2491 C CA . GLY B 1 129 ? 28.760 5.105 48.063 1.00 72.34 129 GLY B CA 1
ATOM 2492 C C . GLY B 1 129 ? 30.235 4.878 48.297 1.00 72.30 129 GLY B C 1
ATOM 2493 O O . GLY B 1 129 ? 31.060 5.501 47.633 1.00 72.49 129 GLY B O 1
ATOM 2494 N N . ILE B 1 130 ? 30.573 3.991 49.234 1.00 72.09 130 ILE B N 1
ATOM 2495 C CA . ILE B 1 130 ? 31.968 3.659 49.547 1.00 71.85 130 ILE B CA 1
ATOM 2496 C C . ILE B 1 130 ? 32.323 2.313 48.922 1.00 71.11 130 ILE B C 1
ATOM 2497 O O . ILE B 1 130 ? 31.601 1.340 49.099 1.00 70.90 130 ILE B O 1
ATOM 2502 N N . THR B 1 131 ? 33.452 2.262 48.221 1.00 70.16 131 THR B N 1
ATOM 2503 C CA . THR B 1 131 ? 33.923 1.040 47.609 1.00 69.43 131 THR B CA 1
ATOM 2504 C C . THR B 1 131 ? 34.580 0.137 48.659 1.00 68.97 131 THR B C 1
ATOM 2505 O O . THR B 1 131 ? 35.573 0.495 49.293 1.00 69.29 131 THR B O 1
ATOM 2509 N N . VAL B 1 132 ? 33.997 -1.042 48.815 1.00 68.24 132 VAL B N 1
ATOM 2510 C CA . VAL B 1 132 ? 34.408 -2.043 49.790 1.00 67.40 132 VAL B CA 1
ATOM 2511 C C . VAL B 1 132 ? 35.242 -3.154 49.140 1.00 66.66 132 VAL B C 1
ATOM 2512 O O . VAL B 1 132 ? 36.065 -3.787 49.800 1.00 66.50 132 VAL B O 1
ATOM 2516 N N . ALA B 1 133 ? 35.021 -3.397 47.853 1.00 65.97 133 ALA B N 1
ATOM 2517 C CA . ALA B 1 133 ? 35.772 -4.416 47.124 1.00 65.19 133 ALA B CA 1
ATOM 2518 C C . ALA B 1 133 ? 35.740 -4.107 45.642 1.00 64.18 133 ALA B C 1
ATOM 2519 O O . ALA B 1 133 ? 34.831 -3.435 45.159 1.00 64.25 133 ALA B O 1
ATOM 2521 N N . GLY B 1 134 ? 36.728 -4.606 44.915 1.00 62.84 134 GLY B N 1
ATOM 2522 C CA . GLY B 1 134 ? 36.838 -4.289 43.498 1.00 61.49 134 GLY B CA 1
ATOM 2523 C C . GLY B 1 134 ? 37.772 -5.198 42.730 1.00 60.06 134 GLY B C 1
ATOM 2524 O O . GLY B 1 134 ? 38.616 -5.873 43.314 1.00 59.81 134 GLY B O 1
ATOM 2525 N N . ALA B 1 135 ? 37.614 -5.200 41.405 1.00 58.35 135 ALA B N 1
ATOM 2526 C CA . ALA B 1 135 ? 38.487 -5.956 40.523 1.00 56.91 135 ALA B CA 1
ATOM 2527 C C . ALA B 1 135 ? 38.556 -5.275 39.171 1.00 55.89 135 ALA B C 1
ATOM 2528 O O . ALA B 1 135 ? 37.531 -4.882 38.611 1.00 56.53 135 ALA B O 1
ATOM 2530 N N . VAL B 1 136 ? 39.768 -5.110 38.658 1.00 54.58 136 VAL B N 1
ATOM 2531 C CA . VAL B 1 136 ? 39.968 -4.581 37.308 1.00 53.16 136 VAL B CA 1
ATOM 2532 C C . VAL B 1 136 ? 40.719 -5.635 36.504 1.00 52.90 136 VAL B C 1
ATOM 2533 O O . VAL B 1 136 ? 41.780 -6.113 36.918 1.00 52.35 136 VAL B O 1
ATOM 2537 N N . ALA B 1 137 ? 40.143 -6.011 35.371 1.00 52.73 137 ALA B N 1
ATOM 2538 C CA . ALA B 1 137 ? 40.742 -7.004 34.515 1.00 52.84 137 ALA B CA 1
ATOM 2539 C C . ALA B 1 137 ? 41.431 -6.294 33.363 1.00 53.20 137 ALA B C 1
ATOM 2540 O O . ALA B 1 137 ? 40.793 -5.550 32.634 1.00 53.37 137 ALA B O 1
ATOM 2542 N N . ASP B 1 138 ? 42.734 -6.507 33.222 1.00 54.04 138 ASP B N 1
ATOM 2543 C CA . ASP B 1 138 ? 43.485 -6.023 32.061 1.00 55.04 138 ASP B CA 1
ATOM 2544 C C . ASP B 1 138 ? 43.308 -7.049 30.937 1.00 55.30 138 ASP B C 1
ATOM 2545 O O . ASP B 1 138 ? 44.017 -8.066 30.879 1.00 55.62 138 ASP B O 1
ATOM 2550 N N . VAL B 1 139 ? 42.363 -6.767 30.043 1.00 55.21 139 VAL B N 1
ATOM 2551 C CA . VAL B 1 139 ? 41.896 -7.755 29.092 1.00 55.05 139 VAL B CA 1
ATOM 2552 C C . VAL B 1 139 ? 43.009 -8.336 28.225 1.00 55.57 139 VAL B C 1
ATOM 2553 O O . VAL B 1 139 ? 43.145 -9.561 28.141 1.00 55.65 139 VAL B O 1
ATOM 2557 N N . ALA B 1 140 ? 43.822 -7.482 27.599 1.00 56.25 140 ALA B N 1
ATOM 2558 C CA . ALA B 1 140 ? 44.859 -7.992 26.689 1.00 56.51 140 ALA B CA 1
ATOM 2559 C C . ALA B 1 140 ? 46.004 -8.657 27.463 1.00 57.25 140 ALA B C 1
ATOM 2560 O O . ALA B 1 140 ? 46.609 -9.597 26.983 1.00 57.50 140 ALA B O 1
ATOM 2562 N N . ALA B 1 141 ? 46.282 -8.193 28.675 1.00 58.49 141 ALA B N 1
ATOM 2563 C CA . ALA B 1 141 ? 47.361 -8.773 29.477 1.00 59.18 141 ALA B CA 1
ATOM 2564 C C . ALA B 1 141 ? 46.943 -10.120 30.101 1.00 60.25 141 ALA B C 1
ATOM 2565 O O . ALA B 1 141 ? 47.787 -10.895 30.534 1.00 60.71 141 ALA B O 1
ATOM 2567 N N . ARG B 1 142 ? 45.640 -10.389 30.160 1.00 61.47 142 ARG B N 1
ATOM 2568 C CA . ARG B 1 142 ? 45.104 -11.575 30.834 1.00 62.36 142 ARG B CA 1
ATOM 2569 C C . ARG B 1 142 ? 45.474 -11.607 32.300 1.00 62.11 142 ARG B C 1
ATOM 2570 O O . ARG B 1 142 ? 45.868 -12.644 32.819 1.00 62.80 142 ARG B O 1
ATOM 2578 N N . THR B 1 143 ? 45.348 -10.465 32.964 1.00 61.56 143 THR B N 1
ATOM 2579 C CA . THR B 1 143 ? 45.652 -10.349 34.389 1.00 61.07 143 THR B CA 1
ATOM 2580 C C . THR B 1 143 ? 44.467 -9.703 35.096 1.00 60.55 143 THR B C 1
ATOM 2581 O O . THR B 1 143 ? 43.619 -9.105 34.452 1.00 60.70 143 THR B O 1
ATOM 2585 N N . VAL B 1 144 ? 44.396 -9.838 36.416 1.00 60.01 144 VAL B N 1
ATOM 2586 C CA . VAL B 1 144 ? 43.308 -9.245 37.190 1.00 59.43 144 VAL B CA 1
ATOM 2587 C C . VAL B 1 144 ? 43.831 -8.636 38.488 1.00 59.32 144 VAL B C 1
ATOM 2588 O O . VAL B 1 144 ? 44.501 -9.287 39.284 1.00 59.63 144 VAL B O 1
ATOM 2592 N N . TYR B 1 145 ? 43.540 -7.360 38.678 1.00 59.32 145 TYR B N 1
ATOM 2593 C CA . TYR B 1 145 ? 43.921 -6.650 39.885 1.00 59.04 145 TYR B CA 1
ATOM 2594 C C . TYR B 1 145 ? 42.712 -6.649 40.775 1.00 58.93 145 TYR B C 1
ATOM 2595 O O . TYR B 1 145 ? 41.602 -6.456 40.280 1.00 58.24 145 TYR B O 1
ATOM 2604 N N . SER B 1 146 ? 42.906 -6.845 42.076 1.00 59.09 146 SER B N 1
ATOM 2605 C CA . SER B 1 146 ? 41.780 -6.788 43.004 1.00 59.71 146 SER B CA 1
ATOM 2606 C C . SER B 1 146 ? 42.157 -6.360 44.411 1.00 60.44 146 SER B C 1
ATOM 2607 O O . SER B 1 146 ? 43.317 -6.438 44.812 1.00 61.16 146 SER B O 1
ATOM 2610 N N . ALA B 1 147 ? 41.152 -5.903 45.155 1.00 61.03 147 ALA B N 1
ATOM 2611 C CA . ALA B 1 147 ? 41.339 -5.472 46.533 1.00 61.41 147 ALA B CA 1
ATOM 2612 C C . ALA B 1 147 ? 40.025 -5.514 47.301 1.00 62.03 147 ALA B C 1
ATOM 2613 O O . ALA B 1 147 ? 38.937 -5.604 46.715 1.00 62.01 147 ALA B O 1
ATOM 2615 N N . ALA B 1 148 ? 40.144 -5.464 48.621 1.00 62.70 148 ALA B N 1
ATOM 2616 C CA . ALA B 1 148 ? 38.992 -5.338 49.499 1.00 63.61 148 ALA B CA 1
ATOM 2617 C C . ALA B 1 148 ? 39.418 -4.625 50.788 1.00 64.44 148 ALA B C 1
ATOM 2618 O O . ALA B 1 148 ? 40.558 -4.789 51.233 1.00 64.48 148 ALA B O 1
ATOM 2620 N N . THR B 1 149 ? 38.522 -3.834 51.382 1.00 65.42 149 THR B N 1
ATOM 2621 C CA . THR B 1 149 ? 38.883 -3.009 52.551 1.00 66.29 149 THR B CA 1
ATOM 2622 C C . THR B 1 149 ? 39.501 -3.830 53.668 1.00 66.49 149 THR B C 1
ATOM 2623 O O . THR B 1 149 ? 38.895 -4.773 54.168 1.00 66.25 149 THR B O 1
ATOM 2627 N N . GLY B 1 150 ? 40.720 -3.459 54.039 1.00 67.10 150 GLY B N 1
ATOM 2628 C CA . GLY B 1 150 ? 41.436 -4.125 55.110 1.00 67.57 150 GLY B CA 1
ATOM 2629 C C . GLY B 1 150 ? 42.146 -5.398 54.706 1.00 67.81 150 GLY B C 1
ATOM 2630 O O . GLY B 1 150 ? 42.817 -6.016 55.536 1.00 68.33 150 GLY B O 1
ATOM 2631 N N . LEU B 1 151 ? 42.038 -5.780 53.435 1.00 67.78 151 LEU B N 1
ATOM 2632 C CA . LEU B 1 151 ? 42.588 -7.045 52.975 1.00 67.48 151 LEU B CA 1
ATOM 2633 C C . LEU B 1 151 ? 43.754 -6.926 51.990 1.00 67.05 151 LEU B C 1
ATOM 2634 O O . LEU B 1 151 ? 44.311 -7.941 51.585 1.00 67.40 151 LEU B O 1
ATOM 2639 N N . GLY B 1 152 ? 44.122 -5.712 51.597 1.00 66.36 152 GLY B N 1
ATOM 2640 C CA . GLY B 1 152 ? 45.217 -5.518 50.658 1.00 66.03 152 GLY B CA 1
ATOM 2641 C C . GLY B 1 152 ? 44.799 -5.615 49.201 1.00 65.96 152 GLY B C 1
ATOM 2642 O O . GLY B 1 152 ? 43.646 -5.935 48.884 1.00 65.92 152 GLY B O 1
ATOM 2643 N N . ALA B 1 153 ? 45.748 -5.315 48.317 1.00 65.85 153 ALA B N 1
ATOM 2644 C CA . ALA B 1 153 ? 45.542 -5.361 46.873 1.00 65.92 153 ALA B CA 1
ATOM 2645 C C . ALA B 1 153 ? 46.424 -6.458 46.267 1.00 65.98 153 ALA B C 1
ATOM 2646 O O . ALA B 1 153 ? 47.595 -6.588 46.634 1.00 65.52 153 ALA B O 1
ATOM 2648 N N . HIS B 1 154 ? 45.868 -7.256 45.358 1.00 66.38 154 HIS B N 1
ATOM 2649 C CA . HIS B 1 154 ? 46.665 -8.273 44.673 1.00 67.27 154 HIS B CA 1
ATOM 2650 C C . HIS B 1 154 ? 46.516 -8.227 43.159 1.00 66.57 154 HIS B C 1
ATOM 2651 O O . HIS B 1 154 ? 45.510 -7.762 42.630 1.00 66.52 154 HIS B O 1
ATOM 2658 N N . LEU B 1 155 ? 47.547 -8.732 42.487 1.00 66.11 155 LEU B N 1
ATOM 2659 C CA . LEU B 1 155 ? 47.550 -8.956 41.043 1.00 65.93 155 LEU B CA 1
ATOM 2660 C C . LEU B 1 155 ? 47.584 -10.472 40.842 1.00 66.59 155 LEU B C 1
ATOM 2661 O O . LEU B 1 155 ? 48.343 -11.161 41.515 1.00 65.97 155 LEU B O 1
ATOM 2666 N N . THR B 1 156 ? 46.750 -10.976 39.937 1.00 67.76 156 THR B N 1
ATOM 2667 C CA . THR B 1 156 ? 46.727 -12.385 39.593 1.00 68.99 156 THR B CA 1
ATOM 2668 C C . THR B 1 156 ? 47.040 -12.562 38.113 1.00 70.68 156 THR B C 1
ATOM 2669 O O . THR B 1 156 ? 46.413 -11.944 37.268 1.00 69.89 156 THR B O 1
ATOM 2673 N N . ASP B 1 157 ? 48.034 -13.402 37.832 1.00 73.55 157 ASP B N 1
ATOM 2674 C CA . ASP B 1 157 ? 48.440 -13.758 36.469 1.00 75.84 157 ASP B CA 1
ATOM 2675 C C . ASP B 1 157 ? 48.800 -15.251 36.411 1.00 77.93 157 ASP B C 1
ATOM 2676 O O . ASP B 1 157 ? 48.473 -16.006 37.345 1.00 77.91 157 ASP B O 1
ATOM 2681 N N . GLU B 1 158 ? 49.474 -15.673 35.332 1.00 80.42 158 GLU B N 1
ATOM 2682 C CA . GLU B 1 158 ? 49.876 -17.087 35.167 1.00 82.23 158 GLU B CA 1
ATOM 2683 C C . GLU B 1 158 ? 50.737 -17.596 36.330 1.00 82.98 158 GLU B C 1
ATOM 2684 O O . GLU B 1 158 ? 50.594 -18.748 36.759 1.00 83.16 158 GLU B O 1
ATOM 2690 N N . ARG B 1 159 ? 51.613 -16.727 36.839 1.00 83.83 159 ARG B N 1
ATOM 2691 C CA . ARG B 1 159 ? 52.503 -17.062 37.954 1.00 84.71 159 ARG B CA 1
ATOM 2692 C C . ARG B 1 159 ? 51.814 -16.941 39.318 1.00 83.97 159 ARG B C 1
ATOM 2693 O O . ARG B 1 159 ? 52.487 -16.795 40.333 1.00 84.37 159 ARG B O 1
ATOM 2701 N N . GLY B 1 160 ? 50.486 -16.993 39.349 1.00 83.27 160 GLY B N 1
ATOM 2702 C CA . GLY B 1 160 ? 49.749 -16.942 40.605 1.00 82.55 160 GLY B CA 1
ATOM 2703 C C . GLY B 1 160 ? 49.525 -15.529 41.109 1.00 81.87 160 GLY B C 1
ATOM 2704 O O . GLY B 1 160 ? 49.676 -14.553 40.366 1.00 81.87 160 GLY B O 1
ATOM 2705 N N . ARG B 1 161 ? 49.168 -15.432 42.387 1.00 80.77 161 ARG B N 1
ATOM 2706 C CA . ARG B 1 161 ? 48.778 -14.171 43.007 1.00 80.11 161 ARG B CA 1
ATOM 2707 C C . ARG B 1 161 ? 49.933 -13.435 43.707 1.00 78.49 161 ARG B C 1
ATOM 2708 O O . ARG B 1 161 ? 50.691 -14.043 44.451 1.00 78.55 161 ARG B O 1
ATOM 2716 N N . HIS B 1 162 ? 50.045 -12.125 43.482 1.00 76.80 162 HIS B N 1
ATOM 2717 C CA . HIS B 1 162 ? 51.125 -11.311 44.064 1.00 75.48 162 HIS B CA 1
ATOM 2718 C C . HIS B 1 162 ? 50.544 -10.133 44.850 1.00 73.85 162 HIS B C 1
ATOM 2719 O O . HIS B 1 162 ? 49.468 -9.624 44.519 1.00 74.08 162 HIS B O 1
ATOM 2726 N N . VAL B 1 163 ? 51.256 -9.694 45.884 1.00 71.67 163 VAL B N 1
ATOM 2727 C CA . VAL B 1 163 ? 50.831 -8.546 46.678 1.00 69.83 163 VAL B CA 1
ATOM 2728 C C . VAL B 1 163 ? 51.225 -7.301 45.917 1.00 69.27 163 VAL B C 1
ATOM 2729 O O . VAL B 1 163 ? 52.275 -7.278 45.275 1.00 69.17 163 VAL B O 1
ATOM 2733 N N . LEU B 1 164 ? 50.383 -6.274 45.980 1.00 68.71 164 LEU B N 1
ATOM 2734 C CA . LEU B 1 164 ? 50.682 -5.000 45.346 1.00 68.49 164 LEU B CA 1
ATOM 2735 C C . LEU B 1 164 ? 51.059 -3.954 46.364 1.00 69.67 164 LEU B C 1
ATOM 2736 O O . LEU B 1 164 ? 50.437 -3.850 47.416 1.00 69.41 164 LEU B O 1
ATOM 2741 N N . ARG B 1 165 ? 52.075 -3.172 46.012 1.00 71.33 165 ARG B N 1
ATOM 2742 C CA . ARG B 1 165 ? 52.567 -2.069 46.820 1.00 72.72 165 ARG B CA 1
ATOM 2743 C C . ARG B 1 165 ? 53.057 -0.972 45.893 1.00 72.58 165 ARG B C 1
ATOM 2744 O O . ARG B 1 165 ? 53.793 -1.231 44.942 1.00 72.88 165 ARG B O 1
ATOM 2752 N N . CYS B 1 166 ? 52.650 0.259 46.162 1.00 72.49 166 CYS B N 1
ATOM 2753 C CA . CYS B 1 166 ? 53.096 1.384 45.342 1.00 72.61 166 CYS B CA 1
ATOM 2754 C C . CYS B 1 166 ? 54.532 1.736 45.695 1.00 71.47 166 CYS B C 1
ATOM 2755 O O . CYS B 1 166 ? 55.092 1.201 46.647 1.00 71.24 166 CYS B O 1
ATOM 2758 N N . THR B 1 167 ? 55.127 2.627 44.917 1.00 70.67 167 THR B N 1
ATOM 2759 C CA . THR B 1 167 ? 56.552 2.922 45.047 1.00 70.23 167 THR B CA 1
ATOM 2760 C C . THR B 1 167 ? 56.836 3.756 46.296 1.00 70.57 167 THR B C 1
ATOM 2761 O O . THR B 1 167 ? 55.915 4.164 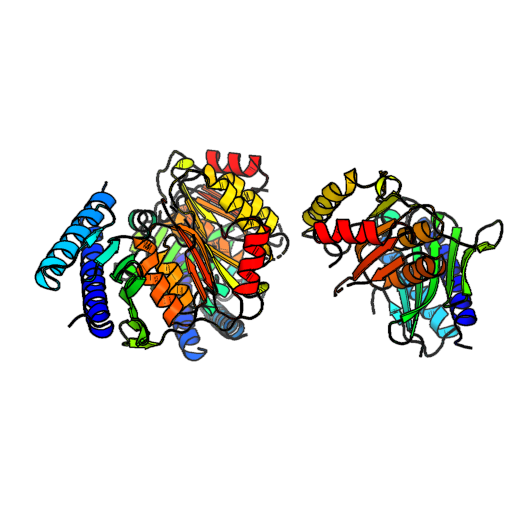46.998 1.00 70.86 167 THR B O 1
ATOM 2765 N N . GLY B 1 168 ? 58.112 3.997 46.575 1.00 71.00 168 GLY B N 1
ATOM 2766 C CA . GLY B 1 168 ? 58.507 4.835 47.711 1.00 71.38 168 GLY B CA 1
ATOM 2767 C C . GLY B 1 168 ? 59.185 6.138 47.316 1.00 71.76 168 GLY B C 1
ATOM 2768 O O . GLY B 1 168 ? 60.032 6.628 48.052 1.00 71.92 168 GLY B O 1
ATOM 2769 N N . VAL B 1 169 ? 58.815 6.696 46.160 1.00 72.29 169 VAL B N 1
ATOM 2770 C CA . VAL B 1 169 ? 59.371 7.975 45.689 1.00 72.76 169 VAL B CA 1
ATOM 2771 C C . VAL B 1 169 ? 59.151 9.091 46.692 1.00 74.21 169 VAL B C 1
ATOM 2772 O O . VAL B 1 169 ? 58.085 9.163 47.299 1.00 74.32 169 VAL B O 1
ATOM 2776 N N . ASP B 1 170 ? 60.156 9.963 46.833 1.00 75.82 170 ASP B N 1
ATOM 2777 C CA . ASP B 1 170 ? 60.097 11.144 47.719 1.00 77.16 170 ASP B CA 1
ATOM 2778 C C . ASP B 1 170 ? 60.029 12.456 46.953 1.00 77.45 170 ASP B C 1
ATOM 2779 O O . ASP B 1 170 ? 59.302 13.371 47.345 1.00 77.77 170 ASP B O 1
ATOM 2784 N N . GLU B 1 171 ? 60.824 12.556 45.891 1.00 77.57 171 GLU B N 1
ATOM 2785 C CA . GLU B 1 171 ? 60.880 13.769 45.098 1.00 77.71 171 GLU B CA 1
ATOM 2786 C C . GLU B 1 171 ? 59.936 13.685 43.906 1.00 76.26 171 GLU B C 1
ATOM 2787 O O . GLU B 1 171 ? 60.061 12.806 43.056 1.00 76.10 171 GLU B O 1
ATOM 2793 N N . LEU B 1 172 ? 58.988 14.617 43.852 1.00 74.59 172 LEU B N 1
ATOM 2794 C CA . LEU B 1 172 ? 58.054 14.716 42.734 1.00 73.07 172 LEU B CA 1
ATOM 2795 C C . LEU B 1 172 ? 58.765 14.819 41.383 1.00 72.64 172 LEU B C 1
ATOM 2796 O O . LEU B 1 172 ? 58.213 14.427 40.369 1.00 72.84 172 LEU B O 1
ATOM 2801 N N . SER B 1 173 ? 59.994 15.317 41.374 1.00 72.15 173 SER B N 1
ATOM 2802 C CA . SER B 1 173 ? 60.788 15.377 40.150 1.00 71.86 173 SER B CA 1
ATOM 2803 C C . SER B 1 173 ? 61.271 13.999 39.715 1.00 71.50 173 SER B C 1
ATOM 2804 O O . SER B 1 173 ? 61.826 13.841 38.628 1.00 71.33 173 SER B O 1
ATOM 2807 N N . MET B 1 174 ? 61.068 13.013 40.582 1.00 71.09 174 MET B N 1
ATOM 2808 C CA . MET B 1 174 ? 61.456 11.636 40.328 1.00 70.90 174 MET B CA 1
ATOM 2809 C C . MET B 1 174 ? 60.254 10.749 40.023 1.00 69.23 174 MET B C 1
ATOM 2810 O O . MET B 1 174 ? 60.406 9.547 39.831 1.00 68.79 174 MET B O 1
ATOM 2815 N N . ALA B 1 175 ? 59.067 11.350 39.977 1.00 67.49 175 ALA B N 1
ATOM 2816 C CA . ALA B 1 175 ? 57.825 10.600 39.868 1.00 66.10 175 ALA B CA 1
ATOM 2817 C C . ALA B 1 175 ? 57.367 10.469 38.406 1.00 64.89 175 ALA B C 1
ATOM 2818 O O . ALA B 1 175 ? 57.442 11.428 37.623 1.00 64.68 175 ALA B O 1
ATOM 2820 N N . LEU B 1 176 ? 56.920 9.268 38.043 1.00 63.32 176 LEU B N 1
ATOM 2821 C CA . LEU B 1 176 ? 56.317 9.027 36.740 1.00 62.19 176 LEU B CA 1
ATOM 2822 C C . LEU B 1 176 ? 54.812 9.175 36.868 1.00 61.55 176 LEU B C 1
ATOM 2823 O O . LEU B 1 176 ? 54.168 8.440 37.614 1.00 61.33 176 LEU B O 1
ATOM 2828 N N . LEU B 1 177 ? 54.263 10.154 36.159 1.00 61.00 177 LEU B N 1
ATOM 2829 C CA . LEU B 1 177 ? 52.868 10.539 36.319 1.00 60.86 177 LEU B CA 1
ATOM 2830 C C . LEU B 1 177 ? 52.044 10.101 35.119 1.00 61.64 177 LEU B C 1
ATOM 2831 O O . LEU B 1 177 ? 52.422 10.327 33.972 1.00 61.40 177 LEU B O 1
ATOM 2836 N N . GLY B 1 178 ? 50.904 9.489 35.393 1.00 62.79 178 GLY B N 1
ATOM 2837 C CA . GLY B 1 178 ? 49.951 9.168 34.349 1.00 64.01 178 GLY B CA 1
ATOM 2838 C C . GLY B 1 178 ? 48.803 10.152 34.361 1.00 65.59 178 GLY B C 1
ATOM 2839 O O . GLY B 1 178 ? 48.382 10.606 35.427 1.00 65.69 178 GLY B O 1
ATOM 2840 N N . THR B 1 179 ? 48.302 10.497 33.179 1.00 67.68 179 THR B N 1
ATOM 2841 C CA . THR B 1 179 ? 47.118 11.338 33.080 1.00 69.52 179 THR B CA 1
ATOM 2842 C C . THR B 1 179 ? 46.193 10.904 31.969 1.00 70.98 179 THR B C 1
ATOM 2843 O O . THR B 1 179 ? 46.551 10.079 31.148 1.00 71.26 179 THR B O 1
ATOM 2847 N N . GLY B 1 180 ? 44.998 11.486 31.970 1.00 73.10 180 GLY B N 1
ATOM 2848 C CA . GLY B 1 180 ? 44.038 11.329 30.886 1.00 74.85 180 GLY B CA 1
ATOM 2849 C C . GLY B 1 180 ? 43.177 12.569 30.714 1.00 76.66 180 GLY B C 1
ATOM 2850 O O . GLY B 1 180 ? 43.361 13.554 31.435 1.00 76.84 180 GLY B O 1
ATOM 2851 N N . PHE B 1 181 ? 42.227 12.506 29.772 1.00 78.93 181 PHE B N 1
ATOM 2852 C CA . PHE B 1 181 ? 41.265 13.600 29.518 1.00 80.76 181 PHE B CA 1
ATOM 2853 C C . PHE B 1 181 ? 39.857 13.357 30.134 1.00 82.25 181 PHE B C 1
ATOM 2854 O O . PHE B 1 181 ? 39.545 13.912 31.197 1.00 82.57 181 PHE B O 1
ATOM 2862 N N . GLY B 1 182 ? 38.999 12.579 29.470 1.00 83.85 182 GLY B N 1
ATOM 2863 C CA . GLY B 1 182 ? 37.710 12.192 30.075 1.00 85.08 182 GLY B CA 1
ATOM 2864 C C . GLY B 1 182 ? 36.457 12.268 29.212 1.00 86.23 182 GLY B C 1
ATOM 2865 O O . GLY B 1 182 ? 36.479 11.922 28.022 1.00 86.49 182 GLY B O 1
ATOM 2866 N N . TYR B 1 183 ? 35.347 12.668 29.849 1.00 87.40 183 TYR B N 1
ATOM 2867 C CA . TYR B 1 183 ? 34.074 12.960 29.168 1.00 88.04 183 TYR B CA 1
ATOM 2868 C C . TYR B 1 183 ? 33.881 14.473 28.992 1.00 88.63 183 TYR B C 1
ATOM 2869 O O . TYR B 1 183 ? 33.142 14.902 28.106 1.00 88.81 183 TYR B O 1
ATOM 2871 N N . SER B 1 184 ? 34.532 15.271 29.842 1.00 89.40 184 SER B N 1
ATOM 2872 C CA . SER B 1 184 ? 34.570 16.730 29.678 1.00 90.10 184 SER B CA 1
ATOM 2873 C C . SER B 1 184 ? 35.330 17.077 28.390 1.00 90.79 184 SER B C 1
ATOM 2874 O O . SER B 1 184 ? 36.531 17.388 28.428 1.00 90.84 184 SER B O 1
ATOM 2876 N N . VAL B 1 185 ? 34.605 17.039 27.264 1.00 91.44 185 VAL B N 1
ATOM 2877 C CA . VAL B 1 185 ? 35.201 17.010 25.912 1.00 91.71 185 VAL B CA 1
ATOM 2878 C C . VAL B 1 185 ? 35.618 18.380 25.319 1.00 91.76 185 VAL B C 1
ATOM 2879 O O . VAL B 1 185 ? 36.639 18.463 24.632 1.00 92.12 185 VAL B O 1
ATOM 2881 N N . ARG B 1 186 ? 34.845 19.436 25.574 1.00 91.50 186 ARG B N 1
ATOM 2882 C CA . ARG B 1 186 ? 35.097 20.747 24.953 1.00 91.35 186 ARG B CA 1
ATOM 2883 C C . ARG B 1 186 ? 36.387 21.432 25.439 1.00 91.13 186 ARG B C 1
ATOM 2884 O O . ARG B 1 186 ? 37.242 21.805 24.632 1.00 91.34 186 ARG B O 1
ATOM 2886 N N . CYS B 1 187 ? 36.532 21.585 26.754 1.00 90.57 187 CYS B N 1
ATOM 2887 C CA . CYS B 1 187 ? 37.607 22.412 27.315 1.00 90.19 187 CYS B CA 1
ATOM 2888 C C . CYS B 1 187 ? 39.011 21.800 27.258 1.00 89.18 187 CYS B C 1
ATOM 2889 O O . CYS B 1 187 ? 39.972 22.489 27.582 1.00 89.31 187 CYS B O 1
ATOM 2892 N N . ARG B 1 188 ? 39.130 20.535 26.841 1.00 88.09 188 ARG B N 1
ATOM 2893 C CA . ARG B 1 188 ? 40.384 19.742 26.925 1.00 86.94 188 ARG B CA 1
ATOM 2894 C C . ARG B 1 188 ? 41.689 20.541 26.939 1.00 85.95 188 ARG B C 1
ATOM 2895 O O . ARG B 1 188 ? 42.657 20.159 27.611 1.00 85.67 188 ARG B O 1
ATOM 2903 N N . GLU B 1 189 ? 41.724 21.635 26.185 1.00 84.70 189 GLU B N 1
ATOM 2904 C CA . GLU B 1 189 ? 42.929 22.455 26.112 1.00 83.90 189 GLU B CA 1
ATOM 2905 C C . GLU B 1 189 ? 43.370 23.020 27.469 1.00 83.34 189 GLU B C 1
ATOM 2906 O O . GLU B 1 189 ? 44.565 23.153 27.700 1.00 83.11 189 GLU B O 1
ATOM 2912 N N . LYS B 1 190 ? 42.419 23.346 28.351 1.00 82.82 190 LYS B N 1
ATOM 2913 C CA . LYS B 1 190 ? 42.736 23.794 29.723 1.00 82.78 190 LYS B CA 1
ATOM 2914 C C . LYS B 1 190 ? 43.455 22.703 30.535 1.00 81.94 190 LYS B C 1
ATOM 2915 O O . LYS B 1 190 ? 44.414 22.990 31.257 1.00 81.65 190 LYS B O 1
ATOM 2921 N N . GLN B 1 191 ? 42.971 21.464 30.434 1.00 81.27 191 GLN B N 1
ATOM 2922 C CA . GLN B 1 191 ? 43.601 20.329 31.111 1.00 81.10 191 GLN B CA 1
ATOM 2923 C C . GLN B 1 191 ? 45.030 20.134 30.589 1.00 79.91 191 GLN B C 1
ATOM 2924 O O . GLN B 1 191 ? 45.945 19.843 31.359 1.00 79.89 191 GLN B O 1
ATOM 2930 N N . ALA B 1 192 ? 45.208 20.290 29.277 1.00 78.81 192 ALA B N 1
ATOM 2931 C CA . ALA B 1 192 ? 46.525 20.176 28.645 1.00 78.16 192 ALA B CA 1
ATOM 2932 C C . ALA B 1 192 ? 47.445 21.314 29.067 1.00 78.03 192 ALA B C 1
ATOM 2933 O O . ALA B 1 192 ? 48.647 21.130 29.261 1.00 77.79 192 ALA B O 1
ATOM 2935 N N . GLU B 1 193 ? 46.858 22.493 29.197 1.00 78.19 193 GLU B N 1
ATOM 2936 C CA . GLU B 1 193 ? 47.558 23.680 29.656 1.00 78.57 193 GLU B CA 1
ATOM 2937 C C . GLU B 1 193 ? 48.077 23.422 31.067 1.00 77.58 193 GLU B C 1
ATOM 2938 O O . GLU B 1 193 ? 49.249 23.645 31.358 1.00 77.31 193 GLU B O 1
ATOM 2944 N N . LEU B 1 194 ? 47.182 22.944 31.932 1.00 76.71 194 LEU B N 1
ATOM 2945 C CA . LEU B 1 194 ? 47.511 22.611 33.318 1.00 76.22 194 LEU B CA 1
ATOM 2946 C C . LEU B 1 194 ? 48.664 21.627 33.384 1.00 76.21 194 LEU B C 1
ATOM 2947 O O . LEU B 1 194 ? 49.569 21.790 34.198 1.00 7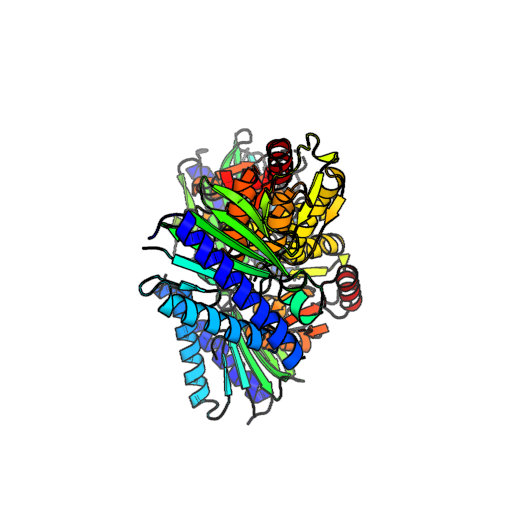6.45 194 LEU B O 1
ATOM 2952 N N . LEU B 1 195 ? 48.626 20.605 32.534 1.00 76.05 195 LEU B N 1
ATOM 2953 C CA . LEU B 1 195 ? 49.662 19.563 32.543 1.00 76.20 195 LEU B CA 1
ATOM 2954 C C . LEU B 1 195 ? 51.040 20.091 32.143 1.00 75.73 195 LEU B C 1
ATOM 2955 O O . LEU B 1 195 ? 52.053 19.735 32.752 1.00 75.37 195 LEU B O 1
ATOM 2960 N N . ALA B 1 196 ? 51.074 20.952 31.134 1.00 75.51 196 ALA B N 1
ATOM 2961 C CA . ALA B 1 196 ? 52.326 21.561 30.720 1.00 75.39 196 ALA B CA 1
ATOM 2962 C C . ALA B 1 196 ? 53.015 22.237 31.914 1.00 75.45 196 ALA B C 1
ATOM 2963 O O . ALA B 1 196 ? 54.238 22.239 31.998 1.00 75.32 196 ALA B O 1
ATOM 2965 N N . HIS B 1 197 ? 52.233 22.795 32.839 1.00 75.71 197 HIS B N 1
ATOM 2966 C CA . HIS B 1 197 ? 52.799 23.400 34.050 1.00 76.15 197 HIS B CA 1
ATOM 2967 C C . HIS B 1 197 ? 53.422 22.370 34.990 1.00 74.96 197 HIS B C 1
ATOM 2968 O O . HIS B 1 197 ? 54.465 22.633 35.589 1.00 75.04 197 HIS B O 1
ATOM 2975 N N . VAL B 1 198 ? 52.785 21.205 35.127 1.00 73.52 198 VAL B N 1
ATOM 2976 C CA . VAL B 1 198 ? 53.300 20.159 36.031 1.00 72.20 198 VAL B CA 1
ATOM 2977 C C . VAL B 1 198 ? 54.397 19.301 35.371 1.00 71.06 198 VAL B C 1
ATOM 2978 O O . VAL B 1 198 ? 55.213 18.693 36.062 1.00 70.50 198 VAL B O 1
ATOM 2982 N N . VAL B 1 199 ? 54.438 19.304 34.042 1.00 70.16 199 VAL B N 1
ATOM 2983 C CA . VAL B 1 199 ? 55.419 18.520 33.286 1.00 69.62 199 VAL B CA 1
ATOM 2984 C C . VAL B 1 199 ? 56.874 18.673 33.746 1.00 69.85 199 VAL B C 1
ATOM 2985 O O . VAL B 1 199 ? 57.574 17.678 33.935 1.00 69.99 199 VAL B O 1
ATOM 2989 N N . PRO B 1 200 ? 57.347 19.911 33.913 1.00 70.06 200 PRO B N 1
ATOM 2990 C CA . PRO B 1 200 ? 58.721 20.079 34.386 1.00 70.05 200 PRO B CA 1
ATOM 2991 C C . PRO B 1 200 ? 58.952 19.719 35.865 1.00 69.97 200 PRO B C 1
ATOM 2992 O O . PRO B 1 200 ? 60.099 19.609 36.275 1.00 70.10 200 PRO B O 1
ATOM 2996 N N . LEU B 1 201 ? 57.891 19.561 36.657 1.00 69.86 201 LEU B N 1
ATOM 2997 C CA . LEU B 1 201 ? 58.030 19.212 38.077 1.00 69.72 201 LEU B CA 1
ATOM 2998 C C . LEU B 1 201 ? 58.133 17.710 38.298 1.00 69.90 201 LEU B C 1
ATOM 2999 O O . LEU B 1 201 ? 58.305 17.258 39.433 1.00 69.74 201 LEU B O 1
ATOM 3004 N N . VAL B 1 202 ? 58.000 16.937 37.223 1.00 69.96 202 VAL B N 1
ATOM 3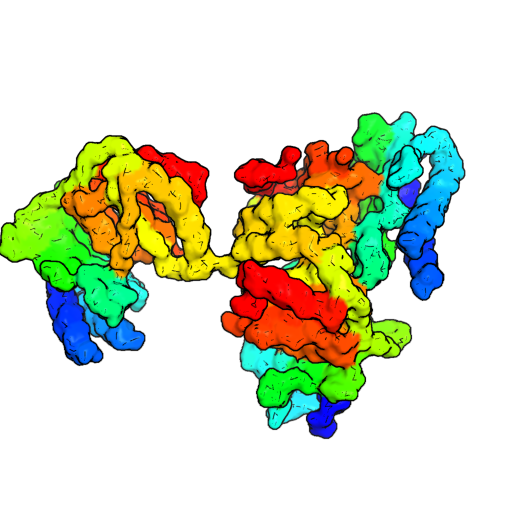005 C CA . VAL B 1 202 ? 57.994 15.480 37.325 1.00 69.99 202 VAL B CA 1
ATOM 3006 C C . VAL B 1 202 ? 58.928 14.802 36.336 1.00 70.15 202 VAL B C 1
ATOM 3007 O O . VAL B 1 202 ? 59.248 15.341 35.273 1.00 70.17 202 VAL B O 1
ATOM 3011 N N . ARG B 1 203 ? 59.323 13.589 36.706 1.00 70.17 203 ARG B N 1
ATOM 3012 C CA . ARG B 1 203 ? 60.242 12.758 35.930 1.00 70.07 203 ARG B CA 1
ATOM 3013 C C . ARG B 1 203 ? 59.843 12.647 34.464 1.00 68.83 203 ARG B C 1
ATOM 3014 O O . ARG B 1 203 ? 60.631 12.979 33.582 1.00 69.03 203 ARG B O 1
ATOM 3022 N N . ASP B 1 204 ? 58.620 12.175 34.223 1.00 67.48 204 ASP B N 1
ATOM 3023 C CA . ASP B 1 204 ? 58.052 12.064 32.873 1.00 66.22 204 ASP B CA 1
ATOM 3024 C C . ASP B 1 204 ? 56.545 11.855 32.988 1.00 65.19 204 ASP B C 1
ATOM 3025 O O . ASP B 1 204 ? 56.016 11.704 34.091 1.00 65.17 204 ASP B O 1
ATOM 3030 N N . VAL B 1 205 ? 55.858 11.848 31.850 1.00 64.21 205 VAL B N 1
ATOM 3031 C CA . VAL B 1 205 ? 54.409 11.691 31.816 1.00 63.53 205 VAL B CA 1
ATOM 3032 C C . VAL B 1 205 ? 53.991 10.494 30.936 1.00 63.13 205 VAL B C 1
ATOM 3033 O O . VAL B 1 205 ? 54.634 10.184 29.935 1.00 62.88 205 VAL B O 1
ATOM 3037 N N . ARG B 1 206 ? 52.918 9.818 31.332 1.00 62.86 206 ARG B N 1
ATOM 3038 C CA . ARG B 1 206 ? 52.357 8.726 30.544 1.00 62.90 206 ARG B CA 1
ATOM 3039 C C . ARG B 1 206 ? 50.884 9.020 30.278 1.00 63.83 206 ARG B C 1
ATOM 3040 O O . ARG B 1 206 ? 50.172 9.477 31.175 1.00 63.46 206 ARG B O 1
ATOM 3048 N N . ARG B 1 207 ? 50.440 8.769 29.047 1.00 65.38 207 ARG B N 1
ATOM 3049 C CA . ARG B 1 207 ? 49.028 8.908 28.669 1.00 65.78 207 ARG B CA 1
ATOM 3050 C C . ARG B 1 207 ? 48.589 7.636 27.915 1.00 64.39 207 ARG B C 1
ATOM 3051 O O . ARG B 1 207 ? 48.867 7.458 26.723 1.00 64.45 207 ARG B O 1
ATOM 3059 N N . ILE B 1 208 ? 47.886 6.770 28.633 1.00 63.08 208 ILE B N 1
ATOM 3060 C CA . ILE B 1 208 ? 47.653 5.392 28.196 1.00 62.58 208 ILE B CA 1
ATOM 3061 C C . ILE B 1 208 ? 46.236 5.096 27.670 1.00 60.98 208 ILE B C 1
ATOM 3062 O O . ILE B 1 208 ? 46.069 4.224 26.820 1.00 61.32 208 ILE B O 1
ATOM 3067 N N . GLY B 1 209 ? 45.233 5.849 28.123 1.00 59.14 209 GLY B N 1
ATOM 3068 C CA . GLY B 1 209 ? 43.870 5.724 27.587 1.00 57.26 209 GLY B CA 1
ATOM 3069 C C . GLY B 1 209 ? 42.931 4.886 28.437 1.00 56.00 209 GLY B C 1
ATOM 3070 O O . GLY B 1 209 ? 41.854 4.534 27.967 1.00 55.62 209 GLY B O 1
ATOM 3071 N N . SER B 1 210 ? 43.312 4.596 29.686 1.00 54.39 210 SER B N 1
ATOM 3072 C CA . SER B 1 210 ? 42.434 3.875 30.598 1.00 53.67 210 SER B CA 1
ATOM 3073 C C . SER B 1 210 ? 42.620 4.226 32.075 1.00 53.52 210 SER B C 1
ATOM 3074 O O . SER B 1 210 ? 43.614 3.880 32.689 1.00 53.67 210 SER B O 1
ATOM 3077 N N . ALA B 1 211 ? 41.634 4.889 32.654 1.00 53.57 211 ALA B N 1
ATOM 3078 C CA . ALA B 1 211 ? 41.724 5.317 34.038 1.00 53.73 211 ALA B CA 1
ATOM 3079 C C . ALA B 1 211 ? 41.818 4.120 34.960 1.00 53.95 211 ALA B C 1
ATOM 3080 O O . ALA B 1 211 ? 42.582 4.111 35.932 1.00 54.53 211 ALA B O 1
ATOM 3082 N N . ALA B 1 212 ? 41.030 3.100 34.665 1.00 54.10 212 ALA B N 1
ATOM 3083 C CA . ALA B 1 212 ? 41.038 1.909 35.496 1.00 54.10 212 ALA B CA 1
ATOM 3084 C C . ALA B 1 212 ? 42.459 1.367 35.560 1.00 53.97 212 ALA B C 1
ATOM 3085 O O . ALA B 1 212 ? 42.973 1.084 36.642 1.00 54.08 212 ALA B O 1
ATOM 3087 N N . LEU B 1 213 ? 43.105 1.268 34.400 1.00 53.67 213 LEU B N 1
ATOM 3088 C CA . LEU B 1 213 ? 44.453 0.699 34.322 1.00 53.55 213 LEU B CA 1
ATOM 3089 C C . LEU B 1 213 ? 45.520 1.602 34.956 1.00 54.19 213 LEU B C 1
ATOM 3090 O O . LEU B 1 213 ? 46.492 1.103 35.518 1.00 54.30 213 LEU B O 1
ATOM 3095 N N . ASP B 1 214 ? 45.330 2.918 34.877 1.00 54.91 214 ASP B N 1
ATOM 3096 C CA . ASP B 1 214 ? 46.271 3.870 35.475 1.00 55.88 214 ASP B CA 1
ATOM 3097 C C . ASP B 1 214 ? 46.279 3.699 36.993 1.00 55.31 214 ASP B C 1
ATOM 3098 O O . ASP B 1 214 ? 47.337 3.682 37.640 1.00 55.33 214 ASP B O 1
ATOM 3103 N N . LEU B 1 215 ? 45.086 3.602 37.565 1.00 54.56 215 LEU B N 1
ATOM 3104 C CA . LEU B 1 215 ? 44.974 3.402 38.992 1.00 54.25 215 LEU B CA 1
ATOM 3105 C C . LEU B 1 215 ? 45.691 2.115 39.372 1.00 54.50 215 LEU B C 1
ATOM 3106 O O . LEU B 1 215 ? 46.388 2.080 40.381 1.00 54.32 215 LEU B O 1
ATOM 3111 N N . CYS B 1 216 ? 45.560 1.071 38.559 1.00 54.69 216 CYS B N 1
ATOM 3112 C CA . CYS B 1 216 ? 46.208 -0.208 38.875 1.00 55.21 216 CYS B CA 1
ATOM 3113 C C . CYS B 1 216 ? 47.729 -0.110 38.730 1.00 55.15 216 CYS B C 1
ATOM 3114 O O . CYS B 1 216 ? 48.469 -0.702 39.518 1.00 55.19 216 CYS B O 1
ATOM 3117 N N . MET B 1 217 ? 48.191 0.650 37.740 1.00 54.95 217 MET B N 1
ATOM 3118 C CA . MET B 1 217 ? 49.615 0.838 37.561 1.00 55.70 217 MET B CA 1
ATOM 3119 C C . MET B 1 217 ? 50.215 1.481 38.800 1.00 55.30 217 MET B C 1
ATOM 3120 O O . MET B 1 217 ? 51.292 1.090 39.261 1.00 54.84 217 MET B O 1
ATOM 3125 N N . VAL B 1 218 ? 49.502 2.447 39.358 1.00 55.68 218 VAL B N 1
ATOM 3126 C CA . VAL B 1 218 ? 49.956 3.106 40.564 1.00 56.00 218 VAL B CA 1
ATOM 3127 C C . VAL B 1 218 ? 50.044 2.095 41.695 1.00 56.70 218 VAL B C 1
ATOM 3128 O O . VAL B 1 218 ? 51.032 2.060 42.416 1.00 57.06 218 VAL B O 1
ATOM 3132 N N . ALA B 1 219 ? 49.026 1.255 41.827 1.00 57.35 219 ALA B N 1
ATOM 3133 C CA . ALA B 1 219 ? 49.020 0.199 42.841 1.00 57.90 219 ALA B CA 1
ATOM 3134 C C . ALA B 1 219 ? 50.201 -0.761 42.666 1.00 58.56 219 ALA B C 1
ATOM 3135 O O . ALA B 1 219 ? 50.841 -1.157 43.649 1.00 58.92 219 ALA B O 1
ATOM 3137 N N . ALA B 1 220 ? 50.489 -1.115 41.413 1.00 59.20 220 ALA B N 1
ATOM 3138 C CA . ALA B 1 220 ? 51.556 -2.069 41.087 1.00 59.67 220 ALA B CA 1
ATOM 3139 C C . ALA B 1 220 ? 52.951 -1.468 41.158 1.00 60.15 220 ALA B C 1
ATOM 3140 O O . ALA B 1 220 ? 53.927 -2.210 41.252 1.00 60.58 220 ALA B O 1
ATOM 3142 N N . GLY B 1 221 ? 53.039 -0.138 41.099 1.00 60.78 221 GLY B N 1
ATOM 3143 C CA . GLY B 1 221 ? 54.317 0.572 41.075 1.00 60.96 221 GLY B CA 1
ATOM 3144 C C . GLY B 1 221 ? 54.797 0.903 39.672 1.00 61.29 221 GLY B C 1
ATOM 3145 O O . GLY B 1 221 ? 55.951 1.254 39.487 1.00 61.23 221 GLY B O 1
ATOM 3146 N N . ARG B 1 222 ? 53.929 0.778 38.676 1.00 62.01 222 ARG B N 1
ATOM 3147 C CA . ARG B 1 222 ? 54.315 1.079 37.292 1.00 62.80 222 ARG B CA 1
ATOM 3148 C C . ARG B 1 222 ? 54.181 2.555 36.967 1.00 61.67 222 ARG B C 1
ATOM 3149 O O . ARG B 1 222 ? 54.750 3.029 35.977 1.00 61.64 222 ARG B O 1
ATOM 3157 N N . LEU B 1 223 ? 53.405 3.259 37.788 1.00 60.66 223 LEU B N 1
ATOM 3158 C CA . LEU B 1 223 ? 53.384 4.713 37.833 1.00 59.85 223 LEU B CA 1
ATOM 3159 C C . LEU B 1 223 ? 53.553 5.129 39.288 1.00 60.16 223 LEU B C 1
ATOM 3160 O O . LEU B 1 223 ? 53.168 4.400 40.203 1.00 60.34 223 LEU B O 1
ATOM 3165 N N . ASP B 1 224 ? 54.126 6.306 39.499 1.00 60.33 224 ASP B N 1
ATOM 3166 C CA . ASP B 1 224 ? 54.278 6.866 40.846 1.00 60.33 224 ASP B CA 1
ATOM 3167 C C . ASP B 1 224 ? 53.037 7.665 41.259 1.00 60.54 224 ASP B C 1
ATOM 3168 O O . ASP B 1 224 ? 52.734 7.800 42.452 1.00 60.32 224 ASP B O 1
ATOM 3173 N N . ALA B 1 225 ? 52.332 8.201 40.267 1.00 60.74 225 ALA B N 1
ATOM 3174 C CA . ALA B 1 225 ? 51.072 8.885 40.517 1.00 60.96 225 ALA B CA 1
ATOM 3175 C C . ALA B 1 225 ? 50.193 8.934 39.288 1.00 61.23 225 ALA B C 1
ATOM 3176 O O . ALA B 1 225 ? 50.630 8.649 38.165 1.00 61.78 225 ALA B O 1
ATOM 3178 N N . TYR B 1 226 ? 48.943 9.308 39.528 1.00 61.05 226 TYR B N 1
ATOM 3179 C CA . TYR B 1 226 ? 47.972 9.445 38.474 1.00 60.84 226 TYR B CA 1
ATOM 3180 C C . TYR B 1 226 ? 47.049 10.598 38.788 1.00 62.25 226 TYR B C 1
ATOM 3181 O O . TYR B 1 226 ? 46.619 10.760 39.933 1.00 61.63 226 TYR B O 1
ATOM 3190 N N . TYR B 1 227 ? 46.746 11.388 37.760 1.00 64.21 227 TYR B N 1
ATOM 3191 C CA . TYR B 1 227 ? 45.837 12.514 37.885 1.00 65.89 227 TYR B CA 1
ATOM 3192 C C . TYR B 1 227 ? 44.934 12.635 36.664 1.00 66.96 227 TYR B C 1
ATOM 3193 O O . TYR B 1 227 ? 45.411 12.727 35.527 1.00 66.69 227 TYR B O 1
ATOM 3202 N N . GLU B 1 228 ? 43.627 12.663 36.904 1.00 68.42 228 GLU B N 1
ATOM 3203 C CA . GLU B 1 228 ? 42.682 12.953 35.841 1.00 69.81 228 GLU B CA 1
ATOM 3204 C C . GLU B 1 228 ? 41.490 13.756 36.336 1.00 70.91 228 GLU B C 1
ATOM 3205 O O . GLU B 1 228 ? 40.961 13.503 37.421 1.00 70.93 228 GLU B O 1
ATOM 3211 N N . HIS B 1 229 ? 41.080 14.717 35.509 1.00 72.46 229 HIS B N 1
ATOM 3212 C CA . HIS B 1 229 ? 39.939 15.588 35.776 1.00 73.73 229 HIS B CA 1
ATOM 3213 C C . HIS B 1 229 ? 38.725 15.161 34.926 1.00 73.63 229 HIS B C 1
ATOM 3214 O O . HIS B 1 229 ? 38.700 15.366 33.705 1.00 73.71 229 HIS B O 1
ATOM 3221 N N . GLY B 1 230 ? 37.732 14.551 35.571 1.00 73.52 230 GLY B N 1
ATOM 3222 C CA . GLY B 1 230 ? 36.484 14.176 34.899 1.00 73.58 230 GLY B CA 1
ATOM 3223 C C . GLY B 1 230 ? 36.384 12.697 34.569 1.00 73.76 230 GLY B C 1
ATOM 3224 O O . GLY B 1 230 ? 36.270 12.313 33.408 1.00 73.82 230 GLY B O 1
ATOM 3225 N N . VAL B 1 231 ? 36.419 11.869 35.606 1.00 73.78 231 VAL B N 1
ATOM 3226 C CA . VAL B 1 231 ? 36.384 10.426 35.457 1.00 73.86 231 VAL B CA 1
ATOM 3227 C C . VAL B 1 231 ? 35.080 9.881 36.026 1.00 73.75 231 VAL B C 1
ATOM 3228 O O . VAL B 1 231 ? 34.758 10.131 37.183 1.00 74.02 231 VAL B O 1
ATOM 3232 N N . GLN B 1 232 ? 34.335 9.134 35.218 1.00 73.43 232 GLN B N 1
ATOM 3233 C CA . GLN B 1 232 ? 33.087 8.542 35.672 1.00 73.19 232 GLN B CA 1
ATOM 3234 C C . GLN B 1 232 ? 33.354 7.608 36.848 1.00 72.11 232 GLN B C 1
ATOM 3235 O O . GLN B 1 232 ? 34.432 7.041 36.959 1.00 71.72 232 GLN B O 1
ATOM 3241 N N . VAL B 1 233 ? 32.364 7.451 37.722 1.00 71.20 233 VAL B N 1
ATOM 3242 C CA . VAL B 1 233 ? 32.504 6.624 38.934 1.00 70.40 233 VAL B CA 1
ATOM 3243 C C . VAL B 1 233 ? 32.811 5.163 38.623 1.00 69.78 233 VAL B C 1
ATOM 3244 O O . VAL B 1 233 ? 33.589 4.524 39.333 1.00 69.74 233 VAL B O 1
ATOM 3248 N N . TRP B 1 234 ? 32.196 4.641 37.561 1.00 69.24 234 TRP B N 1
ATOM 3249 C CA . TRP B 1 234 ? 32.361 3.238 37.173 1.00 68.68 234 TRP B CA 1
ATOM 3250 C C . TRP B 1 234 ? 33.721 2.898 36.581 1.00 67.20 234 TRP B C 1
ATOM 3251 O O . TRP B 1 234 ? 34.027 1.719 36.394 1.00 66.82 234 TRP B O 1
ATOM 3262 N N . ASP B 1 235 ? 34.520 3.917 36.271 1.00 65.80 235 ASP B N 1
ATOM 3263 C CA . ASP B 1 235 ? 35.885 3.716 35.779 1.00 65.10 235 ASP B CA 1
ATOM 3264 C C . ASP B 1 235 ? 36.950 3.873 36.850 1.00 64.82 235 ASP B C 1
ATOM 3265 O O . ASP B 1 235 ? 38.065 3.406 36.661 1.00 65.06 235 ASP B O 1
ATOM 3270 N N . CYS B 1 236 ? 36.629 4.495 37.974 1.00 64.53 236 CYS B N 1
ATOM 3271 C CA . CYS B 1 236 ? 37.640 4.687 38.995 1.00 64.98 236 CYS B CA 1
ATOM 3272 C C . CYS B 1 236 ? 37.313 4.097 40.363 1.00 64.72 236 CYS B C 1
ATOM 3273 O O . CYS B 1 236 ? 38.193 4.010 41.216 1.00 64.59 236 CYS B O 1
ATOM 3276 N N . ALA B 1 237 ? 36.070 3.683 40.572 1.00 64.73 237 ALA B N 1
ATOM 3277 C CA . ALA B 1 237 ? 35.649 3.140 41.860 1.00 64.72 237 ALA B CA 1
ATOM 3278 C C . ALA B 1 237 ? 36.517 1.965 42.297 1.00 64.51 237 ALA B C 1
ATOM 3279 O O . ALA B 1 237 ? 37.122 2.005 43.383 1.00 64.96 237 ALA B O 1
ATOM 3281 N N . ALA B 1 238 ? 36.584 0.935 41.451 1.00 63.70 238 ALA B N 1
ATOM 3282 C CA . ALA B 1 238 ? 37.398 -0.251 41.730 1.00 63.31 238 ALA B CA 1
ATOM 3283 C C . ALA B 1 238 ? 38.888 0.076 41.861 1.00 63.09 238 ALA B C 1
ATOM 3284 O O . ALA B 1 238 ? 39.507 -0.223 42.886 1.00 63.23 238 ALA B O 1
ATOM 3286 N N . GLY B 1 239 ? 39.456 0.686 40.824 1.00 62.72 239 GLY B N 1
ATOM 3287 C CA . GLY B 1 239 ? 40.873 1.027 40.809 1.00 62.34 239 GLY B CA 1
ATOM 3288 C C . GLY B 1 239 ? 41.295 1.834 42.012 1.00 62.07 239 GLY B C 1
ATOM 3289 O O . GLY B 1 239 ? 42.339 1.587 42.597 1.00 62.24 239 GLY B O 1
ATOM 3290 N N . ALA B 1 240 ? 40.468 2.797 42.390 1.00 61.86 240 ALA B N 1
ATOM 3291 C CA . ALA B 1 240 ? 40.783 3.686 43.500 1.00 61.47 240 ALA B CA 1
ATOM 3292 C C . ALA B 1 240 ? 41.056 2.886 44.774 1.00 61.20 240 ALA B C 1
ATOM 3293 O O . ALA B 1 240 ? 42.035 3.117 45.463 1.00 60.66 240 ALA B O 1
ATOM 3295 N N . LEU B 1 241 ? 40.190 1.924 45.058 1.00 61.29 241 LEU B N 1
ATOM 3296 C CA . LEU B 1 241 ? 40.327 1.065 46.241 1.00 61.55 241 LEU B CA 1
ATOM 3297 C C . LEU B 1 241 ? 41.603 0.235 46.151 1.00 61.56 241 LEU B C 1
ATOM 3298 O O . LEU B 1 241 ? 42.302 0.035 47.150 1.00 61.44 241 LEU B O 1
ATOM 3303 N N . ILE B 1 242 ? 41.875 -0.274 44.946 1.00 61.62 242 ILE B N 1
ATOM 3304 C CA . ILE B 1 242 ? 43.045 -1.093 44.700 1.00 61.12 242 ILE B CA 1
ATOM 3305 C C . ILE B 1 242 ? 44.288 -0.265 45.029 1.00 61.99 242 ILE B C 1
ATOM 3306 O O . ILE B 1 242 ? 45.093 -0.664 45.870 1.00 62.33 242 ILE B O 1
ATOM 3311 N N . ALA B 1 243 ? 44.422 0.903 44.404 1.00 62.25 243 ALA B N 1
ATOM 3312 C CA . ALA B 1 243 ? 45.542 1.796 44.701 1.00 62.39 243 ALA B CA 1
ATOM 3313 C C . ALA B 1 243 ? 45.647 2.093 46.206 1.00 62.37 243 ALA B C 1
ATOM 3314 O O . ALA B 1 243 ? 46.735 2.055 46.788 1.00 62.13 243 ALA B O 1
ATOM 3316 N N . ALA B 1 244 ? 44.509 2.372 46.835 1.00 62.49 244 ALA B N 1
ATOM 3317 C CA . ALA B 1 244 ? 44.490 2.710 48.259 1.00 62.33 244 ALA B CA 1
ATOM 3318 C C . ALA B 1 244 ? 44.984 1.533 49.084 1.00 62.60 244 ALA B C 1
ATOM 3319 O O . ALA B 1 244 ? 45.826 1.698 49.968 1.00 62.84 244 ALA B O 1
ATOM 3321 N N . GLU B 1 245 ? 44.491 0.337 48.779 1.00 63.06 245 GLU B N 1
ATOM 3322 C CA . GLU B 1 245 ? 44.915 -0.852 49.511 1.00 63.50 245 GLU B CA 1
ATOM 3323 C C . GLU B 1 245 ? 46.368 -1.228 49.230 1.00 63.40 245 GLU B C 1
ATOM 3324 O O . GLU B 1 245 ? 46.926 -2.069 49.924 1.00 63.19 245 GLU B O 1
ATOM 3330 N N . ALA B 1 246 ? 46.976 -0.599 48.225 1.00 63.67 246 ALA B N 1
ATOM 3331 C CA . ALA B 1 246 ? 48.384 -0.807 47.915 1.00 63.89 246 ALA B CA 1
ATOM 3332 C C . ALA B 1 246 ? 49.250 0.239 48.641 1.00 64.61 246 ALA B C 1
ATOM 3333 O O . ALA B 1 246 ? 50.468 0.288 48.448 1.00 64.35 246 ALA B O 1
ATOM 3335 N N . GLY B 1 247 ? 48.613 1.076 49.467 1.00 65.71 247 GLY B N 1
ATOM 3336 C CA . GLY B 1 247 ? 49.298 2.100 50.250 1.00 66.37 247 GLY B CA 1
ATOM 3337 C C . GLY B 1 247 ? 49.314 3.477 49.609 1.00 67.19 247 GLY B C 1
ATOM 3338 O O . GLY B 1 247 ? 49.920 4.408 50.152 1.00 67.35 247 GLY B O 1
ATOM 3339 N N . ALA B 1 248 ? 48.660 3.628 48.457 1.00 68.16 248 ALA B N 1
ATOM 3340 C CA . ALA B 1 248 ? 48.665 4.918 47.755 1.00 68.81 248 ALA B CA 1
ATOM 3341 C C . ALA B 1 248 ? 47.708 5.902 48.397 1.00 69.49 248 ALA B C 1
ATOM 3342 O O . ALA B 1 248 ? 46.699 5.525 48.995 1.00 69.23 248 ALA B O 1
ATOM 3344 N N . ARG B 1 249 ? 48.061 7.173 48.266 1.00 70.69 249 ARG B N 1
ATOM 3345 C CA . ARG B 1 249 ? 47.216 8.262 48.683 1.00 71.83 249 ARG B CA 1
ATOM 3346 C C . ARG B 1 249 ? 46.221 8.506 47.567 1.00 72.00 249 ARG B C 1
ATOM 3347 O O . ARG B 1 249 ? 46.612 8.767 46.439 1.00 71.95 249 ARG B O 1
ATOM 3355 N N . VAL B 1 250 ? 44.938 8.414 47.871 1.00 72.45 250 VAL B N 1
ATOM 3356 C CA . VAL B 1 250 ? 43.924 8.548 46.840 1.00 73.11 250 VAL B CA 1
ATOM 3357 C C . VAL B 1 250 ? 42.837 9.499 47.312 1.00 74.19 250 VAL B C 1
ATOM 3358 O O . VAL B 1 250 ? 42.338 9.361 48.429 1.00 74.36 250 VAL B O 1
ATOM 3362 N N . LEU B 1 251 ? 42.478 10.468 46.474 1.00 75.46 251 LEU B N 1
ATOM 3363 C CA . LEU B 1 251 ? 41.338 11.319 46.770 1.00 76.68 251 LEU B CA 1
ATOM 3364 C C . LEU B 1 251 ? 40.467 11.561 45.551 1.00 76.90 251 LEU B C 1
ATOM 3365 O O . LEU B 1 251 ? 40.974 11.788 44.446 1.00 76.79 251 LEU B O 1
ATOM 3370 N N . LEU B 1 252 ? 39.153 11.479 45.781 1.00 77.38 252 LEU B N 1
ATOM 3371 C CA . LEU B 1 252 ? 38.133 11.606 44.744 1.00 77.62 252 LEU B CA 1
ATOM 3372 C C . LEU B 1 252 ? 37.277 12.844 45.001 1.00 78.11 252 LEU B C 1
ATOM 3373 O O . LEU B 1 252 ? 36.289 12.804 45.747 1.00 78.23 252 LEU B O 1
ATOM 3378 N N . SER B 1 253 ? 37.672 13.945 44.376 1.00 78.59 253 SER B N 1
ATOM 3379 C CA . SER B 1 253 ? 36.972 15.210 44.509 1.00 78.92 253 SER B CA 1
ATOM 3380 C C . SER B 1 253 ? 35.863 15.273 43.472 1.00 78.75 253 SER B C 1
ATOM 3381 O O . SER B 1 253 ? 34.804 14.672 43.653 1.00 78.65 253 SER B O 1
ATOM 3384 N N . ALA B 1 260 ? 29.437 15.660 35.112 1.00 84.91 260 ALA B N 1
ATOM 3385 C CA . ALA B 1 260 ? 29.055 14.765 36.208 1.00 84.70 260 ALA B CA 1
ATOM 3386 C C . ALA B 1 260 ? 30.170 13.841 36.738 1.00 84.26 260 ALA B C 1
ATOM 3387 O O . ALA B 1 260 ? 29.930 13.105 37.699 1.00 84.81 260 ALA B O 1
ATOM 3389 N N . GLY B 1 261 ? 31.364 13.872 36.134 1.00 83.08 261 GLY B N 1
ATOM 3390 C CA . GLY B 1 261 ? 32.474 12.999 36.536 1.00 81.91 261 GLY B CA 1
ATOM 3391 C C . GLY B 1 261 ? 33.136 13.416 37.839 1.00 80.70 261 GLY B C 1
ATOM 3392 O O . GLY B 1 261 ? 32.610 14.264 38.554 1.00 80.98 261 GLY B O 1
ATOM 3393 N N . LEU B 1 262 ? 34.282 12.805 38.152 1.00 78.86 262 LEU B N 1
ATOM 3394 C CA . LEU B 1 262 ? 35.047 13.118 39.365 1.00 77.33 262 LEU B CA 1
ATOM 3395 C C . LEU B 1 262 ? 36.464 13.588 39.048 1.00 76.30 262 LEU B C 1
ATOM 3396 O O . LEU B 1 262 ? 36.959 13.416 37.933 1.00 75.94 262 LEU B O 1
ATOM 3401 N N . VAL B 1 263 ? 37.103 14.191 40.049 1.00 75.14 263 VAL B N 1
ATOM 3402 C CA . VAL B 1 263 ? 38.524 14.523 39.991 1.00 74.07 263 VAL B CA 1
ATOM 3403 C C . VAL B 1 263 ? 39.275 13.492 40.810 1.00 72.67 263 VAL B C 1
ATOM 3404 O O . VAL B 1 263 ? 38.987 13.307 41.994 1.00 72.68 263 VAL B O 1
ATOM 3408 N N . VAL B 1 264 ? 40.229 12.821 40.176 1.00 71.02 264 VAL B N 1
ATOM 3409 C CA . VAL B 1 264 ? 40.955 11.725 40.806 1.00 69.63 264 VAL B CA 1
ATOM 3410 C C . VAL B 1 264 ? 42.429 12.073 40.939 1.00 68.71 264 VAL B C 1
ATOM 3411 O O . VAL B 1 264 ? 43.075 12.491 39.973 1.00 68.33 264 VAL B O 1
ATOM 3415 N N . VAL B 1 265 ? 42.956 11.907 42.146 1.00 67.66 265 VAL B N 1
ATOM 3416 C CA . VAL B 1 265 ? 44.391 11.959 42.367 1.00 67.12 265 VAL B CA 1
ATOM 3417 C C . VAL B 1 265 ? 44.804 10.712 43.143 1.00 66.92 265 VAL B C 1
ATOM 3418 O O . VAL B 1 265 ? 44.247 10.420 44.201 1.00 67.15 265 VAL B O 1
ATOM 3422 N N . ALA B 1 266 ? 45.768 9.975 42.601 1.00 66.58 266 ALA B N 1
ATOM 3423 C CA . ALA B 1 266 ? 46.308 8.788 43.252 1.00 66.24 266 ALA B CA 1
ATOM 3424 C C . ALA B 1 266 ? 47.826 8.845 43.136 1.00 66.00 266 ALA B C 1
ATOM 3425 O O . ALA B 1 266 ? 48.352 9.016 42.036 1.00 66.16 266 ALA B O 1
ATOM 3427 N N . ALA B 1 267 ? 48.521 8.716 44.261 1.00 65.79 267 ALA B N 1
ATOM 3428 C CA . ALA B 1 267 ? 49.965 8.888 44.276 1.00 65.96 267 ALA B CA 1
ATOM 3429 C C . ALA B 1 267 ? 50.604 8.120 45.408 1.00 66.39 267 ALA B C 1
ATOM 3430 O O . ALA B 1 267 ? 49.995 7.935 46.466 1.00 66.63 267 ALA B O 1
ATOM 3432 N N . ALA B 1 268 ? 51.840 7.682 45.183 1.00 66.81 268 ALA B N 1
ATOM 3433 C CA . ALA B 1 268 ? 52.639 7.101 46.243 1.00 67.23 268 ALA B CA 1
ATOM 3434 C C . ALA B 1 268 ? 52.712 8.122 47.380 1.00 67.82 268 ALA B C 1
ATOM 3435 O O . ALA B 1 268 ? 52.849 9.326 47.125 1.00 67.65 268 ALA B O 1
ATOM 3437 N N . PRO B 1 269 ? 52.622 7.648 48.637 1.00 68.74 269 PRO B N 1
ATOM 3438 C CA . PRO B 1 269 ? 52.443 8.511 49.814 1.00 69.21 269 PRO B CA 1
ATOM 3439 C C . PRO B 1 269 ? 53.547 9.549 50.008 1.00 69.62 269 PRO B C 1
ATOM 3440 O O . PRO B 1 269 ? 53.277 10.689 50.404 1.00 69.53 269 PRO B O 1
ATOM 3444 N N . GLY B 1 270 ? 54.779 9.158 49.714 1.00 70.13 270 GLY B N 1
ATOM 3445 C CA . GLY B 1 270 ? 55.917 10.044 49.886 1.00 70.60 270 GLY B CA 1
ATOM 3446 C C . GLY B 1 270 ? 55.911 11.253 48.969 1.00 70.87 270 GLY B C 1
ATOM 3447 O O . GLY B 1 270 ? 56.763 12.131 49.108 1.00 71.46 270 GLY B O 1
ATOM 3448 N N . ILE B 1 271 ? 54.956 11.310 48.041 1.00 70.82 271 ILE B N 1
ATOM 3449 C CA . ILE B 1 271 ? 54.943 12.346 47.017 1.00 70.73 271 ILE B CA 1
ATOM 3450 C C . ILE B 1 271 ? 53.578 13.008 46.812 1.00 70.58 271 ILE B C 1
ATOM 3451 O O . ILE B 1 271 ? 53.434 13.907 45.981 1.00 70.08 271 ILE B O 1
ATOM 3456 N N . ALA B 1 272 ? 52.596 12.579 47.599 1.00 70.82 272 ALA B N 1
ATOM 3457 C CA . ALA B 1 272 ? 51.215 13.022 47.456 1.00 71.27 272 ALA B CA 1
ATOM 3458 C C . ALA B 1 272 ? 51.033 14.504 47.757 1.00 71.78 272 ALA B C 1
ATOM 3459 O O . ALA B 1 272 ? 50.461 15.237 46.951 1.00 72.15 272 ALA B O 1
ATOM 3461 N N . ASP B 1 273 ? 51.514 14.941 48.917 1.00 72.27 273 ASP B N 1
ATOM 3462 C CA . ASP B 1 273 ? 51.392 16.348 49.312 1.00 72.52 273 ASP B CA 1
ATOM 3463 C C . ASP B 1 273 ? 52.037 17.261 48.285 1.00 71.79 273 ASP B C 1
ATOM 3464 O O . ASP B 1 273 ? 51.425 18.216 47.818 1.00 71.53 273 ASP B O 1
ATOM 3469 N N . GLU B 1 274 ? 53.274 16.948 47.929 1.00 71.24 274 GLU B N 1
ATOM 3470 C CA . GLU B 1 274 ? 54.002 17.739 46.953 1.00 71.06 274 GLU B CA 1
ATOM 3471 C C . GLU B 1 274 ? 53.274 17.833 45.606 1.00 71.43 274 GLU B C 1
ATOM 3472 O O . GLU B 1 274 ? 53.346 18.851 44.932 1.00 71.32 274 GLU B O 1
ATOM 3478 N N . LEU B 1 275 ? 52.574 16.770 45.221 1.00 72.06 275 LEU B N 1
ATOM 3479 C CA . LEU B 1 275 ? 51.833 16.746 43.958 1.00 72.48 275 LEU B CA 1
ATOM 3480 C C . LEU B 1 275 ? 50.529 17.536 44.053 1.00 73.47 275 LEU B C 1
ATOM 3481 O O . LEU B 1 275 ? 50.169 18.265 43.124 1.00 73.41 275 LEU B O 1
ATOM 3486 N N . LEU B 1 276 ? 49.813 17.364 45.162 1.00 74.44 276 LEU B N 1
ATOM 3487 C CA . LEU B 1 276 ? 48.564 18.093 45.394 1.00 75.29 276 LEU B CA 1
ATOM 3488 C C . LEU B 1 276 ? 48.806 19.597 45.400 1.00 75.75 276 LEU B C 1
ATOM 3489 O O . LEU B 1 276 ? 48.024 20.345 44.829 1.00 76.09 276 LEU B O 1
ATOM 3494 N N . ALA B 1 277 ? 49.895 20.028 46.035 1.00 76.20 277 ALA B N 1
ATOM 3495 C CA . ALA B 1 277 ? 50.265 21.444 46.086 1.00 76.42 277 ALA B CA 1
ATOM 3496 C C . ALA B 1 277 ? 50.450 22.003 44.679 1.00 76.71 277 ALA B C 1
ATOM 3497 O O . ALA B 1 277 ? 49.808 22.976 44.307 1.00 76.94 277 ALA B O 1
ATOM 3499 N N . ALA B 1 278 ? 51.312 21.367 43.895 1.00 77.00 278 ALA B N 1
ATOM 3500 C CA . ALA B 1 278 ? 51.549 21.768 42.510 1.00 77.35 278 ALA B CA 1
ATOM 3501 C C . ALA B 1 278 ? 50.259 21.839 41.688 1.00 77.87 278 ALA B C 1
ATOM 3502 O O . ALA B 1 278 ? 50.107 22.726 40.850 1.00 77.62 278 ALA B O 1
ATOM 3504 N N . LEU B 1 279 ? 49.339 20.904 41.924 1.00 78.93 279 LEU B N 1
ATOM 3505 C CA . LEU B 1 279 ? 48.059 20.876 41.201 1.00 79.83 279 LEU B CA 1
ATOM 3506 C C . LEU B 1 279 ? 47.176 22.068 41.603 1.00 81.58 279 LEU B C 1
ATOM 3507 O O . LEU B 1 279 ? 46.682 22.802 40.741 1.00 81.41 279 LEU B O 1
ATOM 3512 N N . GLN B 1 280 ? 46.996 22.255 42.911 1.00 83.67 280 GLN B N 1
ATOM 3513 C CA . GLN B 1 280 ? 46.234 23.386 43.444 1.00 85.85 280 GLN B CA 1
ATOM 3514 C C . GLN B 1 280 ? 46.810 24.693 42.932 1.00 85.48 280 GLN B C 1
ATOM 3515 O O . GLN B 1 280 ? 46.089 25.559 42.434 1.00 85.64 280 GLN B O 1
ATOM 3521 N N . ARG B 1 281 ? 48.127 24.808 43.050 1.00 85.51 281 ARG B N 1
ATOM 3522 C CA . ARG B 1 281 ? 48.870 25.950 42.543 1.00 85.48 281 ARG B CA 1
ATOM 3523 C C . ARG B 1 281 ? 48.485 26.363 41.109 1.00 85.42 281 ARG B C 1
ATOM 3524 O O . ARG B 1 281 ? 48.673 27.516 40.734 1.00 85.43 281 ARG B O 1
ATOM 3532 N N . PHE B 1 282 ? 47.957 25.431 40.315 1.00 85.46 282 PHE B N 1
ATOM 3533 C CA . PHE B 1 282 ? 47.501 25.731 38.954 1.00 85.55 282 PHE B CA 1
ATOM 3534 C C . PHE B 1 282 ? 46.019 25.431 38.705 1.00 86.51 282 PHE B C 1
ATOM 3535 O O . PHE B 1 282 ? 45.570 25.510 37.564 1.00 86.52 282 PHE B O 1
ATOM 3543 N N . ASN B 1 283 ? 45.271 25.079 39.753 1.00 87.76 283 ASN B N 1
ATOM 3544 C CA . ASN B 1 283 ? 43.843 24.718 39.640 1.00 88.80 283 ASN B CA 1
ATOM 3545 C C . ASN B 1 283 ? 43.549 23.461 38.823 1.00 89.26 283 ASN B C 1
ATOM 3546 O O . ASN B 1 283 ? 43.223 23.535 37.638 1.00 89.66 283 ASN B O 1
ATOM 3551 N N . GLY B 1 284 ? 43.647 22.313 39.479 1.00 89.58 284 GLY B N 1
ATOM 3552 C CA . GLY B 1 284 ? 43.327 21.034 38.856 1.00 89.89 284 GLY B CA 1
ATOM 3553 C C . GLY B 1 284 ? 42.733 20.002 39.803 1.00 90.21 284 GLY B C 1
ATOM 3554 O O . GLY B 1 284 ? 41.972 19.122 39.366 1.00 90.38 284 GLY B O 1
ATOM 3555 N N . LEU B 1 285 ? 43.082 20.100 41.092 1.00 90.29 285 LEU B N 1
ATOM 3556 C CA . LEU B 1 285 ? 42.571 19.197 42.132 1.00 90.39 285 LEU B CA 1
ATOM 3557 C C . LEU B 1 285 ? 41.183 19.619 42.650 1.00 90.62 285 LEU B C 1
ATOM 3558 O O . LEU B 1 285 ? 40.737 19.137 43.695 1.00 90.87 285 LEU B O 1
ATOM 3560 N N . GLU B 1 286 ? 40.502 20.501 41.917 1.00 90.81 286 GLU B N 1
ATOM 3561 C CA . GLU B 1 286 ? 39.193 20.999 42.322 1.00 91.07 286 GLU B CA 1
ATOM 3562 C C . GLU B 1 286 ? 38.184 20.921 41.176 1.00 90.93 286 GLU B C 1
ATOM 3563 O O . GLU B 1 286 ? 38.304 21.625 40.175 1.00 90.84 286 GLU B O 1
ATOM 3569 N N . ASP C 1 5 ? 3.434 35.779 -4.225 1.00 86.03 5 ASP C N 1
ATOM 3570 C CA . ASP C 1 5 ? 3.616 34.602 -5.112 1.00 86.15 5 ASP C CA 1
ATOM 3571 C C . ASP C 1 5 ? 4.516 33.558 -4.476 1.00 85.24 5 ASP C C 1
ATOM 3572 O O . ASP C 1 5 ? 4.055 32.493 -4.062 1.00 85.53 5 ASP C O 1
ATOM 3577 N N . ASN C 1 6 ? 5.802 33.893 -4.433 1.00 83.96 6 ASN C N 1
ATOM 3578 C CA . ASN C 1 6 ? 6.895 33.075 -3.865 1.00 82.63 6 ASN C CA 1
ATOM 3579 C C . ASN C 1 6 ? 8.260 33.657 -4.310 1.00 82.01 6 ASN C C 1
ATOM 3580 O O . ASN C 1 6 ? 9.308 33.034 -4.146 1.00 81.25 6 ASN C O 1
ATOM 3585 N N . GLU C 1 7 ? 8.217 34.867 -4.868 1.00 81.34 7 GLU C N 1
ATOM 3586 C CA . GLU C 1 7 ? 9.380 35.585 -5.327 1.00 81.12 7 GLU C CA 1
ATOM 3587 C C . GLU C 1 7 ? 9.914 36.328 -4.125 1.00 79.97 7 GLU C C 1
ATOM 3588 O O . GLU C 1 7 ? 9.162 36.594 -3.187 1.00 79.53 7 GLU C O 1
ATOM 3594 N N . PRO C 1 8 ? 11.199 36.711 -4.174 1.00 79.06 8 PRO C N 1
ATOM 3595 C CA . PRO C 1 8 ? 11.847 37.368 -3.033 1.00 78.52 8 PRO C CA 1
ATOM 3596 C C . PRO C 1 8 ? 11.092 38.576 -2.474 1.00 77.70 8 PRO C C 1
ATOM 3597 O O . PRO C 1 8 ? 10.975 38.713 -1.246 1.00 77.73 8 PRO C O 1
ATOM 3601 N N . ALA C 1 9 ? 10.598 39.440 -3.359 1.00 76.69 9 ALA C N 1
ATOM 3602 C CA . ALA C 1 9 ? 9.874 40.641 -2.939 1.00 75.89 9 ALA C CA 1
ATOM 3603 C C . ALA C 1 9 ? 8.681 40.274 -2.064 1.00 75.16 9 ALA C C 1
ATOM 3604 O O . ALA C 1 9 ? 8.453 40.899 -1.035 1.00 74.97 9 ALA C O 1
ATOM 3606 N N . ARG C 1 10 ? 7.927 39.259 -2.482 1.00 74.34 10 ARG C N 1
ATOM 3607 C CA . ARG C 1 10 ? 6.774 38.795 -1.720 1.00 73.80 10 ARG C CA 1
ATOM 3608 C C . ARG C 1 10 ? 7.225 38.178 -0.399 1.00 73.27 10 ARG C C 1
ATOM 3609 O O . ARG C 1 10 ? 6.599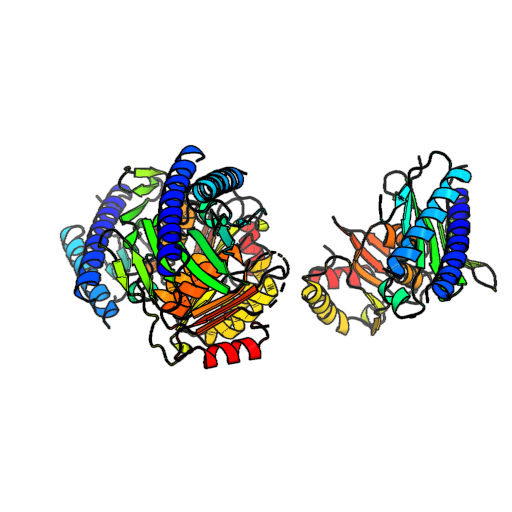 38.373 0.649 1.00 73.23 10 ARG C O 1
ATOM 3611 N N . LEU C 1 11 ? 8.314 37.430 -0.452 1.00 72.53 11 LEU C N 1
ATOM 3612 C CA . LEU C 1 11 ? 8.801 36.738 0.723 1.00 71.99 11 LEU C CA 1
ATOM 3613 C C . LEU C 1 11 ? 9.289 37.715 1.795 1.00 71.72 11 LEU C C 1
ATOM 3614 O O . LEU C 1 11 ? 9.163 37.440 2.995 1.00 71.53 11 LEU C O 1
ATOM 3619 N N . ARG C 1 12 ? 9.830 38.858 1.371 1.00 71.23 12 ARG C N 1
ATOM 3620 C CA . ARG C 1 12 ? 10.372 39.809 2.329 1.00 71.13 12 ARG C CA 1
ATOM 3621 C C . ARG C 1 12 ? 9.249 40.607 3.000 1.00 70.19 12 ARG C C 1
ATOM 3622 O O . ARG C 1 12 ? 9.351 40.943 4.185 1.00 69.79 12 ARG C O 1
ATOM 3630 N N . SER C 1 13 ? 8.173 40.881 2.261 1.00 69.45 13 SER C N 1
ATOM 3631 C CA . SER C 1 13 ? 7.021 41.580 2.833 1.00 68.99 13 SER C CA 1
ATOM 3632 C C . SER C 1 13 ? 6.386 40.822 3.981 1.00 68.26 13 SER C C 1
ATOM 3633 O O . SER C 1 13 ? 6.085 41.404 5.025 1.00 67.89 13 SER C O 1
ATOM 3636 N N . VAL C 1 14 ? 6.180 39.527 3.776 1.00 67.65 14 VAL C N 1
ATOM 3637 C CA . VAL C 1 14 ? 5.625 38.684 4.823 1.00 67.62 14 VAL C CA 1
ATOM 3638 C C . VAL C 1 14 ? 6.644 38.573 5.970 1.00 67.22 14 VAL C C 1
ATOM 3639 O O . VAL C 1 14 ? 6.284 38.513 7.140 1.00 67.09 14 VAL C O 1
ATOM 3643 N N . ALA C 1 15 ? 7.926 38.594 5.626 1.00 66.85 15 ALA C N 1
ATOM 3644 C CA . ALA C 1 15 ? 8.972 38.593 6.644 1.00 66.35 15 ALA C CA 1
ATOM 3645 C C . ALA C 1 15 ? 8.931 39.882 7.480 1.00 65.89 15 ALA C C 1
ATOM 3646 O O . ALA C 1 15 ? 9.038 39.827 8.705 1.00 65.32 15 ALA C O 1
ATOM 3648 N N . GLU C 1 16 ? 8.792 41.025 6.795 1.00 65.67 16 GLU C N 1
ATOM 3649 C CA . GLU C 1 16 ? 8.779 42.338 7.435 1.00 65.75 16 GLU C CA 1
ATOM 3650 C C . GLU C 1 16 ? 7.588 42.438 8.372 1.00 65.31 16 GLU C C 1
ATOM 3651 O O . GLU C 1 16 ? 7.704 42.850 9.522 1.00 64.85 16 GLU C O 1
ATOM 3657 N N . ASN C 1 17 ? 6.447 42.028 7.852 1.00 65.15 17 ASN C N 1
ATOM 3658 C CA . ASN C 1 17 ? 5.202 42.120 8.567 1.00 64.76 17 ASN C CA 1
ATOM 3659 C C . ASN C 1 17 ? 5.180 41.242 9.787 1.00 63.99 17 ASN C C 1
ATOM 3660 O O . ASN C 1 17 ? 4.748 41.671 10.868 1.00 64.43 17 ASN C O 1
ATOM 3665 N N . LEU C 1 18 ? 5.635 40.013 9.617 1.00 62.99 18 LEU C N 1
ATOM 3666 C CA . LEU C 1 18 ? 5.675 39.088 10.730 1.00 62.52 18 LEU C CA 1
ATOM 3667 C C . LEU C 1 18 ? 6.668 39.546 11.815 1.00 61.95 18 LEU C C 1
ATOM 3668 O O . LEU C 1 18 ? 6.348 39.507 12.997 1.00 61.58 18 LEU C O 1
ATOM 3673 N N . ALA C 1 19 ? 7.836 40.012 11.391 1.00 61.15 19 ALA C N 1
ATOM 3674 C CA . ALA C 1 19 ? 8.835 40.526 12.309 1.00 60.88 19 ALA C CA 1
ATOM 3675 C C . ALA C 1 19 ? 8.277 41.693 13.141 1.00 60.77 19 ALA C C 1
ATOM 3676 O O . ALA C 1 19 ? 8.452 41.735 14.382 1.00 61.03 19 ALA C O 1
ATOM 3678 N N . ALA C 1 20 ? 7.589 42.615 12.461 1.00 60.17 20 ALA C N 1
ATOM 3679 C CA . ALA C 1 20 ? 7.024 43.808 13.094 1.00 59.90 20 ALA C CA 1
ATOM 3680 C C . ALA C 1 20 ? 5.907 43.454 14.092 1.00 59.88 20 ALA C C 1
ATOM 3681 O O . ALA C 1 20 ? 5.867 43.975 15.199 1.00 59.63 20 ALA C O 1
ATOM 3683 N N . GLU C 1 21 ? 5.006 42.574 13.663 1.00 59.76 21 GLU C N 1
ATOM 3684 C CA . GLU C 1 21 ? 3.975 42.030 14.536 1.00 60.15 21 GLU C CA 1
ATOM 3685 C C . GLU C 1 21 ? 4.582 41.410 15.791 1.00 58.88 21 GLU C C 1
ATOM 3686 O O . GLU C 1 21 ? 4.170 41.738 16.909 1.00 59.13 21 GLU C O 1
ATOM 3692 N N . ALA C 1 22 ? 5.520 40.483 15.584 1.00 57.52 22 ALA C N 1
ATOM 3693 C CA . ALA C 1 22 ? 6.063 39.689 16.656 1.00 57.01 22 ALA C CA 1
ATOM 3694 C C . ALA C 1 22 ? 6.817 40.583 17.663 1.00 56.90 22 ALA C C 1
ATOM 3695 O O . ALA C 1 22 ? 6.756 40.363 18.884 1.00 56.65 22 ALA C O 1
ATOM 3697 N N . ALA C 1 23 ? 7.481 41.616 17.136 1.00 56.56 23 ALA C N 1
ATOM 3698 C CA . ALA C 1 23 ? 8.181 42.577 17.966 1.00 56.08 23 ALA C CA 1
ATOM 3699 C C . ALA C 1 23 ? 7.182 43.271 18.906 1.00 56.16 23 ALA C C 1
ATOM 3700 O O . ALA C 1 23 ? 7.416 43.403 20.125 1.00 56.26 23 ALA C O 1
ATOM 3702 N N . ALA C 1 24 ? 6.065 43.688 18.331 1.00 55.91 24 ALA C N 1
ATOM 3703 C CA . ALA C 1 24 ? 4.979 44.313 19.077 1.00 56.29 24 ALA C CA 1
ATOM 3704 C C . ALA C 1 24 ? 4.444 43.419 20.202 1.00 56.75 24 ALA C C 1
ATOM 3705 O O . ALA C 1 24 ? 4.120 43.901 21.290 1.00 56.75 24 ALA C O 1
ATOM 3707 N N . PHE C 1 25 ? 4.351 42.122 19.917 1.00 57.70 25 PHE C N 1
ATOM 3708 C CA . PHE C 1 25 ? 3.862 41.130 20.868 1.00 58.19 25 PHE C CA 1
ATOM 3709 C C . PHE C 1 25 ? 4.879 40.920 22.003 1.00 58.90 25 PHE C C 1
ATOM 3710 O O . PHE C 1 25 ? 4.503 40.867 23.179 1.00 59.06 25 PHE C O 1
ATOM 3718 N N . VAL C 1 26 ? 6.157 40.785 21.638 1.00 59.39 26 VAL C N 1
ATOM 3719 C CA . VAL C 1 26 ? 7.221 40.576 22.615 1.00 59.81 26 VAL C CA 1
ATOM 3720 C C . VAL C 1 26 ? 7.302 41.765 23.587 1.00 60.84 26 VAL C C 1
ATOM 3721 O O . VAL C 1 26 ? 7.379 41.629 24.809 1.00 61.10 26 VAL C O 1
ATOM 3725 N N . ARG C 1 27 ? 7.278 42.937 22.990 1.00 61.97 27 ARG C N 1
ATOM 3726 C CA . ARG C 1 27 ? 7.317 44.195 23.677 1.00 62.53 27 ARG C CA 1
ATOM 3727 C C . ARG C 1 27 ? 6.198 44.274 24.697 1.00 63.12 27 ARG C C 1
ATOM 3728 O O . ARG C 1 27 ? 6.414 44.702 25.840 1.00 63.19 27 ARG C O 1
ATOM 3736 N N . GLY C 1 28 ? 5.017 43.812 24.300 1.00 63.79 28 GLY C N 1
ATOM 3737 C CA . GLY C 1 28 ? 3.869 43.768 25.197 1.00 64.11 28 GLY C CA 1
ATOM 3738 C C . GLY C 1 28 ? 3.954 42.682 26.264 1.00 64.53 28 GLY C C 1
ATOM 3739 O O . GLY C 1 28 ? 3.674 42.926 27.443 1.00 64.08 28 GLY C O 1
ATOM 3740 N N . ARG C 1 29 ? 4.322 41.477 25.837 1.00 65.23 29 ARG C N 1
ATOM 3741 C CA . ARG C 1 29 ? 4.365 40.314 26.718 1.00 65.87 29 ARG C CA 1
ATOM 3742 C C . ARG C 1 29 ? 5.427 40.482 27.792 1.00 66.44 29 ARG C C 1
ATOM 3743 O O . ARG C 1 29 ? 5.221 40.090 28.955 1.00 66.41 29 ARG C O 1
ATOM 3751 N N . ARG C 1 30 ? 6.552 41.078 27.414 1.00 67.24 30 ARG C N 1
ATOM 3752 C CA . ARG C 1 30 ? 7.632 41.326 28.373 1.00 68.40 30 ARG C CA 1
ATOM 3753 C C . ARG C 1 30 ? 7.165 42.220 29.524 1.00 68.44 30 ARG C C 1
ATOM 3754 O O . ARG C 1 30 ? 7.460 41.940 30.687 1.00 68.46 30 ARG C O 1
ATOM 3762 N N . ALA C 1 31 ? 6.413 43.272 29.206 1.00 68.75 31 ALA C N 1
ATOM 3763 C CA . ALA C 1 31 ? 5.870 44.157 30.240 1.00 69.06 31 ALA C CA 1
ATOM 3764 C C . ALA C 1 31 ? 4.908 43.419 31.195 1.00 69.67 31 ALA C C 1
ATOM 3765 O O . ALA C 1 31 ? 4.945 43.644 32.403 1.00 69.66 31 ALA C O 1
ATOM 3767 N N . GLU C 1 32 ? 4.078 42.517 30.662 1.00 70.72 32 GLU C N 1
ATOM 3768 C CA . GLU C 1 32 ? 3.152 41.737 31.500 1.00 71.51 32 GLU C CA 1
ATOM 3769 C C . GLU C 1 32 ? 3.940 40.822 32.450 1.00 73.40 32 GLU C C 1
ATOM 3770 O O . GLU C 1 32 ? 3.863 40.955 33.670 1.00 73.62 32 GLU C O 1
ATOM 3776 N N . VAL C 1 33 ? 4.706 39.910 31.854 1.00 75.48 33 VAL C N 1
ATOM 3777 C CA . VAL C 1 33 ? 5.511 38.920 32.576 1.00 76.89 33 VAL C CA 1
ATOM 3778 C C . VAL C 1 33 ? 6.444 39.543 33.617 1.00 77.88 33 VAL C C 1
ATOM 3779 O O . VAL C 1 33 ? 6.655 38.949 34.662 1.00 78.02 33 VAL C O 1
ATOM 3783 N N . PHE C 1 34 ? 6.978 40.731 33.335 1.00 79.21 34 PHE C N 1
ATOM 3784 C CA . PHE C 1 34 ? 7.816 41.469 34.288 1.00 80.24 34 PHE C CA 1
ATOM 3785 C C . PHE C 1 34 ? 7.071 42.678 34.846 1.00 80.44 34 PHE C C 1
ATOM 3786 O O . PHE C 1 34 ? 6.465 42.610 35.915 1.00 80.90 34 PHE C O 1
ATOM 3794 N N . ASP C 1 54 ? 12.928 30.649 32.436 1.00 84.11 54 ASP C N 1
ATOM 3795 C CA . ASP C 1 54 ? 11.493 30.399 32.561 1.00 84.11 54 ASP C CA 1
ATOM 3796 C C . ASP C 1 54 ? 10.623 31.587 32.099 1.00 83.87 54 ASP C C 1
ATOM 3797 O O . ASP C 1 54 ? 9.790 31.423 31.198 1.00 83.80 54 ASP C O 1
ATOM 3802 N N . PRO C 1 55 ? 10.803 32.784 32.705 1.00 83.39 55 PRO C N 1
ATOM 3803 C CA . PRO C 1 55 ? 10.019 33.936 32.227 1.00 82.59 55 PRO C CA 1
ATOM 3804 C C . PRO C 1 55 ? 10.323 34.310 30.769 1.00 81.32 55 PRO C C 1
ATOM 3805 O O . PRO C 1 55 ? 9.424 34.728 30.035 1.00 81.63 55 PRO C O 1
ATOM 3809 N N . VAL C 1 56 ? 11.574 34.153 30.351 1.00 79.64 56 VAL C N 1
ATOM 3810 C CA . VAL C 1 56 ? 11.918 34.333 28.935 1.00 78.31 56 VAL C CA 1
ATOM 3811 C C . VAL C 1 56 ? 11.456 33.127 28.122 1.00 77.04 56 VAL C C 1
ATOM 3812 O O . VAL C 1 56 ? 11.094 33.275 26.966 1.00 77.17 56 VAL C O 1
ATOM 3816 N N . THR C 1 57 ? 11.461 31.938 28.728 1.00 75.56 57 THR C N 1
ATOM 3817 C CA . THR C 1 57 ? 10.966 30.727 28.058 1.00 74.27 57 THR C CA 1
ATOM 3818 C C . THR C 1 57 ? 9.507 30.900 27.673 1.00 73.00 57 THR C C 1
ATOM 3819 O O . THR C 1 57 ? 9.065 30.440 26.623 1.00 72.85 57 THR C O 1
ATOM 3823 N N . VAL C 1 58 ? 8.765 31.580 28.534 1.00 71.45 58 VAL C N 1
ATOM 3824 C CA . VAL C 1 58 ? 7.347 31.772 28.318 1.00 70.23 58 VAL C CA 1
ATOM 3825 C C . VAL C 1 58 ? 7.111 32.651 27.106 1.00 69.37 58 VAL C C 1
ATOM 3826 O O . VAL C 1 58 ? 6.369 32.272 26.213 1.00 68.95 58 VAL C O 1
ATOM 3830 N N . VAL C 1 59 ? 7.749 33.821 27.082 1.00 68.59 59 VAL C N 1
ATOM 3831 C CA . VAL C 1 59 ? 7.545 34.777 25.998 1.00 67.92 59 VAL C CA 1
ATOM 3832 C C . VAL C 1 59 ? 8.072 34.211 24.683 1.00 68.50 59 VAL C C 1
ATOM 3833 O O . VAL C 1 59 ? 7.459 34.382 23.621 1.00 68.15 59 VAL C O 1
ATOM 3837 N N . ASP C 1 60 ? 9.197 33.517 24.770 1.00 69.21 60 ASP C N 1
ATOM 3838 C CA . ASP C 1 60 ? 9.817 32.912 23.602 1.00 70.26 60 ASP C CA 1
ATOM 3839 C C . ASP C 1 60 ? 8.851 31.918 22.931 1.00 70.21 60 ASP C C 1
ATOM 3840 O O . ASP C 1 60 ? 8.668 31.951 21.708 1.00 70.11 60 ASP C O 1
ATOM 3845 N N . THR C 1 61 ? 8.217 31.071 23.741 1.00 70.23 61 THR C N 1
ATOM 3846 C CA . THR C 1 61 ? 7.245 30.080 23.252 1.00 70.34 61 THR C CA 1
ATOM 3847 C C . THR C 1 61 ? 5.986 30.729 22.687 1.00 70.23 61 THR C C 1
ATOM 3848 O O . THR C 1 61 ? 5.497 30.343 21.622 1.00 70.26 61 THR C O 1
ATOM 3852 N N . ASP C 1 62 ? 5.462 31.700 23.423 1.00 70.01 62 ASP C N 1
ATOM 3853 C CA . ASP C 1 62 ? 4.253 32.401 23.028 1.00 70.06 62 ASP C CA 1
ATOM 3854 C C . ASP C 1 62 ? 4.420 33.040 21.657 1.00 69.89 62 ASP C C 1
ATOM 3855 O O . ASP C 1 62 ? 3.543 32.946 20.808 1.00 69.49 62 ASP C O 1
ATOM 3860 N N . THR C 1 63 ? 5.562 33.692 21.466 1.00 69.86 63 THR C N 1
ATOM 3861 C CA . THR C 1 63 ? 5.869 34.399 20.242 1.00 69.67 63 THR C CA 1
ATOM 3862 C C . THR C 1 63 ? 6.116 33.419 19.101 1.00 70.13 63 THR C C 1
ATOM 3863 O O . THR C 1 63 ? 5.770 33.684 17.941 1.00 69.81 63 THR C O 1
ATOM 3867 N N . GLU C 1 64 ? 6.731 32.291 19.430 1.00 70.77 64 GLU C N 1
ATOM 3868 C CA . GLU C 1 64 ? 6.916 31.222 18.466 1.00 71.33 64 GLU C CA 1
ATOM 3869 C C . GLU C 1 64 ? 5.536 30.794 17.959 1.00 71.18 64 GLU C C 1
ATOM 3870 O O . GLU C 1 64 ? 5.333 30.650 16.735 1.00 71.07 64 GLU C O 1
ATOM 3876 N N . ARG C 1 65 ? 4.592 30.633 18.892 1.00 70.60 65 ARG C N 1
ATOM 3877 C CA . ARG C 1 65 ? 3.226 30.230 18.552 1.00 70.95 65 ARG C CA 1
ATOM 3878 C C . ARG C 1 65 ? 2.530 31.253 17.652 1.00 69.07 65 ARG C C 1
ATOM 3879 O O . ARG C 1 65 ? 1.886 30.882 16.667 1.00 68.91 65 ARG C O 1
ATOM 3887 N N . LEU C 1 66 ? 2.667 32.534 17.985 1.00 67.29 66 LEU C N 1
ATOM 3888 C CA . LEU C 1 66 ? 2.133 33.609 17.149 1.00 66.62 66 LEU C CA 1
ATOM 3889 C C . LEU C 1 66 ? 2.632 33.473 15.690 1.00 66.54 66 LEU C C 1
ATOM 3890 O O . LEU C 1 66 ? 1.851 33.537 14.751 1.00 65.85 66 LEU C O 1
ATOM 3895 N N . LEU C 1 67 ? 3.938 33.293 15.534 1.00 66.61 67 LEU C N 1
ATOM 3896 C CA . LEU C 1 67 ? 4.556 33.244 14.224 1.00 67.01 67 LEU C CA 1
ATOM 3897 C C . LEU C 1 67 ? 4.095 32.009 13.439 1.00 68.11 67 LEU C C 1
ATOM 3898 O O . LEU C 1 67 ? 3.817 32.094 12.235 1.00 67.70 67 LEU C O 1
ATOM 3903 N N . ARG C 1 68 ? 4.005 30.868 14.130 1.00 69.27 68 ARG C N 1
ATOM 3904 C CA . ARG C 1 68 ? 3.583 29.622 13.493 1.00 70.23 68 ARG C CA 1
ATOM 3905 C C . ARG C 1 68 ? 2.138 29.719 12.986 1.00 70.80 68 ARG C C 1
ATOM 3906 O O . ARG C 1 68 ? 1.821 29.311 11.860 1.00 70.85 68 ARG C O 1
ATOM 3914 N N . ASP C 1 69 ? 1.271 30.281 13.815 1.00 71.48 69 ASP C N 1
ATOM 3915 C CA . ASP C 1 69 ? -0.120 30.482 13.440 1.00 71.91 69 ASP C CA 1
ATOM 3916 C C . ASP C 1 69 ? -0.231 31.434 12.271 1.00 71.67 69 ASP C C 1
ATOM 3917 O O . ASP C 1 69 ? -0.892 31.133 11.288 1.00 72.14 69 ASP C O 1
ATOM 3922 N N . ARG C 1 70 ? 0.432 32.576 12.360 1.00 71.26 70 ARG C N 1
ATOM 3923 C CA . ARG C 1 70 ? 0.360 33.569 11.291 1.00 70.94 70 ARG C CA 1
ATOM 3924 C C . ARG C 1 70 ? 0.896 33.007 9.970 1.00 71.85 70 ARG C C 1
ATOM 3925 O O . ARG C 1 70 ? 0.395 33.326 8.892 1.00 71.73 70 ARG C O 1
ATOM 3933 N N . LEU C 1 71 ? 1.908 32.156 10.068 1.00 72.92 71 LEU C N 1
ATOM 3934 C CA . LEU C 1 71 ? 2.486 31.531 8.892 1.00 73.81 71 LEU C CA 1
ATOM 3935 C C . LEU C 1 71 ? 1.553 30.477 8.318 1.00 73.90 71 LEU C C 1
ATOM 3936 O O . LEU C 1 71 ? 1.539 30.261 7.107 1.00 73.88 71 LEU C O 1
ATOM 3941 N N . ALA C 1 72 ? 0.773 29.830 9.182 1.00 74.00 72 ALA C N 1
ATOM 3942 C CA . ALA C 1 72 ? -0.249 28.878 8.728 1.00 74.06 72 ALA C CA 1
ATOM 3943 C C . ALA C 1 72 ? -1.307 29.547 7.844 1.00 74.03 72 ALA C C 1
ATOM 3944 O O . ALA C 1 72 ? -1.777 28.962 6.883 1.00 74.07 72 ALA C O 1
ATOM 3946 N N . GLN C 1 73 ? -1.641 30.788 8.160 1.00 73.85 73 GLN C N 1
ATOM 3947 C CA . GLN C 1 73 ? -2.684 31.515 7.448 1.00 73.71 73 GLN C CA 1
ATOM 3948 C C . GLN C 1 73 ? -2.130 32.272 6.258 1.00 73.50 73 GLN C C 1
ATOM 3949 O O . GLN C 1 73 ? -2.800 32.359 5.234 1.00 73.85 73 GLN C O 1
ATOM 3955 N N . LEU C 1 74 ? -0.917 32.813 6.370 1.00 73.21 74 LEU C N 1
ATOM 3956 C CA . LEU C 1 74 ? -0.322 33.584 5.261 1.00 72.84 74 LEU C CA 1
ATOM 3957 C C . LEU C 1 74 ? 0.450 32.710 4.265 1.00 73.60 74 LEU C C 1
ATOM 3958 O O . LEU C 1 74 ? 0.421 32.968 3.060 1.00 73.23 74 LEU C O 1
ATOM 3963 N N . ARG C 1 75 ? 1.145 31.693 4.777 1.00 74.71 75 ARG C N 1
ATOM 3964 C CA . ARG C 1 75 ? 1.947 30.785 3.954 1.00 75.52 75 ARG C CA 1
ATOM 3965 C C . ARG C 1 75 ? 1.624 29.324 4.295 1.00 76.30 75 ARG C C 1
ATOM 3966 O O . ARG C 1 75 ? 2.454 28.618 4.867 1.00 76.18 75 ARG C O 1
ATOM 3974 N N . PRO C 1 76 ? 0.409 28.868 3.932 1.00 77.35 76 PRO C N 1
ATOM 3975 C CA . PRO C 1 76 ? -0.182 27.567 4.267 1.00 77.85 76 PRO C CA 1
ATOM 3976 C C . PRO C 1 76 ? 0.719 26.329 4.289 1.00 78.13 76 PRO C C 1
ATOM 3977 O O . PRO C 1 76 ? 0.844 25.701 5.335 1.00 78.68 76 PRO C O 1
ATOM 3981 N N . GLY C 1 77 ? 1.319 25.951 3.170 1.00 78.07 77 GLY C N 1
ATOM 3982 C CA . GLY C 1 77 ? 2.047 24.684 3.128 1.00 78.09 77 GLY C CA 1
ATOM 3983 C C . GLY C 1 77 ? 3.527 24.772 3.445 1.00 78.05 77 GLY C C 1
ATOM 3984 O O . GLY C 1 77 ? 4.256 23.800 3.250 1.00 78.00 77 GLY C O 1
ATOM 3985 N N . ASP C 1 78 ? 3.978 25.925 3.937 1.00 77.86 78 ASP C N 1
ATOM 3986 C CA . ASP C 1 78 ? 5.412 26.164 4.120 1.00 77.60 78 ASP C CA 1
ATOM 3987 C C . ASP C 1 78 ? 5.965 25.572 5.414 1.00 76.92 78 ASP C C 1
ATOM 3988 O O . ASP C 1 78 ? 5.404 25.779 6.495 1.00 76.80 78 ASP C O 1
ATOM 3993 N N . PRO C 1 79 ? 7.074 24.826 5.306 1.00 76.14 79 PRO C N 1
ATOM 3994 C CA . PRO C 1 79 ? 7.800 24.318 6.464 1.00 75.79 79 PRO C CA 1
ATOM 3995 C C . PRO C 1 79 ? 8.358 25.402 7.382 1.00 75.65 79 PRO C C 1
ATOM 3996 O O . PRO C 1 79 ? 8.773 26.470 6.916 1.00 75.16 79 PRO C O 1
ATOM 4000 N N . ILE C 1 80 ? 8.386 25.090 8.674 1.00 75.83 80 ILE C N 1
ATOM 4001 C CA . ILE C 1 80 ? 8.860 26.002 9.699 1.00 76.18 80 ILE C CA 1
ATOM 4002 C C . ILE C 1 80 ? 9.942 25.313 10.512 1.00 77.26 80 ILE C C 1
ATOM 4003 O O . ILE C 1 80 ? 9.669 24.354 11.221 1.00 77.53 80 ILE C O 1
ATOM 4008 N N . LEU C 1 81 ? 11.172 25.803 10.395 1.00 78.66 81 LEU C N 1
ATOM 4009 C CA . LEU C 1 81 ? 12.258 25.424 11.299 1.00 79.74 81 LEU C CA 1
ATOM 4010 C C . LEU C 1 81 ? 12.365 26.484 12.389 1.00 80.90 81 LEU C C 1
ATOM 4011 O O . LEU C 1 81 ? 12.881 27.575 12.165 1.00 80.68 81 LEU C O 1
ATOM 4016 N N . GLY C 1 82 ? 11.863 26.165 13.569 1.00 82.58 82 GLY C N 1
ATOM 4017 C CA . GLY C 1 82 ? 11.926 27.089 14.682 1.00 84.01 82 GLY C CA 1
ATOM 4018 C C . GLY C 1 82 ? 13.130 26.838 15.557 1.00 85.61 82 GLY C C 1
ATOM 4019 O O . GLY C 1 82 ? 13.896 25.890 15.350 1.00 86.09 82 GLY C O 1
ATOM 4020 N N . GLU C 1 83 ? 13.296 27.694 16.557 1.00 87.41 83 GLU C N 1
ATOM 4021 C CA . GLU C 1 83 ? 14.287 27.464 17.604 1.00 88.66 83 GLU C CA 1
ATOM 4022 C C . GLU C 1 83 ? 13.948 26.154 18.353 1.00 89.23 83 GLU C C 1
ATOM 4023 O O . GLU C 1 83 ? 14.729 25.678 19.178 1.00 89.39 83 GLU C O 1
ATOM 4029 N N . GLU C 1 84 ? 12.782 25.580 18.038 1.00 89.92 84 GLU C N 1
ATOM 4030 C CA . GLU C 1 84 ? 12.284 24.340 18.660 1.00 90.45 84 GLU C CA 1
ATOM 4031 C C . GLU C 1 84 ? 11.490 23.452 17.655 1.00 90.44 84 GLU C C 1
ATOM 4032 O O . GLU C 1 84 ? 10.314 23.113 17.874 1.00 90.31 84 GLU C O 1
ATOM 4038 N N . GLY C 1 85 ? 12.144 23.075 16.557 1.00 90.40 85 GLY C N 1
ATOM 4039 C CA . GLY C 1 85 ? 11.511 22.257 15.511 1.00 90.26 85 GLY C CA 1
ATOM 4040 C C . GLY C 1 85 ? 11.796 22.761 14.111 1.00 90.11 85 GLY C C 1
ATOM 4041 O O . GLY C 1 85 ? 11.894 21.971 13.175 1.00 90.22 85 GLY C O 1
ATOM 4042 N N . ARG C 1 98 ? 10.125 24.512 -2.604 1.00 70.11 98 ARG C N 1
ATOM 4043 C CA . ARG C 1 98 ? 9.329 24.943 -1.441 1.00 70.56 98 ARG C CA 1
ATOM 4044 C C . ARG C 1 98 ? 10.102 25.730 -0.346 1.00 70.02 98 ARG C C 1
ATOM 4045 O O . ARG C 1 98 ? 11.196 25.345 0.044 1.00 70.14 98 ARG C O 1
ATOM 4053 N N . VAL C 1 99 ? 9.514 26.820 0.152 1.00 69.40 99 VAL C N 1
ATOM 4054 C CA . VAL C 1 99 ? 10.204 27.728 1.093 1.00 69.02 99 VAL C CA 1
ATOM 4055 C C . VAL C 1 99 ? 10.176 27.190 2.521 1.00 68.60 99 VAL C C 1
ATOM 4056 O O . VAL C 1 99 ? 9.256 26.485 2.887 1.00 68.41 99 VAL C O 1
ATOM 4060 N N . THR C 1 100 ? 11.187 27.539 3.312 1.00 68.16 100 THR C N 1
ATOM 4061 C CA . THR C 1 100 ? 11.233 27.193 4.730 1.00 67.74 100 THR C CA 1
ATOM 4062 C C . THR C 1 100 ? 11.488 28.435 5.571 1.00 67.29 100 THR C C 1
ATOM 4063 O O . THR C 1 100 ? 12.459 29.158 5.337 1.00 67.43 100 THR C O 1
ATOM 4067 N N . TRP C 1 101 ? 10.633 28.666 6.566 1.00 66.20 101 TRP C N 1
ATOM 4068 C CA . TRP C 1 101 ? 10.772 29.841 7.423 1.00 65.28 101 TRP C CA 1
ATOM 4069 C C . TRP C 1 101 ? 11.599 29.487 8.645 1.00 65.05 101 TRP C C 1
ATOM 4070 O O . TRP C 1 101 ? 11.224 28.637 9.434 1.00 64.86 101 TRP C O 1
ATOM 4081 N N . VAL C 1 102 ? 12.755 30.127 8.750 1.00 64.94 102 VAL C N 1
ATOM 4082 C CA . VAL C 1 102 ? 13.688 29.883 9.826 1.00 64.81 102 VAL C CA 1
ATOM 4083 C C . VAL C 1 102 ? 13.498 31.035 10.771 1.00 64.74 102 VAL C C 1
ATOM 4084 O O . VAL C 1 102 ? 13.540 32.189 10.336 1.00 64.51 102 VAL C O 1
ATOM 4088 N N . LEU C 1 103 ? 13.259 30.749 12.049 1.00 64.40 103 LEU C N 1
ATOM 4089 C CA . LEU C 1 103 ? 12.990 31.850 12.959 1.00 64.56 103 LEU C CA 1
ATOM 4090 C C . LEU C 1 103 ? 13.418 31.741 14.433 1.00 64.02 103 LEU C C 1
ATOM 4091 O O . LEU C 1 103 ? 13.550 30.645 15.003 1.00 63.55 103 LEU C O 1
ATOM 4096 N N . ASP C 1 104 ? 13.678 32.920 14.998 1.00 63.46 104 ASP C N 1
ATOM 4097 C CA . ASP C 1 104 ? 13.978 33.088 16.409 1.00 63.16 104 ASP C CA 1
ATOM 4098 C C . ASP C 1 104 ? 13.147 34.245 16.955 1.00 62.35 104 ASP C C 1
ATOM 4099 O O . ASP C 1 104 ? 13.360 35.410 16.616 1.00 61.98 104 ASP C O 1
ATOM 4104 N N . PRO C 1 105 ? 12.177 33.921 17.806 1.00 61.64 105 PRO C N 1
ATOM 4105 C CA . PRO C 1 105 ? 11.335 34.948 18.413 1.00 61.21 105 PRO C CA 1
ATOM 4106 C C . PRO C 1 105 ? 12.102 35.964 19.268 1.00 60.40 105 PRO C C 1
ATOM 4107 O O . PRO C 1 105 ? 11.756 37.156 19.261 1.00 60.35 105 PRO C O 1
ATOM 4111 N N . ILE C 1 106 ? 13.113 35.489 19.994 1.00 59.25 106 ILE C N 1
ATOM 4112 C CA . ILE C 1 106 ? 13.923 36.348 20.841 1.00 58.65 106 ILE C CA 1
ATOM 4113 C C . ILE C 1 106 ? 15.397 35.947 20.763 1.00 58.35 106 ILE C C 1
ATOM 4114 O O . ILE C 1 106 ? 15.853 35.076 21.531 1.00 58.21 106 ILE C O 1
ATOM 4119 N N . ASP C 1 107 ? 16.123 36.613 19.865 1.00 57.52 107 ASP C N 1
ATOM 4120 C CA . ASP C 1 107 ? 17.569 36.504 19.799 1.00 57.36 107 ASP C CA 1
ATOM 4121 C C . ASP C 1 107 ? 18.182 37.551 20.725 1.00 57.22 107 ASP C C 1
ATOM 4122 O O . ASP C 1 107 ? 18.057 38.759 20.465 1.00 57.43 107 ASP C O 1
ATOM 4127 N N . GLY C 1 108 ? 18.882 37.084 21.757 1.00 56.57 108 GLY C N 1
ATOM 4128 C CA . GLY C 1 108 ? 19.382 37.939 22.806 1.00 56.67 108 GLY C CA 1
ATOM 4129 C C . GLY C 1 108 ? 18.546 37.768 24.048 1.00 56.77 108 GLY C C 1
ATOM 4130 O O . GLY C 1 108 ? 18.005 38.733 24.539 1.00 56.85 108 GLY C O 1
ATOM 4131 N N . THR C 1 109 ? 18.464 36.527 24.544 1.00 57.14 109 THR C N 1
ATOM 4132 C CA . THR C 1 109 ? 17.626 36.170 25.685 1.00 57.63 109 THR C CA 1
ATOM 4133 C C . THR C 1 109 ? 18.204 36.656 27.010 1.00 58.14 109 THR C C 1
ATOM 4134 O O . THR C 1 109 ? 17.449 36.932 27.946 1.00 58.35 109 THR C O 1
ATOM 4138 N N . VAL C 1 110 ? 19.533 36.742 27.096 1.00 58.71 110 VAL C N 1
ATOM 4139 C CA . VAL C 1 110 ? 20.181 37.318 28.263 1.00 59.08 110 VAL C CA 1
ATOM 4140 C C . VAL C 1 110 ? 19.836 38.792 28.337 1.00 59.62 110 VAL C C 1
ATOM 4141 O O . VAL C 1 110 ? 19.493 39.303 29.417 1.00 59.82 110 VAL C O 1
ATOM 4145 N N . ASN C 1 111 ? 19.902 39.459 27.188 1.00 60.06 111 ASN C N 1
ATOM 4146 C CA . ASN C 1 111 ? 19.561 40.870 27.082 1.00 60.51 111 ASN C CA 1
ATOM 4147 C C . ASN C 1 111 ? 18.124 41.121 27.500 1.00 60.52 111 ASN C C 1
ATOM 4148 O O . ASN C 1 111 ? 17.850 42.002 28.314 1.00 60.13 111 ASN C O 1
ATOM 4153 N N . PHE C 1 112 ? 17.224 40.324 26.928 1.00 60.68 112 PHE C N 1
ATOM 4154 C CA . PHE C 1 112 ? 15.799 40.353 27.258 1.00 60.88 112 PHE C CA 1
ATOM 4155 C C . PHE C 1 112 ? 15.545 40.271 28.754 1.00 59.95 112 PHE C C 1
ATOM 4156 O O . PHE C 1 112 ? 14.762 41.039 29.280 1.00 59.68 112 PHE C O 1
ATOM 4164 N N . VAL C 1 113 ? 16.212 39.339 29.417 1.00 59.33 113 VAL C N 1
ATOM 4165 C CA . VAL C 1 113 ? 16.015 39.127 30.857 1.00 59.24 113 VAL C CA 1
ATOM 4166 C C . VAL C 1 113 ? 16.522 40.310 31.689 1.00 58.87 113 VAL C C 1
ATOM 4167 O O . VAL C 1 113 ? 15.882 40.690 32.648 1.00 58.76 113 VAL C O 1
ATOM 4171 N N . TYR C 1 114 ? 17.637 40.907 31.288 1.00 58.52 114 TYR C N 1
ATOM 4172 C CA . TYR C 1 114 ? 18.246 42.020 32.035 1.00 58.25 114 TYR C CA 1
ATOM 4173 C C . TYR C 1 114 ? 17.726 43.411 31.661 1.00 57.69 114 TYR C C 1
ATOM 4174 O O . TYR C 1 114 ? 17.997 44.386 32.355 1.00 57.83 114 TYR C O 1
ATOM 4183 N N . GLY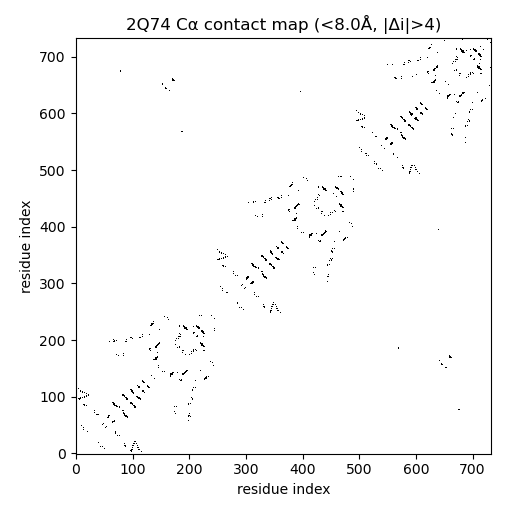 C 1 115 ? 17.005 43.515 30.557 1.00 57.47 115 GLY C N 1
ATOM 4184 C CA . GLY C 1 115 ? 16.474 44.795 30.132 1.00 57.13 115 GLY C CA 1
ATOM 4185 C C . GLY C 1 115 ? 17.499 45.614 29.380 1.00 56.96 115 GLY C C 1
ATOM 4186 O O . GLY C 1 115 ? 17.436 46.833 29.366 1.00 57.73 115 GLY C O 1
ATOM 4187 N N . ILE C 1 116 ? 18.435 44.953 28.725 1.00 56.36 116 ILE C N 1
ATOM 4188 C CA . ILE C 1 116 ? 19.325 45.636 27.796 1.00 55.63 116 ILE C CA 1
ATOM 4189 C C . ILE C 1 116 ? 18.631 45.641 26.417 1.00 55.68 116 ILE C C 1
ATOM 4190 O O . ILE C 1 116 ? 18.383 44.583 25.864 1.00 55.40 116 ILE C O 1
ATOM 4195 N N . PRO C 1 117 ? 18.307 46.839 25.870 1.00 55.62 117 PRO C N 1
ATOM 4196 C CA . PRO C 1 117 ? 17.538 46.987 24.610 1.00 54.56 117 PRO C CA 1
ATOM 4197 C C . PRO C 1 117 ? 18.290 46.543 23.409 1.00 54.21 117 PRO C C 1
ATOM 4198 O O . PRO C 1 117 ? 18.667 47.342 22.558 1.00 55.39 117 PRO C O 1
ATOM 4202 N N . ALA C 1 118 ? 18.497 45.245 23.320 1.00 53.65 118 ALA C N 1
ATOM 4203 C CA . ALA C 1 118 ? 19.244 44.672 22.224 1.00 52.92 118 ALA C CA 1
ATOM 4204 C C . ALA C 1 118 ? 18.869 43.201 22.129 1.00 52.83 118 ALA C C 1
ATOM 4205 O O . ALA C 1 118 ? 19.689 42.309 22.324 1.00 52.99 118 ALA C O 1
ATOM 4207 N N . TYR C 1 119 ? 17.590 42.975 21.852 1.00 52.80 119 TYR C N 1
ATOM 4208 C CA . TYR C 1 119 ? 17.081 41.661 21.476 1.00 52.37 119 TYR C CA 1
ATOM 4209 C C . TYR C 1 119 ? 16.206 41.815 20.270 1.00 52.21 119 TYR C C 1
ATOM 4210 O O . TYR C 1 119 ? 15.585 42.858 20.084 1.00 52.96 119 TYR C O 1
ATOM 4219 N N . ALA C 1 120 ? 16.099 40.752 19.484 1.00 52.27 120 ALA C N 1
ATOM 4220 C CA . ALA C 1 120 ? 15.524 40.850 18.134 1.00 51.84 120 ALA C CA 1
ATOM 4221 C C . ALA C 1 120 ? 14.678 39.653 17.733 1.00 52.22 120 ALA C C 1
ATOM 4222 O O . ALA C 1 120 ? 14.898 38.533 18.186 1.00 52.76 120 ALA C O 1
ATOM 4224 N N . VAL C 1 121 ? 13.687 39.911 16.891 1.00 53.17 121 VAL C N 1
ATOM 4225 C CA . VAL C 1 121 ? 12.938 38.853 16.193 1.00 53.65 121 VAL C CA 1
ATOM 4226 C C . VAL C 1 121 ? 13.618 38.661 14.849 1.00 54.19 121 VAL C C 1
ATOM 4227 O O . VAL C 1 121 ? 13.851 39.633 14.161 1.00 54.36 121 VAL C O 1
ATOM 4231 N N . SER C 1 122 ? 13.983 37.426 14.517 1.00 55.52 122 SER C N 1
ATOM 4232 C CA . SER C 1 122 ? 14.619 37.102 13.245 1.00 56.79 122 SER C CA 1
ATOM 4233 C C . SER C 1 122 ? 13.727 36.130 12.461 1.00 57.83 122 SER C C 1
ATOM 4234 O O . SER C 1 122 ? 13.313 35.099 13.007 1.00 56.90 122 SER C O 1
ATOM 4237 N N . ILE C 1 123 ? 13.453 36.486 11.194 1.00 59.15 123 ILE C N 1
ATOM 4238 C CA . ILE C 1 123 ? 12.626 35.695 10.281 1.00 60.47 123 ILE C CA 1
ATOM 4239 C C . ILE C 1 123 ? 13.367 35.584 8.938 1.00 61.13 123 ILE C C 1
ATOM 4240 O O . ILE C 1 123 ? 13.511 36.576 8.216 1.00 61.17 123 ILE C O 1
ATOM 4245 N N . GLY C 1 124 ? 13.793 34.374 8.592 1.00 61.78 124 GLY C N 1
ATOM 4246 C CA . GLY C 1 124 ? 14.458 34.114 7.322 1.00 62.50 124 GLY C CA 1
ATOM 4247 C C . GLY C 1 124 ? 13.666 33.186 6.420 1.00 63.06 124 GLY C C 1
ATOM 4248 O O . GLY C 1 124 ? 13.030 32.240 6.898 1.00 63.10 124 GLY C O 1
ATOM 4249 N N . ALA C 1 125 ? 13.707 33.468 5.117 1.00 63.83 125 ALA C N 1
ATOM 4250 C CA . ALA C 1 125 ? 13.013 32.671 4.110 1.00 64.58 125 ALA C CA 1
ATOM 4251 C C . ALA C 1 125 ? 14.067 31.940 3.304 1.00 65.65 125 ALA C C 1
ATOM 4252 O O . ALA C 1 125 ? 14.805 32.552 2.520 1.00 65.58 125 ALA C O 1
ATOM 4254 N N . GLN C 1 126 ? 14.128 30.627 3.485 1.00 66.87 126 GLN C N 1
ATOM 4255 C CA . GLN C 1 126 ? 15.133 29.808 2.823 1.00 68.02 126 GLN C CA 1
ATOM 4256 C C . GLN C 1 126 ? 14.549 28.887 1.779 1.00 69.11 126 GLN C C 1
ATOM 4257 O O . GLN C 1 126 ? 13.446 28.367 1.954 1.00 69.46 126 GLN C O 1
ATOM 4263 N N . VAL C 1 127 ? 15.310 28.693 0.704 1.00 70.29 127 VAL C N 1
ATOM 4264 C CA . VAL C 1 127 ? 14.956 27.774 -0.373 1.00 71.25 127 VAL C CA 1
ATOM 4265 C C . VAL C 1 127 ? 16.218 26.967 -0.675 1.00 71.69 127 VAL C C 1
ATOM 4266 O O . VAL C 1 127 ? 17.222 27.513 -1.142 1.00 71.84 127 VAL C O 1
ATOM 4270 N N . GLY C 1 128 ? 16.170 25.674 -0.367 1.00 72.07 128 GLY C N 1
ATOM 4271 C CA . GLY C 1 128 ? 17.311 24.786 -0.537 1.00 72.13 128 GLY C CA 1
ATOM 4272 C C . GLY C 1 128 ? 18.496 25.148 0.337 1.00 72.31 128 GLY C C 1
ATOM 4273 O O . GLY C 1 128 ? 19.638 24.939 -0.058 1.00 72.39 128 GLY C O 1
ATOM 4274 N N . GLY C 1 129 ? 18.226 25.696 1.525 1.00 72.43 129 GLY C N 1
ATOM 4275 C CA . GLY C 1 129 ? 19.280 26.070 2.467 1.00 72.36 129 GLY C CA 1
ATOM 4276 C C . GLY C 1 129 ? 19.898 27.439 2.212 1.00 72.39 129 GLY C C 1
ATOM 4277 O O . GLY C 1 129 ? 20.775 27.867 2.968 1.00 72.42 129 GLY C O 1
ATOM 4278 N N . ILE C 1 130 ? 19.449 28.121 1.153 1.00 72.13 130 ILE C N 1
ATOM 4279 C CA . ILE C 1 130 ? 19.903 29.468 0.822 1.00 71.85 130 ILE C CA 1
ATOM 4280 C C . ILE C 1 130 ? 18.845 30.464 1.277 1.00 71.08 130 ILE C C 1
ATOM 4281 O O . ILE C 1 130 ? 17.660 30.261 1.024 1.00 71.02 130 ILE C O 1
ATOM 4286 N N . THR C 1 131 ? 19.274 31.532 1.943 1.00 70.19 131 THR C N 1
ATOM 4287 C CA . THR C 1 131 ? 18.366 32.602 2.369 1.00 69.49 131 THR C CA 1
ATOM 4288 C C . THR C 1 131 ? 18.056 33.560 1.208 1.00 69.02 131 THR C C 1
ATOM 4289 O O . THR C 1 131 ? 18.948 34.192 0.638 1.00 69.38 131 THR C O 1
ATOM 4293 N N . VAL C 1 132 ? 16.775 33.625 0.856 1.00 68.20 132 VAL C N 1
ATOM 4294 C CA . VAL C 1 132 ? 16.270 34.421 -0.263 1.00 67.29 132 VAL C CA 1
ATOM 4295 C C . VAL C 1 132 ? 15.683 35.750 0.219 1.00 66.51 132 VAL C C 1
ATOM 4296 O O . VAL C 1 132 ? 15.708 36.741 -0.488 1.00 66.25 132 VAL C O 1
ATOM 4300 N N . ALA C 1 133 ? 15.174 35.763 1.445 1.00 66.07 133 ALA C N 1
ATOM 4301 C CA . ALA C 1 133 ? 14.584 36.963 2.037 1.00 65.35 133 ALA C CA 1
ATOM 4302 C C . ALA C 1 133 ? 14.659 36.885 3.558 1.00 64.31 133 ALA C C 1
ATOM 4303 O O . ALA C 1 133 ? 14.769 35.795 4.137 1.00 64.41 133 ALA C O 1
ATOM 4305 N N . GLY C 1 134 ? 14.604 38.034 4.215 1.00 62.83 134 GLY C N 1
ATOM 4306 C CA . GLY C 1 134 ? 14.752 38.042 5.659 1.00 61.29 134 GLY C CA 1
ATOM 4307 C C . GLY C 1 134 ? 14.354 39.340 6.296 1.00 59.90 134 GLY C C 1
ATOM 4308 O O . GLY C 1 134 ? 14.294 40.380 5.632 1.00 59.88 134 GLY C O 1
ATOM 4309 N N . ALA C 1 135 ? 14.057 39.274 7.591 1.00 58.14 135 ALA C N 1
ATOM 4310 C CA . ALA C 1 135 ? 13.715 40.464 8.361 1.00 56.96 135 ALA C CA 1
ATOM 4311 C C . ALA C 1 135 ? 14.166 40.283 9.799 1.00 55.95 135 ALA C C 1
ATOM 4312 O O . ALA C 1 135 ? 13.955 39.223 10.414 1.00 56.64 135 ALA C O 1
ATOM 4314 N N . VAL C 1 136 ? 14.820 41.306 10.333 1.00 54.52 136 VAL C N 1
ATOM 4315 C CA . VAL C 1 136 ? 15.174 41.312 11.742 1.00 53.01 136 VAL C CA 1
ATOM 4316 C C . VAL C 1 136 ? 14.563 42.544 12.381 1.00 52.99 136 VAL C C 1
ATOM 4317 O O . VAL C 1 136 ? 14.856 43.676 11.967 1.00 52.51 136 VAL C O 1
ATOM 4321 N N . ALA C 1 137 ? 13.747 42.324 13.414 1.00 52.92 137 ALA C N 1
ATOM 4322 C CA . ALA C 1 137 ? 13.088 43.409 14.120 1.00 52.80 137 ALA C CA 1
ATOM 4323 C C . ALA C 1 137 ? 13.871 43.705 15.382 1.00 53.13 137 ALA C C 1
ATOM 4324 O O . ALA C 1 137 ? 14.057 42.826 16.179 1.00 53.50 137 ALA C O 1
ATOM 4326 N N . ASP C 1 138 ? 14.354 44.935 15.528 1.00 54.10 138 ASP C N 1
ATOM 4327 C CA . ASP C 1 138 ? 14.998 45.409 16.760 1.00 55.07 138 ASP C CA 1
ATOM 4328 C C . ASP C 1 138 ? 13.894 45.858 17.726 1.00 55.53 138 ASP C C 1
ATOM 4329 O O . ASP C 1 138 ? 13.376 46.979 17.626 1.00 55.82 138 ASP C O 1
ATOM 4334 N N . VAL C 1 139 ? 13.524 44.973 18.650 1.00 55.48 139 VAL C N 1
ATOM 4335 C CA . VAL C 1 139 ? 12.305 45.151 19.422 1.00 55.17 139 VAL C CA 1
ATOM 4336 C C . VAL C 1 139 ? 12.268 46.449 20.231 1.00 55.39 139 VAL C C 1
ATOM 4337 O O . VAL C 1 139 ? 11.295 47.179 20.199 1.00 55.76 139 VAL C O 1
ATOM 4341 N N . ALA C 1 140 ? 13.320 46.757 20.956 1.00 56.08 140 ALA C N 1
ATOM 4342 C CA . ALA C 1 140 ? 13.304 47.967 21.776 1.00 56.30 140 ALA C CA 1
ATOM 4343 C C . ALA C 1 140 ? 13.412 49.244 20.942 1.00 56.96 140 ALA C C 1
ATOM 4344 O O . ALA C 1 140 ? 12.897 50.270 21.307 1.00 57.13 140 ALA C O 1
ATOM 4346 N N . ALA C 1 141 ? 14.069 49.171 19.800 1.00 58.54 141 ALA C N 1
ATOM 4347 C CA . ALA C 1 141 ? 14.251 50.341 18.930 1.00 59.17 141 ALA C CA 1
ATOM 4348 C C . ALA C 1 141 ? 13.004 50.647 18.126 1.00 60.13 141 ALA C C 1
ATOM 4349 O O . ALA C 1 141 ? 12.858 51.761 17.652 1.00 60.41 141 ALA C O 1
ATOM 4351 N N . ARG C 1 142 ? 12.116 49.662 17.987 1.00 61.36 142 ARG C N 1
ATOM 4352 C CA . ARG C 1 142 ? 10.939 49.753 17.124 1.00 62.36 142 ARG C CA 1
ATOM 4353 C C . ARG C 1 142 ? 11.318 50.006 15.663 1.00 62.06 142 ARG C C 1
ATOM 4354 O O . ARG C 1 142 ? 10.764 50.880 15.001 1.00 62.52 142 ARG C O 1
ATOM 4362 N N . THR C 1 143 ? 12.278 49.236 15.176 1.00 61.48 143 THR C N 1
ATOM 4363 C CA . THR C 1 143 ? 12.730 49.342 13.808 1.00 60.98 143 THR C CA 1
ATOM 4364 C C . THR C 1 143 ? 12.788 47.952 13.201 1.00 60.46 143 THR C C 1
ATOM 4365 O O . THR C 1 143 ? 12.886 46.958 13.922 1.00 60.44 143 THR C O 1
ATOM 4369 N N . VAL C 1 144 ? 12.763 47.883 11.874 1.00 60.06 144 VAL C N 1
ATOM 4370 C CA . VAL C 1 144 ? 12.850 46.597 11.180 1.00 59.61 144 VAL C CA 1
ATOM 4371 C C . VAL C 1 144 ? 13.842 46.652 10.034 1.00 59.14 144 VAL C C 1
ATOM 4372 O O . VAL C 1 144 ? 13.768 47.522 9.206 1.00 59.79 144 VAL C O 1
ATOM 4376 N N . TYR C 1 145 ? 14.812 45.752 10.041 1.00 59.17 145 TYR C N 1
ATOM 4377 C CA . TYR C 1 145 ? 15.781 45.612 8.956 1.00 58.88 145 TYR C CA 1
ATOM 4378 C C . TYR C 1 145 ? 15.314 44.475 8.072 1.00 58.98 145 TYR C C 1
ATOM 4379 O O . TYR C 1 145 ? 14.909 43.417 8.611 1.00 57.77 145 TYR C O 1
ATOM 4388 N N . SER C 1 146 ? 15.402 44.665 6.741 1.00 59.14 146 SER C N 1
ATOM 4389 C CA . SER C 1 146 ? 15.037 43.597 5.808 1.00 59.54 146 SER C CA 1
ATOM 4390 C C . SER C 1 146 ? 15.781 43.612 4.482 1.00 60.36 146 SER C C 1
ATOM 4391 O O . SER C 1 146 ? 16.330 44.630 4.044 1.00 61.21 146 SER C O 1
ATOM 4394 N N . ALA C 1 147 ? 15.760 42.476 3.812 1.00 60.80 147 ALA C N 1
ATOM 4395 C CA . ALA C 1 147 ? 16.441 42.350 2.550 1.00 61.30 147 ALA C CA 1
ATOM 4396 C C . ALA C 1 147 ? 15.853 41.186 1.774 1.00 61.93 147 ALA C C 1
ATOM 4397 O O . ALA C 1 147 ? 15.144 40.351 2.344 1.00 62.05 147 ALA C O 1
ATOM 4399 N N . ALA C 1 148 ? 16.135 41.159 0.479 1.00 62.48 148 ALA C N 1
ATOM 4400 C CA . ALA C 1 148 ? 15.818 40.023 -0.371 1.00 63.53 148 ALA C CA 1
ATOM 4401 C C . ALA C 1 148 ? 16.855 39.966 -1.501 1.00 64.34 148 ALA C C 1
ATOM 4402 O O . ALA C 1 148 ? 17.383 41.008 -1.912 1.00 64.30 148 ALA C O 1
ATOM 4404 N N . THR C 1 149 ? 17.154 38.766 -1.991 1.00 65.31 149 THR C N 1
ATOM 4405 C CA . THR C 1 149 ? 18.188 38.599 -3.032 1.00 66.21 149 THR C CA 1
ATOM 4406 C C . THR C 1 149 ? 17.937 39.481 -4.241 1.00 66.27 149 THR C C 1
ATOM 4407 O O . THR C 1 149 ? 16.872 39.428 -4.849 1.00 65.85 149 THR C O 1
ATOM 4411 N N . GLY C 1 150 ? 18.935 40.305 -4.552 1.00 66.94 150 GLY C N 1
ATOM 4412 C CA . GLY C 1 150 ? 18.900 41.210 -5.687 1.00 67.54 150 GLY C CA 1
ATOM 4413 C C . GLY C 1 150 ? 18.155 42.505 -5.430 1.00 67.73 150 GLY C C 1
ATOM 4414 O O . GLY C 1 150 ? 18.110 43.354 -6.304 1.00 68.46 150 GLY C O 1
ATOM 4415 N N . LEU C 1 151 ? 17.563 42.652 -4.247 1.00 67.77 151 LEU C N 1
ATOM 4416 C CA . LEU C 1 151 ? 16.640 43.760 -3.955 1.00 67.59 151 LEU C CA 1
ATOM 4417 C C . LEU C 1 151 ? 17.131 44.736 -2.897 1.00 67.02 151 LEU C C 1
ATOM 4418 O O . LEU C 1 151 ? 16.452 45.708 -2.587 1.00 67.17 151 LEU C O 1
ATOM 4423 N N . GLY C 1 152 ? 18.325 44.507 -2.376 1.00 66.44 152 GLY C N 1
ATOM 4424 C CA . GLY C 1 152 ? 18.932 45.423 -1.447 1.00 65.98 152 GLY C CA 1
ATOM 4425 C C . GLY C 1 152 ? 18.446 45.192 -0.019 1.00 65.91 152 GLY C C 1
ATOM 4426 O O . GLY C 1 152 ? 17.522 44.413 0.230 1.00 65.60 152 GLY C O 1
ATOM 4427 N N . ALA C 1 153 ? 19.076 45.904 0.914 1.00 65.79 153 ALA C N 1
ATOM 4428 C CA . ALA C 1 153 ? 18.728 45.858 2.341 1.00 65.84 153 ALA C CA 1
ATOM 4429 C C . ALA C 1 153 ? 18.149 47.209 2.785 1.00 65.83 153 ALA C C 1
ATOM 4430 O O . ALA C 1 153 ? 18.686 48.273 2.441 1.00 65.19 153 ALA C O 1
ATOM 4432 N N . HIS C 1 154 ? 17.041 47.178 3.508 1.00 66.09 154 HIS C N 1
ATOM 4433 C CA . HIS C 1 154 ? 16.484 48.425 4.036 1.00 67.27 154 HIS C CA 1
ATOM 4434 C C . HIS C 1 154 ? 16.249 48.406 5.545 1.00 66.49 154 HIS C C 1
ATOM 4435 O O . HIS C 1 154 ? 16.064 47.343 6.156 1.00 66.48 154 HIS C O 1
ATOM 4442 N N . LEU C 1 155 ? 16.265 49.599 6.126 1.00 65.86 155 LEU C N 1
ATOM 4443 C CA . LEU C 1 155 ? 15.847 49.811 7.515 1.00 65.84 155 LEU C CA 1
ATOM 4444 C C . LEU C 1 155 ? 14.558 50.619 7.492 1.00 66.52 155 LEU C C 1
ATOM 4445 O O . LEU C 1 155 ? 14.467 51.626 6.779 1.00 65.76 155 LEU C O 1
ATOM 4450 N N . THR C 1 156 ? 13.577 50.185 8.277 1.00 67.68 156 THR C N 1
ATOM 4451 C CA . THR C 1 156 ? 12.303 50.890 8.388 1.00 69.04 156 THR C CA 1
ATOM 4452 C C . THR C 1 156 ? 12.072 51.347 9.817 1.00 70.61 156 THR C C 1
ATOM 4453 O O . THR C 1 156 ? 12.113 50.537 10.723 1.00 69.81 156 THR C O 1
ATOM 4457 N N . ASP C 1 157 ? 11.837 52.651 9.983 1.00 73.49 157 ASP C N 1
ATOM 4458 C CA . ASP C 1 157 ? 11.550 53.269 11.280 1.00 75.82 157 ASP C CA 1
ATOM 4459 C C . ASP C 1 157 ? 10.459 54.337 11.116 1.00 77.93 157 ASP C C 1
ATOM 4460 O O . ASP C 1 157 ? 9.792 54.371 10.075 1.00 77.91 157 ASP C O 1
ATOM 4465 N N . GLU C 1 158 ? 10.287 55.207 12.125 1.00 80.33 158 GLU C N 1
ATOM 4466 C CA . GLU C 1 158 ? 9.268 56.269 12.075 1.00 82.17 158 GLU C CA 1
ATOM 4467 C C . GLU C 1 158 ? 9.436 57.170 10.852 1.00 82.91 158 GLU C C 1
ATOM 4468 O O . GLU C 1 158 ? 8.444 57.541 10.229 1.00 83.17 158 GLU C O 1
ATOM 4474 N N . ARG C 1 159 ? 10.687 57.486 10.503 1.00 83.75 159 ARG C N 1
ATOM 4475 C CA . ARG C 1 159 ? 11.004 58.365 9.370 1.00 84.64 159 ARG C CA 1
ATOM 4476 C C . ARG C 1 159 ? 10.930 57.645 8.018 1.00 84.00 159 ARG C C 1
ATOM 4477 O O . ARG C 1 159 ? 11.506 58.117 7.041 1.00 84.45 159 ARG C O 1
ATOM 4485 N N . GLY C 1 160 ? 10.231 56.514 7.952 1.00 83.30 160 GLY C N 1
ATOM 4486 C CA . GLY C 1 160 ? 10.096 55.768 6.711 1.00 82.52 160 GLY C CA 1
ATOM 4487 C C . GLY C 1 160 ? 11.273 54.841 6.444 1.00 81.90 160 GLY C C 1
ATOM 4488 O O . GLY C 1 160 ? 12.092 54.565 7.334 1.00 81.76 160 GLY C O 1
ATOM 4489 N N . ARG C 1 161 ? 11.348 54.377 5.196 1.00 80.80 161 ARG C N 1
ATOM 4490 C CA . ARG C 1 161 ? 12.301 53.360 4.781 1.00 80.46 161 ARG C CA 1
ATOM 4491 C C . ARG C 1 161 ? 13.601 53.953 4.237 1.00 78.40 161 ARG C C 1
ATOM 4492 O O . ARG C 1 161 ? 13.559 54.906 3.480 1.00 78.32 161 ARG C O 1
ATOM 4500 N N . HIS C 1 162 ? 14.745 53.390 4.638 1.00 76.73 162 HIS C N 1
ATOM 4501 C CA . HIS C 1 162 ? 16.074 53.875 4.216 1.00 75.44 162 HIS C CA 1
ATOM 4502 C C . HIS C 1 162 ? 16.909 52.738 3.612 1.00 73.72 162 HIS C C 1
ATOM 4503 O O . HIS C 1 162 ? 16.751 51.596 3.999 1.00 74.02 162 HIS C O 1
ATOM 4510 N N . VAL C 1 163 ? 17.792 53.058 2.668 1.00 71.57 163 VAL C N 1
ATOM 4511 C CA . VAL C 1 163 ? 18.662 52.062 2.048 1.00 69.80 163 VAL C CA 1
ATOM 4512 C C . VAL C 1 163 ? 19.829 51.832 2.965 1.00 69.31 163 VAL C C 1
ATOM 4513 O O . VAL C 1 163 ? 20.311 52.774 3.599 1.00 69.35 163 VAL C O 1
ATOM 4517 N N . LEU C 1 164 ? 20.281 50.583 3.051 1.00 68.82 164 LEU C N 1
ATOM 4518 C CA . LEU C 1 164 ? 21.420 50.234 3.906 1.00 68.53 164 LEU C CA 1
ATOM 4519 C C . LEU C 1 164 ? 22.652 49.953 3.052 1.00 69.69 164 LEU C C 1
ATOM 4520 O O . LEU C 1 164 ? 22.571 49.327 1.997 1.00 69.36 164 LEU C O 1
ATOM 4525 N N . ARG C 1 165 ? 23.784 50.448 3.539 1.00 71.43 165 ARG C N 1
ATOM 4526 C CA . ARG C 1 165 ? 25.089 50.285 2.922 1.00 72.64 165 ARG C CA 1
ATOM 4527 C C . ARG C 1 165 ? 26.133 50.229 4.012 1.00 72.60 165 ARG C C 1
ATOM 4528 O O . ARG C 1 165 ? 26.130 51.062 4.946 1.00 72.95 165 ARG C O 1
ATOM 4536 N N . CYS C 1 166 ? 27.007 49.239 3.936 1.00 72.28 166 CYS C N 1
ATOM 4537 C CA . CYS C 1 166 ? 28.039 49.105 4.947 1.00 72.59 166 CYS C CA 1
ATOM 4538 C C . CYS C 1 166 ? 29.096 50.173 4.710 1.00 71.47 166 CYS C C 1
ATOM 4539 O O . CYS C 1 166 ? 29.004 50.918 3.748 1.00 71.46 166 CYS C O 1
ATOM 4542 N N . THR C 1 167 ? 30.072 50.268 5.601 1.00 70.60 167 THR C N 1
ATOM 4543 C CA . THR C 1 167 ? 31.069 51.331 5.544 1.00 70.20 167 THR C CA 1
ATOM 4544 C C . THR C 1 167 ? 32.123 51.075 4.457 1.00 70.66 167 THR C C 1
ATOM 4545 O O . THR C 1 167 ? 32.119 50.031 3.790 1.00 71.11 167 THR C O 1
ATOM 4549 N N . GLY C 1 168 ? 33.008 52.044 4.245 1.00 71.03 168 GLY C N 1
ATOM 4550 C CA . GLY C 1 168 ? 34.068 51.893 3.240 1.00 71.39 168 GLY C CA 1
ATOM 4551 C C . GLY C 1 168 ? 35.466 51.873 3.843 1.00 71.88 168 GLY C C 1
ATOM 4552 O O . GLY C 1 168 ? 36.428 52.289 3.175 1.00 72.04 168 GLY C O 1
ATOM 4553 N N . VAL C 1 169 ? 35.584 51.379 5.084 1.00 72.39 169 VAL C N 1
ATOM 4554 C CA . VAL C 1 169 ? 36.890 51.207 5.750 1.00 72.73 169 VAL C CA 1
ATOM 4555 C C . VAL C 1 169 ? 37.866 50.380 4.899 1.00 74.23 169 VAL C C 1
ATOM 4556 O O . VAL C 1 169 ? 37.471 49.405 4.241 1.00 74.26 169 VAL C O 1
ATOM 4560 N N . ASP C 1 170 ? 39.138 50.774 4.937 1.00 75.82 170 ASP C N 1
ATOM 4561 C CA . ASP C 1 170 ? 40.224 50.066 4.239 1.00 77.15 170 ASP C CA 1
ATOM 4562 C C . ASP C 1 170 ? 41.181 49.395 5.203 1.00 77.53 170 ASP C C 1
ATOM 4563 O O . ASP C 1 170 ? 41.653 48.285 4.928 1.00 78.00 170 ASP C O 1
ATOM 4568 N N . GLU C 1 171 ? 41.514 50.095 6.291 1.00 77.55 171 GLU C N 1
ATOM 4569 C CA . GLU C 1 171 ? 42.469 49.594 7.256 1.00 77.67 171 GLU C CA 1
ATOM 4570 C C . GLU C 1 171 ? 41.748 48.894 8.397 1.00 76.26 171 GLU C C 1
ATOM 4571 O O . GLU C 1 171 ? 40.951 49.506 9.121 1.00 76.15 171 GLU C O 1
ATOM 4577 N N . LEU C 1 172 ? 42.050 47.609 8.568 1.00 74.51 172 LEU C N 1
ATOM 4578 C CA . LEU C 1 172 ? 41.511 46.829 9.672 1.00 72.99 172 LEU C CA 1
ATOM 4579 C C . LEU C 1 172 ? 41.755 47.480 11.028 1.00 72.62 172 LEU C C 1
ATOM 4580 O O . LEU C 1 172 ? 40.999 47.250 11.951 1.00 72.95 172 LEU C O 1
ATOM 4585 N N . SER C 1 173 ? 42.795 48.297 11.151 1.00 72.18 173 SER C N 1
ATOM 4586 C CA . SER C 1 173 ? 43.081 49.015 12.397 1.00 71.87 173 SER C CA 1
ATOM 4587 C C . SER C 1 173 ? 42.090 50.157 12.634 1.00 71.57 173 SER C C 1
ATOM 4588 O O . SER C 1 173 ? 42.087 50.797 13.694 1.00 71.21 173 SER C O 1
ATOM 4591 N N . MET C 1 174 ? 41.280 50.424 11.616 1.00 71.20 174 MET C N 1
ATOM 4592 C CA . MET C 1 174 ? 40.284 51.482 11.658 1.00 70.93 174 MET C CA 1
ATOM 4593 C C . MET C 1 174 ? 38.881 50.916 11.841 1.00 69.12 174 MET C C 1
ATOM 4594 O O . MET C 1 174 ? 37.913 51.665 11.892 1.00 68.56 174 MET C O 1
ATOM 4599 N N . ALA C 1 175 ? 38.782 49.592 11.922 1.00 67.38 175 ALA C N 1
ATOM 4600 C CA . ALA C 1 175 ? 37.497 48.913 11.866 1.00 66.07 175 ALA C CA 1
ATOM 4601 C C . ALA C 1 175 ? 36.966 48.685 13.276 1.00 64.98 175 ALA C C 1
ATOM 4602 O O . ALA C 1 175 ? 37.736 48.367 14.211 1.00 64.82 175 ALA C O 1
ATOM 4604 N N . LEU C 1 176 ? 35.659 48.910 13.433 1.00 63.34 176 LEU C N 1
ATOM 4605 C CA . LEU C 1 176 ? 34.962 48.578 14.666 1.00 62.27 176 LEU C CA 1
ATOM 4606 C C . LEU C 1 176 ? 34.354 47.178 14.535 1.00 61.58 176 LEU C C 1
ATOM 4607 O O . LEU C 1 176 ? 33.474 46.936 13.686 1.00 61.10 176 LEU C O 1
ATOM 4612 N N . LEU C 1 177 ? 34.830 46.263 15.376 1.00 60.80 177 LEU C N 1
ATOM 4613 C CA . LEU C 1 177 ? 34.457 44.862 15.253 1.00 60.61 177 LEU C CA 1
ATOM 4614 C C . LEU C 1 177 ? 33.490 44.440 16.349 1.00 61.60 177 LEU C C 1
ATOM 4615 O O . LEU C 1 177 ? 33.719 44.729 17.521 1.00 61.60 177 LEU C O 1
ATOM 4620 N N . GLY C 1 178 ? 32.424 43.752 15.964 1.00 62.56 178 GLY C N 1
ATOM 4621 C CA . GLY C 1 178 ? 31.516 43.166 16.920 1.00 63.97 178 GLY C CA 1
ATOM 4622 C C . GLY C 1 178 ? 31.754 41.674 17.071 1.00 65.54 178 GLY C C 1
ATOM 4623 O O . GLY C 1 178 ? 32.056 40.987 16.106 1.00 65.44 178 GLY C O 1
ATOM 4624 N N . THR C 1 179 ? 31.636 41.167 18.294 1.00 67.65 179 THR C N 1
ATOM 4625 C CA . THR C 1 179 ? 31.738 39.732 18.505 1.00 69.52 179 THR C CA 1
ATOM 4626 C C . THR C 1 179 ? 30.746 39.229 19.506 1.00 70.93 179 THR C C 1
ATOM 4627 O O . THR C 1 179 ? 30.104 40.003 20.196 1.00 71.41 179 THR C O 1
ATOM 4631 N N . GLY C 1 180 ? 30.626 37.915 19.558 1.00 73.05 180 GLY C N 1
ATOM 4632 C CA . GLY C 1 180 ? 29.858 37.241 20.585 1.00 74.88 180 GLY C CA 1
ATOM 4633 C C . GLY C 1 180 ? 30.465 35.881 20.838 1.00 76.71 180 GLY C C 1
ATOM 4634 O O . GLY C 1 180 ? 31.464 35.514 20.227 1.00 76.92 180 GLY C O 1
ATOM 4635 N N . PHE C 1 181 ? 29.855 35.131 21.738 1.00 79.24 181 PHE C N 1
ATOM 4636 C CA . PHE C 1 181 ? 30.157 33.719 21.894 1.00 81.01 181 PHE C CA 1
ATOM 4637 C C . PHE C 1 181 ? 28.913 32.931 21.506 1.00 82.73 181 PHE C C 1
ATOM 4638 O O . PHE C 1 181 ? 27.782 33.304 21.888 1.00 83.60 181 PHE C O 1
ATOM 4646 N N . GLY C 1 182 ? 29.119 31.849 20.751 1.00 84.01 182 GLY C N 1
ATOM 4647 C CA . GLY C 1 182 ? 28.017 31.018 20.275 1.00 84.86 182 GLY C CA 1
ATOM 4648 C C . GLY C 1 182 ? 27.831 29.678 20.983 1.00 85.56 182 GLY C C 1
ATOM 4649 O O . GLY C 1 182 ? 28.691 28.795 20.879 1.00 86.04 182 GLY C O 1
ATOM 4650 N N . TYR C 1 183 ? 26.700 29.513 21.675 1.00 86.12 183 TYR C N 1
ATOM 4651 C CA . TYR C 1 183 ? 26.351 28.244 22.369 1.00 86.29 183 TYR C CA 1
ATOM 4652 C C . TYR C 1 183 ? 25.229 28.472 23.377 1.00 86.41 183 TYR C C 1
ATOM 4653 O O . TYR C 1 183 ? 25.136 29.544 23.984 1.00 86.57 183 TYR C O 1
ATOM 4655 N N . ARG C 1 186 ? 30.483 26.100 26.560 1.00 92.73 186 ARG C N 1
ATOM 4656 C CA . ARG C 1 186 ? 31.661 25.228 26.484 1.00 92.55 186 ARG C CA 1
ATOM 4657 C C . ARG C 1 186 ? 32.760 25.866 25.631 1.00 92.41 186 ARG C C 1
ATOM 4658 O O . ARG C 1 186 ? 32.493 26.374 24.523 1.00 92.59 186 ARG C O 1
ATOM 4660 N N . CYS C 1 187 ? 33.987 25.852 26.162 1.00 91.89 187 CYS C N 1
ATOM 4661 C CA . CYS C 1 187 ? 35.186 26.308 25.437 1.00 91.19 187 CYS C CA 1
ATOM 4662 C C . CYS C 1 187 ? 35.401 27.842 25.296 1.00 89.99 187 CYS C C 1
ATOM 4663 O O . CYS C 1 187 ? 36.362 28.284 24.657 1.00 90.21 187 CYS C O 1
ATOM 4666 N N . ARG C 1 188 ? 34.531 28.641 25.905 1.00 88.27 188 ARG C N 1
ATOM 4667 C CA . ARG C 1 188 ? 34.556 30.106 25.773 1.00 86.96 188 ARG C CA 1
ATOM 4668 C C . ARG C 1 188 ? 35.928 30.789 25.884 1.00 85.93 188 ARG C C 1
ATOM 4669 O O . ARG C 1 188 ? 36.213 31.731 25.127 1.00 85.53 188 ARG C O 1
ATOM 4677 N N . GLU C 1 189 ? 36.764 30.323 26.815 1.00 84.70 189 GLU C N 1
ATOM 4678 C CA . GLU C 1 189 ? 38.070 30.948 27.053 1.00 83.90 189 GLU C CA 1
ATOM 4679 C C . GLU C 1 189 ? 38.971 30.979 25.809 1.00 83.36 189 GLU C C 1
ATOM 4680 O O . GLU C 1 189 ? 39.713 31.943 25.616 1.00 83.16 189 GLU C O 1
ATOM 4686 N N . LYS C 1 190 ? 38.896 29.945 24.971 1.00 82.79 190 LYS C N 1
ATOM 4687 C CA . LYS C 1 190 ? 39.632 29.917 23.699 1.00 82.73 190 LYS C CA 1
ATOM 4688 C C . LYS C 1 190 ? 39.183 31.021 22.735 1.00 81.91 190 LYS C C 1
ATOM 4689 O O . LYS C 1 190 ? 40.011 31.656 22.078 1.00 81.52 190 LYS C O 1
ATOM 4695 N N . GLN C 1 191 ? 37.869 31.225 22.634 1.00 81.31 191 GLN C N 1
ATOM 4696 C CA . GLN C 1 191 ? 37.321 32.284 21.786 1.00 81.09 191 GLN C CA 1
ATOM 4697 C C . GLN C 1 191 ? 37.816 33.636 22.270 1.00 79.85 191 GLN C C 1
ATOM 4698 O O . GLN C 1 191 ? 38.150 34.493 21.461 1.00 79.78 191 GLN C O 1
ATOM 4704 N N . ALA C 1 192 ? 37.848 33.812 23.591 1.00 78.79 192 ALA C N 1
ATOM 4705 C CA . ALA C 1 192 ? 38.316 35.047 24.222 1.00 78.20 192 ALA C CA 1
ATOM 4706 C C . ALA C 1 192 ? 39.802 35.241 23.983 1.00 77.95 192 ALA C C 1
ATOM 4707 O O . ALA C 1 192 ? 40.284 36.356 23.762 1.00 77.57 192 ALA C O 1
ATOM 4709 N N . GLU C 1 193 ? 40.522 34.132 24.050 1.00 78.13 193 GLU C N 1
ATOM 4710 C CA . GLU C 1 193 ? 41.956 34.112 23.814 1.00 78.53 193 GLU C CA 1
ATOM 4711 C C . GLU C 1 193 ? 42.221 34.576 22.387 1.00 77.48 193 GLU C C 1
ATOM 4712 O O . GLU C 1 193 ? 43.052 35.444 22.145 1.00 77.16 193 GLU C O 1
ATOM 4718 N N . LEU C 1 194 ? 41.478 33.996 21.452 1.00 76.69 194 LEU C N 1
ATOM 4719 C CA . LEU C 1 194 ? 41.549 34.374 20.049 1.00 76.16 194 LEU C CA 1
ATOM 4720 C C . LEU C 1 194 ? 41.302 35.868 19.839 1.00 76.21 194 LEU C C 1
ATOM 4721 O O . LEU C 1 194 ? 41.995 36.507 19.043 1.00 76.39 194 LEU C O 1
ATOM 4726 N N . LEU C 1 195 ? 40.306 36.415 20.530 1.00 75.96 195 LEU C N 1
ATOM 4727 C CA . LEU C 1 195 ? 39.943 37.818 20.355 1.00 76.10 195 LEU C CA 1
ATOM 4728 C C . LEU C 1 195 ? 41.021 38.755 20.855 1.00 75.54 195 LEU C C 1
ATOM 4729 O O . LEU C 1 195 ? 41.273 39.791 20.254 1.00 75.16 195 LEU C O 1
ATOM 4734 N N . ALA C 1 196 ? 41.653 38.390 21.960 1.00 75.47 196 ALA C N 1
ATOM 4735 C CA . ALA C 1 196 ? 42.744 39.187 22.496 1.00 75.44 196 ALA C CA 1
ATOM 4736 C C . ALA C 1 196 ? 43.815 39.395 21.433 1.00 75.38 196 ALA C C 1
ATOM 4737 O O . ALA C 1 196 ? 44.385 40.469 21.336 1.00 75.22 196 ALA C O 1
ATOM 4739 N N . HIS C 1 197 ? 44.045 38.383 20.607 1.00 75.63 197 HIS C N 1
ATOM 4740 C CA . HIS C 1 197 ? 45.007 38.500 19.512 1.00 76.11 197 HIS C CA 1
ATOM 4741 C C . HIS C 1 197 ? 44.586 39.490 18.417 1.00 74.88 197 HIS C C 1
ATOM 4742 O O . HIS C 1 197 ? 45.421 40.203 17.873 1.00 75.02 197 HIS C O 1
ATOM 4749 N N . VAL C 1 198 ? 43.301 39.524 18.092 1.00 73.37 198 VAL C N 1
ATOM 4750 C CA . VAL C 1 198 ? 42.802 40.435 17.060 1.00 72.10 198 VAL C CA 1
ATOM 4751 C C . VAL C 1 198 ? 42.524 41.841 17.606 1.00 71.02 198 VAL C C 1
ATOM 4752 O O . VAL C 1 198 ? 42.536 42.808 16.858 1.00 70.46 198 VAL C O 1
ATOM 4756 N N . VAL C 1 199 ? 42.332 41.957 18.916 1.00 70.14 199 VAL C N 1
ATOM 4757 C CA . VAL C 1 199 ? 42.049 43.246 19.548 1.00 69.59 199 VAL C CA 1
ATOM 4758 C C . VAL C 1 199 ? 42.987 44.386 19.138 1.00 69.88 199 VAL C C 1
ATOM 4759 O O . VAL C 1 199 ? 42.512 45.463 18.802 1.00 70.08 199 VAL C O 1
ATOM 4763 N N . PRO C 1 200 ? 44.316 44.174 19.182 1.00 70.17 200 PRO C N 1
ATOM 4764 C CA . PRO C 1 200 ? 45.229 45.249 18.764 1.00 70.11 200 PRO C CA 1
ATOM 4765 C C . PRO C 1 200 ? 45.249 45.530 17.252 1.00 69.97 200 PRO C C 1
ATOM 4766 O O . PRO C 1 200 ? 45.787 46.552 16.829 1.00 70.08 200 PRO C O 1
ATOM 4770 N N . LEU C 1 201 ? 44.687 44.639 16.444 1.00 69.83 201 LEU C N 1
ATOM 4771 C CA . LEU C 1 201 ? 44.671 44.845 14.991 1.00 69.76 201 LEU C CA 1
ATOM 4772 C C . LEU C 1 201 ? 43.488 45.684 14.533 1.00 69.92 201 LEU C C 1
ATOM 4773 O O . LEU C 1 201 ? 43.387 46.006 13.342 1.00 69.71 201 LEU C O 1
ATOM 4778 N N . VAL C 1 202 ? 42.593 46.015 15.466 1.00 69.84 202 VAL C N 1
ATOM 4779 C CA . VAL C 1 202 ? 41.367 46.735 15.142 1.00 69.89 202 VAL C CA 1
ATOM 4780 C C . VAL C 1 202 ? 41.109 47.951 16.020 1.00 70.06 202 VAL C C 1
ATOM 4781 O O . VAL C 1 202 ? 41.559 48.032 17.159 1.00 70.04 202 VAL C O 1
ATOM 4785 N N . ARG C 1 203 ? 40.334 48.877 15.468 1.00 70.07 203 ARG C N 1
ATOM 4786 C CA . ARG C 1 203 ? 39.987 50.138 16.132 1.00 70.09 203 ARG C CA 1
ATOM 4787 C C . ARG C 1 203 ? 39.489 49.960 17.572 1.00 68.76 203 ARG C C 1
ATOM 4788 O O . ARG C 1 203 ? 40.027 50.554 18.483 1.00 68.87 203 ARG C O 1
ATOM 4796 N N . ASP C 1 204 ? 38.446 49.149 17.736 1.00 67.47 204 ASP C N 1
ATOM 4797 C CA . ASP C 1 204 ? 37.879 48.800 19.037 1.00 66.18 204 ASP C CA 1
ATOM 4798 C C . ASP C 1 204 ? 36.963 47.588 18.849 1.00 65.12 204 ASP C C 1
ATOM 4799 O O . ASP C 1 204 ? 36.744 47.119 17.731 1.00 65.31 204 ASP C O 1
ATOM 4804 N N . VAL C 1 205 ? 36.429 47.081 19.945 1.00 64.16 205 VAL C N 1
ATOM 4805 C CA . VAL C 1 205 ? 35.558 45.905 19.922 1.00 63.52 205 VAL C CA 1
ATOM 4806 C C . VAL C 1 205 ? 34.199 46.209 20.597 1.00 63.15 205 VAL C C 1
ATOM 4807 O O . VAL C 1 205 ? 34.117 46.991 21.558 1.00 63.05 205 VAL C O 1
ATOM 4811 N N . ARG C 1 206 ? 33.135 45.611 20.071 1.00 62.81 206 ARG C N 1
ATOM 4812 C CA . ARG C 1 206 ? 31.807 45.728 20.668 1.00 63.01 206 ARG C CA 1
ATOM 4813 C C . ARG C 1 206 ? 31.272 44.304 20.950 1.00 63.97 206 ARG C C 1
ATOM 4814 O O . ARG C 1 206 ? 31.427 43.400 20.098 1.00 63.35 206 ARG C O 1
ATOM 4822 N N . ARG C 1 207 ? 30.656 44.120 22.125 1.00 64.61 207 ARG C N 1
ATOM 4823 C CA . ARG C 1 207 ? 29.995 42.869 22.472 1.00 65.50 207 ARG C CA 1
ATOM 4824 C C . ARG C 1 207 ? 28.600 43.156 23.035 1.00 64.23 207 ARG C C 1
ATOM 4825 O O . ARG C 1 207 ? 28.434 43.502 24.211 1.00 64.83 207 ARG C O 1
ATOM 4833 N N . ILE C 1 208 ? 27.600 42.957 22.193 1.00 62.93 208 ILE C N 1
ATOM 4834 C CA . ILE C 1 208 ? 26.265 43.472 22.414 1.00 62.59 208 ILE C CA 1
ATOM 4835 C C . ILE C 1 208 ? 25.230 42.421 22.906 1.00 60.82 208 ILE C C 1
ATOM 4836 O O . ILE C 1 208 ? 24.283 42.737 23.641 1.00 60.99 208 ILE C O 1
ATOM 4841 N N . GLY C 1 209 ? 25.434 41.166 22.555 1.00 58.98 209 GLY C N 1
ATOM 4842 C CA . GLY C 1 209 ? 24.553 40.085 23.020 1.00 57.19 209 GLY C CA 1
ATOM 4843 C C . GLY C 1 209 ? 23.490 39.642 22.006 1.00 56.04 209 GLY C C 1
ATOM 4844 O O . GLY C 1 209 ? 22.562 38.950 22.361 1.00 55.73 209 GLY C O 1
ATOM 4845 N N . SER C 1 210 ? 23.615 40.029 20.741 1.00 54.44 210 SER C N 1
ATOM 4846 C CA . SER C 1 210 ? 22.659 39.583 19.732 1.00 53.82 210 SER C CA 1
ATOM 4847 C C . SER C 1 210 ? 23.245 39.491 18.335 1.00 53.65 210 SER C C 1
ATOM 4848 O O . SER C 1 210 ? 23.500 40.508 17.700 1.00 53.84 210 SER C O 1
ATOM 4851 N N . ALA C 1 211 ? 23.412 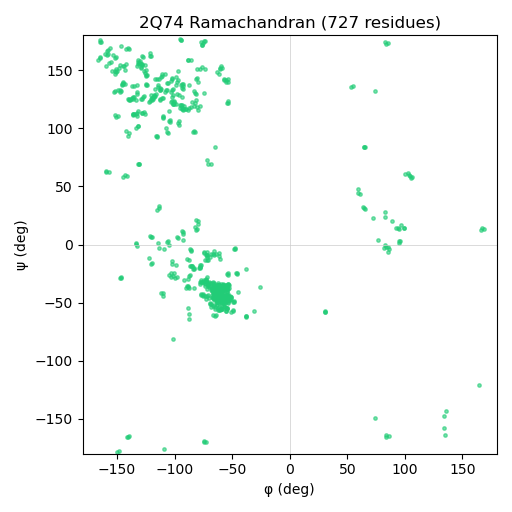38.270 17.839 1.00 53.67 211 ALA C N 1
ATOM 4852 C CA . ALA C 1 211 ? 24.020 38.066 16.522 1.00 53.71 211 ALA C CA 1
ATOM 4853 C C . ALA C 1 211 ? 23.168 38.696 15.442 1.00 54.01 211 ALA C C 1
ATOM 4854 O O . ALA C 1 211 ? 23.679 39.303 14.484 1.00 54.64 211 ALA C O 1
ATOM 4856 N N . ALA C 1 212 ? 21.849 38.560 15.579 1.00 54.27 212 ALA C N 1
ATOM 4857 C CA . ALA C 1 212 ? 20.952 39.095 14.537 1.00 54.29 212 ALA C CA 1
ATOM 4858 C C . ALA C 1 212 ? 21.179 40.603 14.430 1.00 54.13 212 ALA C C 1
ATOM 4859 O O . ALA C 1 212 ? 21.299 41.146 13.323 1.00 54.15 212 ALA C O 1
ATOM 4861 N N . LEU C 1 213 ? 21.284 41.261 15.579 1.00 53.68 213 LEU C N 1
ATOM 4862 C CA . LEU C 1 213 ? 21.506 42.715 15.589 1.00 53.69 213 LEU C CA 1
ATOM 4863 C C . LEU C 1 213 ? 22.917 43.157 15.121 1.00 54.40 213 LEU C C 1
ATOM 4864 O O . LEU C 1 213 ? 23.072 44.275 14.546 1.00 54.37 213 LEU C O 1
ATOM 4869 N N . ASP C 1 214 ? 23.934 42.326 15.412 1.00 54.95 214 ASP C N 1
ATOM 4870 C CA . ASP C 1 214 ? 25.292 42.616 14.986 1.00 55.93 214 ASP C CA 1
ATOM 4871 C C . ASP C 1 214 ? 25.323 42.620 13.437 1.00 55.18 214 ASP C C 1
ATOM 4872 O O . ASP C 1 214 ? 25.849 43.528 12.818 1.00 54.83 214 ASP C O 1
ATOM 4877 N N . LEU C 1 215 ? 24.748 41.593 12.835 1.00 54.27 215 LEU C N 1
ATOM 4878 C CA . LEU C 1 215 ? 24.724 41.515 11.381 1.00 54.55 215 LEU C CA 1
ATOM 4879 C C . LEU C 1 215 ? 24.042 42.760 10.774 1.00 54.67 215 LEU C C 1
ATOM 4880 O O . LEU C 1 215 ? 24.486 43.307 9.730 1.00 53.68 215 LEU C O 1
ATOM 4885 N N . CYS C 1 216 ? 23.003 43.234 11.467 1.00 54.76 216 CYS C N 1
ATOM 4886 C CA . CYS C 1 216 ? 22.254 44.403 11.001 1.00 55.25 216 CYS C CA 1
ATOM 4887 C C . CYS C 1 216 ? 23.051 45.693 11.205 1.00 55.35 216 CYS C C 1
ATOM 4888 O O . CYS C 1 216 ? 23.008 46.596 10.349 1.00 55.69 216 CYS C O 1
ATOM 4891 N N . MET C 1 217 ? 23.805 45.767 12.298 1.00 54.99 217 MET C N 1
ATOM 4892 C CA . MET C 1 217 ? 24.685 46.898 12.523 1.00 55.77 217 MET C CA 1
ATOM 4893 C C . MET C 1 217 ? 25.752 47.005 11.450 1.00 55.37 217 MET C C 1
ATOM 4894 O O . MET C 1 217 ? 26.084 48.115 11.021 1.00 55.25 217 MET C O 1
ATOM 4899 N N . VAL C 1 218 ? 26.288 45.870 11.016 1.00 55.67 218 VAL C N 1
ATOM 4900 C CA . VAL C 1 218 ? 27.241 45.872 9.927 1.00 56.12 218 VAL C CA 1
ATOM 4901 C C . VAL C 1 218 ? 26.560 46.437 8.663 1.00 56.97 218 VAL C C 1
ATOM 4902 O O . VAL C 1 218 ? 27.119 47.294 7.979 1.00 57.25 218 VAL C O 1
ATOM 4906 N N . ALA C 1 219 ? 25.348 45.962 8.373 1.00 57.72 219 ALA C N 1
ATOM 4907 C CA . ALA C 1 219 ? 24.600 46.393 7.168 1.00 58.18 219 ALA C CA 1
ATOM 4908 C C . ALA C 1 219 ? 24.361 47.891 7.190 1.00 58.71 219 ALA C C 1
ATOM 4909 O O . ALA C 1 219 ? 24.418 48.558 6.136 1.00 58.79 219 ALA C O 1
ATOM 4911 N N . ALA C 1 220 ? 24.074 48.400 8.396 1.00 59.22 220 ALA C N 1
ATOM 4912 C CA . ALA C 1 220 ? 23.748 49.827 8.598 1.00 59.73 220 ALA C CA 1
ATOM 4913 C C . ALA C 1 220 ? 24.993 50.719 8.621 1.00 60.28 220 ALA C C 1
ATOM 4914 O O . ALA C 1 220 ? 24.911 51.931 8.440 1.00 60.84 220 ALA C O 1
ATOM 4916 N N . GLY C 1 221 ? 26.143 50.116 8.870 1.00 60.96 221 GLY C N 1
ATOM 4917 C CA . GLY C 1 221 ? 27.368 50.865 9.060 1.00 61.10 221 GLY C CA 1
ATOM 4918 C C . GLY C 1 221 ? 27.661 51.205 10.516 1.00 61.28 221 GLY C C 1
ATOM 4919 O O . GLY C 1 221 ? 28.508 52.049 10.778 1.00 61.30 221 GLY C O 1
ATOM 4920 N N . ARG C 1 222 ? 26.977 50.570 11.466 1.00 61.87 222 ARG C N 1
ATOM 4921 C CA . ARG C 1 222 ? 27.253 50.834 12.902 1.00 62.73 222 ARG C CA 1
ATOM 4922 C C . ARG C 1 222 ? 28.388 49.994 13.451 1.00 61.45 222 ARG C C 1
ATOM 4923 O O . ARG C 1 222 ? 28.958 50.318 14.482 1.00 61.38 222 ARG C O 1
ATOM 4931 N N . LEU C 1 223 ? 28.702 48.913 12.744 1.00 60.66 223 LEU C N 1
ATOM 4932 C CA . LEU C 1 223 ? 29.947 48.169 12.911 1.00 59.88 223 LEU C CA 1
ATOM 4933 C C . LEU C 1 223 ? 30.585 48.030 11.525 1.00 60.08 223 LEU C C 1
ATOM 4934 O O . LEU C 1 223 ? 29.890 48.061 10.524 1.00 60.36 223 LEU C O 1
ATOM 4939 N N . ASP C 1 224 ? 31.899 47.875 11.488 1.00 60.30 224 ASP C N 1
ATOM 4940 C CA . ASP C 1 224 ? 32.639 47.647 10.258 1.00 60.25 224 ASP C CA 1
ATOM 4941 C C . ASP C 1 224 ? 32.727 46.161 9.918 1.00 60.65 224 ASP C C 1
ATOM 4942 O O . ASP C 1 224 ? 32.820 45.774 8.717 1.00 60.61 224 ASP C O 1
ATOM 4947 N N . ALA C 1 225 ? 32.710 45.335 10.964 1.00 60.68 225 ALA C N 1
ATOM 4948 C CA . ALA C 1 225 ? 32.676 43.882 10.806 1.00 60.79 225 ALA C CA 1
ATOM 4949 C C . ALA C 1 225 ? 32.098 43.202 12.042 1.00 61.35 225 ALA C C 1
ATOM 4950 O O . ALA C 1 225 ? 31.915 43.817 13.125 1.00 61.97 225 ALA C O 1
ATOM 4952 N N . TYR C 1 226 ? 31.830 41.918 11.860 1.00 61.23 226 TYR C N 1
ATOM 4953 C CA . TYR C 1 226 ? 31.310 41.078 12.911 1.00 60.93 226 TYR C CA 1
ATOM 4954 C C . TYR C 1 226 ? 31.873 39.676 12.746 1.00 62.26 226 TYR C C 1
ATOM 4955 O O . TYR C 1 226 ? 31.944 39.158 11.615 1.00 61.11 226 TYR C O 1
ATOM 4964 N N . TYR C 1 227 ? 32.245 39.083 13.883 1.00 64.17 227 TYR C N 1
ATOM 4965 C CA . TYR C 1 227 ? 32.767 37.726 13.926 1.00 65.88 227 TYR C CA 1
ATOM 4966 C C . TYR C 1 227 ? 32.224 36.970 15.129 1.00 66.96 227 TYR C C 1
ATOM 4967 O O . TYR C 1 227 ? 32.375 37.412 16.288 1.00 66.85 227 TYR C O 1
ATOM 4976 N N . GLU C 1 228 ? 31.620 35.816 14.862 1.00 68.34 228 GLU C N 1
ATOM 4977 C CA . GLU C 1 228 ? 31.230 34.909 15.933 1.00 69.85 228 GLU C CA 1
ATOM 4978 C C . GLU C 1 228 ? 31.374 33.446 15.553 1.00 70.91 228 GLU C C 1
ATOM 4979 O O . GLU C 1 228 ? 31.047 33.034 14.438 1.00 70.80 228 GLU C O 1
ATOM 4985 N N . HIS C 1 229 ? 31.868 32.670 16.518 1.00 72.61 229 HIS C N 1
ATOM 4986 C CA . HIS C 1 229 ? 32.083 31.226 16.366 1.00 73.78 229 HIS C CA 1
ATOM 4987 C C . HIS C 1 229 ? 31.004 30.450 17.114 1.00 73.61 229 HIS C C 1
ATOM 4988 O O . HIS C 1 229 ? 30.992 30.431 18.347 1.00 74.00 229 HIS C O 1
ATOM 4995 N N . GLY C 1 230 ? 30.074 29.856 16.372 1.00 73.51 230 GLY C N 1
ATOM 4996 C CA . GLY C 1 230 ? 29.023 29.012 16.962 1.00 73.63 230 GLY C CA 1
ATOM 4997 C C . GLY C 1 230 ? 27.662 29.672 17.039 1.00 73.69 230 GLY C C 1
ATOM 4998 O O . GLY C 1 230 ? 27.104 29.821 18.112 1.00 73.93 230 GLY C O 1
ATOM 4999 N N . VAL C 1 231 ? 27.125 30.065 15.894 1.00 73.73 231 VAL C N 1
ATOM 5000 C CA . VAL C 1 231 ? 25.857 30.778 15.833 1.00 73.85 231 VAL C CA 1
ATOM 5001 C C . VAL C 1 231 ? 24.808 29.904 15.165 1.00 73.71 231 VAL C C 1
ATOM 5002 O O . VAL C 1 231 ? 24.999 29.466 14.035 1.00 73.99 231 VAL C O 1
ATOM 5006 N N . GLN C 1 232 ? 23.692 29.670 15.850 1.00 73.45 232 GLN C N 1
ATOM 5007 C CA . GLN C 1 232 ? 22.601 28.874 15.290 1.00 73.18 232 GLN C CA 1
ATOM 5008 C C . GLN C 1 232 ? 22.093 29.498 13.988 1.00 72.07 232 GLN C C 1
ATOM 5009 O O . GLN C 1 232 ? 22.187 30.704 13.799 1.00 71.71 232 GLN C O 1
ATOM 5015 N N . VAL C 1 233 ? 21.567 28.671 13.092 1.00 71.06 233 VAL C N 1
ATOM 5016 C CA . VAL C 1 233 ? 21.105 29.140 11.776 1.00 70.32 233 VAL C CA 1
ATOM 5017 C C . VAL C 1 233 ? 19.984 30.185 11.867 1.00 69.65 233 VAL C C 1
ATOM 5018 O O . VAL C 1 233 ? 19.951 31.172 11.116 1.00 69.28 233 VAL C O 1
ATOM 5022 N N . TRP C 1 234 ? 19.076 29.964 12.809 1.00 69.09 234 TRP C N 1
ATOM 5023 C CA . TRP C 1 234 ? 17.928 30.847 13.003 1.00 68.63 234 TRP C CA 1
ATOM 5024 C C . TRP C 1 234 ? 18.263 32.224 13.612 1.00 67.11 234 TRP C C 1
ATOM 5025 O O . TRP C 1 234 ? 17.403 33.083 13.719 1.00 66.56 234 TRP C O 1
ATOM 5036 N N . ASP C 1 235 ? 19.499 32.431 14.022 1.00 65.66 235 ASP C N 1
ATOM 5037 C CA . ASP C 1 235 ? 19.935 33.749 14.483 1.00 65.09 235 ASP C CA 1
ATOM 5038 C C . ASP C 1 235 ? 20.763 34.527 13.462 1.00 64.88 235 ASP C C 1
ATOM 5039 O O . ASP C 1 235 ? 20.925 35.752 13.590 1.00 64.86 235 ASP C O 1
ATOM 5044 N N . CYS C 1 236 ? 21.287 33.843 12.455 1.00 64.65 236 CYS C N 1
ATOM 5045 C CA . CYS C 1 236 ? 22.115 34.537 11.497 1.00 65.14 236 CYS C CA 1
ATOM 5046 C C . CYS C 1 236 ? 21.615 34.495 10.063 1.00 64.73 236 CYS C C 1
ATOM 5047 O O . CYS C 1 236 ? 22.075 35.279 9.265 1.00 64.74 236 CYS C O 1
ATOM 5050 N N . ALA C 1 237 ? 20.682 33.603 9.736 1.00 64.82 237 ALA C N 1
ATOM 5051 C CA . ALA C 1 237 ? 20.234 33.452 8.330 1.00 64.78 237 ALA C CA 1
ATOM 5052 C C . ALA C 1 237 ? 19.751 34.783 7.750 1.00 64.28 237 ALA C C 1
ATOM 5053 O O . ALA C 1 237 ? 20.276 35.245 6.745 1.00 64.50 237 ALA C O 1
ATOM 5055 N N . ALA C 1 238 ? 18.763 35.391 8.408 1.00 63.67 238 ALA C N 1
ATOM 5056 C CA . ALA C 1 238 ? 18.194 36.668 7.964 1.00 63.16 238 ALA C CA 1
ATOM 5057 C C . ALA C 1 238 ? 19.256 37.789 7.939 1.00 63.08 238 ALA C C 1
ATOM 5058 O O . ALA C 1 238 ? 19.508 38.418 6.896 1.00 63.25 238 ALA C O 1
ATOM 5060 N N . GLY C 1 239 ? 19.896 38.030 9.074 1.00 62.77 239 GLY C N 1
ATOM 5061 C CA . GLY C 1 239 ? 20.920 39.070 9.162 1.00 62.34 239 GLY C CA 1
ATOM 5062 C C . GLY C 1 239 ? 22.030 38.934 8.133 1.00 62.15 239 GLY C C 1
ATOM 5063 O O . GLY C 1 239 ? 22.465 39.921 7.534 1.00 62.49 239 GLY C O 1
ATOM 5064 N N . ALA C 1 240 ? 22.473 37.702 7.906 1.00 61.79 240 ALA C N 1
ATOM 5065 C CA . ALA C 1 240 ? 23.538 37.430 6.953 1.00 61.45 240 ALA C CA 1
ATOM 5066 C C . ALA C 1 240 ? 23.177 37.970 5.558 1.00 61.02 240 ALA C C 1
ATOM 5067 O O . ALA C 1 240 ? 23.993 38.648 4.943 1.00 60.24 240 ALA C O 1
ATOM 5069 N N . LEU C 1 241 ? 21.942 37.712 5.119 1.00 61.10 241 LEU C N 1
ATOM 5070 C CA . LEU C 1 241 ? 21.421 38.200 3.835 1.00 61.41 241 LEU C CA 1
ATOM 5071 C C . LEU C 1 241 ? 21.380 39.708 3.834 1.00 61.35 241 LEU C C 1
ATOM 5072 O O . LEU C 1 241 ? 21.755 40.345 2.852 1.00 61.07 241 LEU C O 1
ATOM 5077 N N . ILE C 1 242 ? 20.927 40.271 4.958 1.00 61.54 242 ILE C N 1
ATOM 5078 C CA . ILE C 1 242 ? 20.764 41.721 5.085 1.00 61.24 242 ILE C CA 1
ATOM 5079 C C . ILE C 1 242 ? 22.115 42.395 4.939 1.00 62.14 242 ILE C C 1
ATOM 5080 O O . ILE C 1 242 ? 22.290 43.240 4.049 1.00 62.41 242 ILE C O 1
ATOM 5085 N N . ALA C 1 243 ? 23.092 41.972 5.749 1.00 62.46 243 ALA C N 1
ATOM 5086 C CA . ALA C 1 243 ? 24.473 42.466 5.583 1.00 62.45 243 ALA C CA 1
ATOM 5087 C C . ALA C 1 243 ? 24.969 42.288 4.118 1.00 62.39 243 ALA C C 1
ATOM 5088 O O . ALA C 1 243 ? 25.534 43.209 3.514 1.00 62.29 243 ALA C O 1
ATOM 5090 N N . ALA C 1 244 ? 24.735 41.117 3.542 1.00 62.54 244 ALA C N 1
ATOM 5091 C CA . ALA C 1 244 ? 25.218 40.830 2.187 1.00 62.30 244 ALA C CA 1
ATOM 5092 C C . ALA C 1 244 ? 24.588 41.805 1.208 1.00 62.52 244 ALA C C 1
ATOM 5093 O O . ALA C 1 244 ? 25.286 42.420 0.426 1.00 63.02 244 ALA C O 1
ATOM 5095 N N . GLU C 1 245 ? 23.273 41.989 1.282 1.00 63.14 245 GLU C N 1
ATOM 5096 C CA . GLU C 1 245 ? 22.582 42.925 0.397 1.00 63.40 245 GLU C CA 1
ATOM 5097 C C . GLU C 1 245 ? 22.961 44.376 0.648 1.00 63.09 245 GLU C C 1
ATOM 5098 O O . GLU C 1 245 ? 22.576 45.248 -0.084 1.00 62.77 245 GLU C O 1
ATOM 5104 N N . ALA C 1 246 ? 23.704 44.635 1.709 1.00 63.67 246 ALA C N 1
ATOM 5105 C CA . ALA C 1 246 ? 24.178 45.979 2.007 1.00 63.84 246 ALA C CA 1
ATOM 5106 C C . ALA C 1 246 ? 25.611 46.141 1.515 1.00 64.47 246 ALA C C 1
ATOM 5107 O O . ALA C 1 246 ? 26.230 47.168 1.741 1.00 64.24 246 ALA C O 1
ATOM 5109 N N . GLY C 1 247 ? 26.116 45.123 0.808 1.00 65.77 247 GLY C N 1
ATOM 5110 C CA . GLY C 1 247 ? 27.440 45.143 0.186 1.00 66.27 247 GLY C CA 1
ATOM 5111 C C . GLY C 1 247 ? 28.529 44.513 1.027 1.00 67.09 247 GLY C C 1
ATOM 5112 O O . GLY C 1 247 ? 29.691 44.514 0.645 1.00 67.48 247 GLY C O 1
ATOM 5113 N N . ALA C 1 248 ? 28.171 43.964 2.176 1.00 68.19 248 ALA C N 1
ATOM 5114 C CA . ALA C 1 248 ? 29.166 43.377 3.052 1.00 68.77 248 ALA C CA 1
ATOM 5115 C C . ALA C 1 248 ? 29.617 42.027 2.519 1.00 69.34 248 ALA C C 1
ATOM 5116 O O . ALA C 1 248 ? 28.888 41.337 1.800 1.00 69.08 248 ALA C O 1
ATOM 5118 N N . ARG C 1 249 ? 30.842 41.676 2.873 1.00 70.48 249 ARG C N 1
ATOM 5119 C CA . ARG C 1 249 ? 31.391 40.355 2.616 1.00 71.69 249 ARG C CA 1
ATOM 5120 C C . ARG C 1 249 ? 30.954 39.444 3.738 1.00 71.98 249 ARG C C 1
ATOM 5121 O O . ARG C 1 249 ? 31.208 39.731 4.916 1.00 71.90 249 ARG C O 1
ATOM 5129 N N . VAL C 1 250 ? 30.277 38.360 3.399 1.00 72.48 250 VAL C N 1
ATOM 5130 C CA . VAL C 1 250 ? 29.713 37.497 4.430 1.00 73.14 250 VAL C CA 1
ATOM 5131 C C . VAL C 1 250 ? 30.039 36.048 4.129 1.00 74.18 250 VAL C C 1
ATOM 5132 O O . VAL C 1 250 ? 29.804 35.586 3.022 1.00 74.41 250 VAL C O 1
ATOM 5136 N N . LEU C 1 251 ? 30.579 35.324 5.103 1.00 75.47 251 LEU C N 1
ATOM 5137 C CA . LEU C 1 251 ? 30.753 33.888 4.922 1.00 76.76 251 LEU C CA 1
ATOM 5138 C C . LEU C 1 251 ? 30.333 33.095 6.135 1.00 76.82 251 LEU C C 1
ATOM 5139 O O . LEU C 1 251 ? 30.632 33.475 7.255 1.00 76.69 251 LEU C O 1
ATOM 5144 N N . LEU C 1 252 ? 29.619 31.998 5.868 1.00 77.40 252 LEU C N 1
ATOM 5145 C CA . LEU C 1 252 ? 29.064 31.116 6.892 1.00 77.69 252 LEU C CA 1
ATOM 5146 C C . LEU C 1 252 ? 29.721 29.739 6.802 1.00 78.15 252 LEU C C 1
ATOM 5147 O O . LEU C 1 252 ? 29.284 28.871 6.047 1.00 78.14 252 LEU C O 1
ATOM 5152 N N . SER C 1 253 ? 30.775 29.559 7.591 1.00 78.73 253 SER C N 1
ATOM 5153 C CA . SER C 1 253 ? 31.517 28.299 7.652 1.00 78.99 253 SER C CA 1
ATOM 5154 C C . SER C 1 253 ? 30.869 27.380 8.686 1.00 78.77 253 SER C C 1
ATOM 5155 O O . SER C 1 253 ? 29.852 26.754 8.410 1.00 78.68 253 SER C O 1
ATOM 5158 N N . ALA C 1 260 ? 26.725 22.228 16.907 1.00 84.87 260 ALA C N 1
ATOM 5159 C CA . ALA C 1 260 ? 25.931 22.259 15.674 1.00 84.68 260 ALA C CA 1
ATOM 5160 C C . ALA C 1 260 ? 25.782 23.639 15.017 1.00 84.28 260 ALA C C 1
ATOM 5161 O O . ALA C 1 260 ? 25.193 23.719 13.938 1.00 84.91 260 ALA C O 1
ATOM 5163 N N . GLY C 1 261 ? 26.306 24.705 15.639 1.00 83.10 261 GLY C N 1
ATOM 5164 C CA . GLY C 1 261 ? 26.198 26.072 15.110 1.00 81.83 261 GLY C CA 1
ATOM 5165 C C . GLY C 1 261 ? 27.069 26.358 13.887 1.00 80.65 261 GLY C C 1
ATOM 5166 O O . GLY C 1 261 ? 27.643 25.438 13.298 1.00 80.97 261 GLY C O 1
ATOM 5167 N N . LEU C 1 262 ? 27.159 27.633 13.499 1.00 78.76 262 LEU C N 1
ATOM 5168 C CA . LEU C 1 262 ? 27.990 28.067 12.372 1.00 77.24 262 LEU C CA 1
ATOM 5169 C C . LEU C 1 262 ? 29.062 29.079 12.766 1.00 76.24 262 LEU C C 1
ATOM 5170 O O . LEU C 1 262 ? 28.993 29.710 13.826 1.00 75.90 262 LEU C O 1
ATOM 5175 N N . VAL C 1 263 ? 30.056 29.222 11.891 1.00 75.09 263 VAL C N 1
ATOM 5176 C CA . VAL C 1 263 ? 31.053 30.276 12.012 1.00 74.07 263 VAL C CA 1
ATOM 5177 C C . VAL C 1 263 ? 30.668 31.387 11.047 1.00 72.72 263 VAL C C 1
ATOM 5178 O O . VAL C 1 263 ? 30.544 31.147 9.837 1.00 72.55 263 VAL C O 1
ATOM 5182 N N . VAL C 1 264 ? 30.486 32.594 11.589 1.00 70.95 264 VAL C N 1
ATOM 5183 C CA . VAL C 1 264 ? 30.012 33.731 10.810 1.00 69.64 264 VAL C CA 1
ATOM 5184 C C . VAL C 1 264 ? 31.055 34.848 10.755 1.00 68.65 264 VAL C C 1
ATOM 5185 O O . VAL C 1 264 ? 31.576 35.297 11.788 1.00 68.34 264 VAL C O 1
ATOM 5189 N N . VAL C 1 265 ? 31.359 35.287 9.545 1.00 67.43 265 VAL C N 1
ATOM 5190 C CA . VAL C 1 265 ? 32.179 36.468 9.347 1.00 67.05 265 VAL C CA 1
ATOM 5191 C C . VAL C 1 265 ? 31.454 37.404 8.393 1.00 66.78 265 VAL C C 1
ATOM 5192 O O . VAL C 1 265 ? 31.053 37.002 7.308 1.00 67.01 265 VAL C O 1
ATOM 5196 N N . ALA C 1 266 ? 31.248 38.641 8.829 1.00 66.57 266 ALA C N 1
ATOM 5197 C CA . ALA C 1 266 ? 30.580 39.660 8.030 1.00 66.18 266 ALA C CA 1
ATOM 5198 C C . ALA C 1 266 ? 31.374 40.954 8.188 1.00 66.05 266 ALA C C 1
ATOM 5199 O O . ALA C 1 266 ? 31.614 41.397 9.325 1.00 66.29 266 ALA C O 1
ATOM 5201 N N . ALA C 1 267 ? 31.799 41.543 7.067 1.00 65.74 267 ALA C N 1
ATOM 5202 C CA . ALA C 1 267 ? 32.676 42.705 7.111 1.00 65.80 267 ALA C CA 1
ATOM 5203 C C . ALA C 1 267 ? 32.480 43.588 5.900 1.00 66.39 267 ALA C C 1
ATOM 5204 O O . ALA C 1 267 ? 32.198 43.102 4.791 1.00 66.68 267 ALA C O 1
ATOM 5206 N N . ALA C 1 268 ? 32.684 44.886 6.096 1.00 66.80 268 ALA C N 1
ATOM 5207 C CA . ALA C 1 268 ? 32.790 45.800 4.966 1.00 67.21 268 ALA C CA 1
ATOM 5208 C C . ALA C 1 268 ? 33.863 45.272 3.995 1.00 67.70 268 ALA C C 1
ATOM 5209 O O . ALA C 1 268 ? 34.898 44.757 4.430 1.00 67.35 268 ALA C O 1
ATOM 5211 N N . PRO C 1 269 ? 33.606 45.372 2.678 1.00 68.70 269 PRO C N 1
ATOM 5212 C CA . PRO C 1 269 ? 34.412 44.684 1.649 1.00 69.10 269 PRO C CA 1
ATOM 5213 C C . PRO C 1 269 ? 35.877 45.095 1.665 1.00 69.46 269 PRO C C 1
ATOM 5214 O O . PRO C 1 269 ? 36.766 44.249 1.522 1.00 69.32 269 PRO C O 1
ATOM 5218 N N . GLY C 1 270 ? 36.124 46.377 1.894 1.00 69.99 270 GLY C N 1
ATOM 5219 C CA . GLY C 1 270 ? 37.477 46.906 1.875 1.00 70.52 270 GLY C CA 1
ATOM 5220 C C . GLY C 1 270 ? 38.387 46.344 2.947 1.00 70.92 270 GLY C C 1
ATOM 5221 O O . GLY C 1 270 ? 39.596 46.593 2.904 1.00 71.57 270 GLY C O 1
ATOM 5222 N N . ILE C 1 271 ? 37.823 45.564 3.875 1.00 70.80 271 ILE C N 1
ATOM 5223 C CA . ILE C 1 271 ? 38.538 45.082 5.038 1.00 70.58 271 ILE C CA 1
ATOM 5224 C C . ILE C 1 271 ? 38.353 43.589 5.320 1.00 70.39 271 ILE C C 1
ATOM 5225 O O . ILE C 1 271 ? 38.944 43.066 6.253 1.00 70.05 271 ILE C O 1
ATOM 5230 N N . ALA C 1 272 ? 37.578 42.904 4.485 1.00 70.63 272 ALA C N 1
ATOM 5231 C CA . ALA C 1 272 ? 37.262 41.484 4.664 1.00 71.22 272 ALA C CA 1
ATOM 5232 C C . ALA C 1 272 ? 38.481 40.551 4.577 1.00 71.80 272 ALA C C 1
ATOM 5233 O O . ALA C 1 272 ? 38.681 39.698 5.440 1.00 72.27 272 ALA C O 1
ATOM 5235 N N . ASP C 1 273 ? 39.275 40.691 3.521 1.00 72.26 273 ASP C N 1
ATOM 5236 C CA . ASP C 1 273 ? 40.454 39.859 3.352 1.00 72.53 273 ASP C CA 1
ATOM 5237 C C . ASP C 1 273 ? 41.388 40.044 4.528 1.00 71.79 273 ASP C C 1
ATOM 5238 O O . ASP C 1 273 ? 41.815 39.075 5.151 1.00 71.60 273 ASP C O 1
ATOM 5243 N N . GLU C 1 274 ? 41.712 41.292 4.826 1.00 71.09 274 GLU C N 1
ATOM 5244 C CA . GLU C 1 274 ? 42.626 41.573 5.915 1.00 71.05 274 GLU C CA 1
ATOM 5245 C C . GLU C 1 274 ? 42.156 40.979 7.251 1.00 71.47 274 GLU C C 1
ATOM 5246 O O . GLU C 1 274 ? 42.985 40.532 8.046 1.00 71.33 274 GLU C O 1
ATOM 5252 N N . LEU C 1 275 ? 40.839 40.947 7.473 1.00 71.94 275 LEU C N 1
ATOM 5253 C CA . LEU C 1 275 ? 40.266 40.386 8.694 1.00 72.39 275 LEU C CA 1
ATOM 5254 C C . LEU C 1 275 ? 40.297 38.861 8.691 1.00 73.43 275 LEU C C 1
ATOM 5255 O O . LEU C 1 275 ? 40.610 38.248 9.719 1.00 73.24 275 LEU C O 1
ATOM 5260 N N . LEU C 1 276 ? 39.943 38.257 7.551 1.00 74.37 276 LEU C N 1
ATOM 5261 C CA . LEU C 1 276 ? 39.967 36.798 7.406 1.00 75.29 276 LEU C CA 1
ATOM 5262 C C . LEU C 1 276 ? 41.367 36.232 7.642 1.00 75.83 276 LEU C C 1
ATOM 5263 O O . LEU C 1 276 ? 41.523 35.190 8.295 1.00 76.18 276 LEU C O 1
ATOM 5268 N N . ALA C 1 277 ? 42.377 36.927 7.122 1.00 76.23 277 ALA C N 1
ATOM 5269 C CA . ALA C 1 277 ? 43.771 36.527 7.298 1.00 76.50 277 ALA C CA 1
ATOM 5270 C C . ALA C 1 277 ? 44.139 36.488 8.791 1.00 76.76 277 ALA C C 1
ATOM 5271 O O . ALA C 1 277 ? 44.591 35.455 9.306 1.00 76.90 277 ALA C O 1
ATOM 5273 N N . ALA C 1 278 ? 43.915 37.603 9.482 1.00 77.02 278 ALA C N 1
ATOM 5274 C CA . ALA C 1 278 ? 44.175 37.690 10.930 1.00 77.38 278 ALA C CA 1
ATOM 5275 C C . ALA C 1 278 ? 43.472 36.585 11.715 1.00 77.86 278 ALA C C 1
ATOM 5276 O O . ALA C 1 278 ? 44.022 36.051 12.674 1.00 77.62 278 ALA C O 1
ATOM 5278 N N . LEU C 1 279 ? 42.253 36.252 11.305 1.00 78.94 279 LEU C N 1
ATOM 5279 C CA . LEU C 1 279 ? 41.474 35.218 11.980 1.00 79.82 279 LEU C CA 1
ATOM 5280 C C . LEU C 1 279 ? 42.095 33.841 11.746 1.00 81.55 279 LEU C C 1
ATOM 5281 O O . LEU C 1 279 ? 42.342 33.096 12.697 1.00 81.43 279 LEU C O 1
ATOM 5286 N N . GLN C 1 280 ? 42.352 33.516 10.483 1.00 83.64 280 GLN C N 1
ATOM 5287 C CA . GLN C 1 280 ? 43.006 32.256 10.130 1.00 85.81 280 GLN C CA 1
ATOM 5288 C C . GLN C 1 280 ? 44.320 32.148 10.859 1.00 85.44 280 GLN C C 1
ATOM 5289 O O . GLN C 1 280 ? 44.597 31.150 11.507 1.00 85.69 280 GLN C O 1
ATOM 5295 N N . ARG C 1 281 ? 45.107 33.209 10.779 1.00 85.42 281 ARG C N 1
ATOM 5296 C CA . ARG C 1 281 ? 46.377 33.296 11.472 1.00 85.43 281 ARG C CA 1
ATOM 5297 C C . ARG C 1 281 ? 46.336 32.839 12.943 1.00 85.42 281 ARG C C 1
ATOM 5298 O O . ARG C 1 281 ? 47.361 32.429 13.489 1.00 85.41 281 ARG C O 1
ATOM 5306 N N . PHE C 1 282 ? 45.167 32.907 13.577 1.00 85.41 282 PHE C N 1
ATOM 5307 C CA . PHE C 1 282 ? 45.003 32.445 14.954 1.00 85.52 282 PHE C CA 1
ATOM 5308 C C . PHE C 1 282 ? 43.974 31.320 15.118 1.00 86.46 282 PHE C C 1
ATOM 5309 O O . PHE C 1 282 ? 43.660 30.950 16.239 1.00 86.50 282 PHE C O 1
ATOM 5317 N N . ASN C 1 283 ? 43.444 30.788 14.019 1.00 87.70 283 ASN C N 1
ATOM 5318 C CA . ASN C 1 283 ? 42.401 29.746 14.058 1.00 88.77 283 ASN C CA 1
ATOM 5319 C C . ASN C 1 283 ? 41.065 30.178 14.662 1.00 89.33 283 ASN C C 1
ATOM 5320 O O . ASN C 1 283 ? 40.801 29.937 15.848 1.00 89.79 283 ASN C O 1
ATOM 5325 N N . GLY C 1 284 ? 40.221 30.796 13.837 1.00 89.68 284 GLY C N 1
ATOM 5326 C CA . GLY C 1 284 ? 38.868 31.210 14.259 1.00 89.93 284 GLY C CA 1
ATOM 5327 C C . GLY C 1 284 ? 37.811 31.155 13.157 1.00 90.23 284 GLY C C 1
ATOM 5328 O O . GLY C 1 284 ? 36.619 30.950 13.445 1.00 90.34 284 GLY C O 1
ATOM 5329 N N . LEU C 1 285 ? 38.248 31.336 11.900 1.00 90.32 285 LEU C N 1
ATOM 5330 C CA . LEU C 1 285 ? 37.365 31.284 10.719 1.00 90.40 285 LEU C CA 1
ATOM 5331 C C . LEU C 1 285 ? 37.075 29.846 10.264 1.00 90.64 285 LEU C C 1
ATOM 5332 O O . LEU C 1 285 ? 36.548 29.644 9.165 1.00 90.83 285 LEU C O 1
ATOM 5334 N N . GLU C 1 286 ? 37.404 28.860 11.109 1.00 90.87 286 GLU C N 1
ATOM 5335 C CA . GLU C 1 286 ? 37.233 27.445 10.775 1.00 91.11 286 GLU C CA 1
ATOM 5336 C C . GLU C 1 286 ? 36.482 26.688 11.877 1.00 90.93 286 GLU C C 1
ATOM 5337 O O . GLU C 1 286 ? 37.017 26.449 12.959 1.00 90.81 286 GLU C O 1
#

Sequence (733 aa):
DNEPARLRSVAENLAAEAAAFVRGRRAEVFDPVTVVDTDTERLLRDRLAQLRPGDPILGEEGRVTWVLDPIDGTVNFVYGIPAYAVSIGAQVGGITVAGAVADVAARTVYSAATGLGAHLTDERGRHVLRCTGVDELSMALLGTGFGYSVRCREKQAELLAHVVPLVRDVRRIGSAALDLCMVAAGRLDAYYEHGVQVWDCAAGALIAAEAGARVLLSAGLVVVAAAPGIADELLAALQRFNGLEDNEPARLRSVAENLAAEAAAFVRGRRAEVFDPVTVVDTDTERLLRDRLAQLRPGDPILGEEGRVTWVLDPIDGTVNFVYGIPAYAVSIGAQVGGITVAGAVADVAARTVYSAATGLGAHLTDERGRHVLRCTGVDELSMALLGTGFGYSVRCREKQAELLAHVVPLVRDVRRIGSAALDLCMVAAGRLDAYYEHGVQVWDCAAGALIAAEAGARVLLSAGLVVVAAAPGIADELLAALQRFNGLEDNEPARLRSVAENLAAEAAAFVRGRRAEVFDPVTVVDTDTERLLRDRLAQLRPGDPILGEEGRVTWVLDPIDGTVNFVYGIPAYAVSIGAQVGGITVAGAVADVAARTVYSAATGLGAHLTDERGRHVLRCTGVDELSMALLGTGFGYRCREKQAELLAHVVPLVRDVRRIGSAALDLCMVAAGRLDAYYEHGVQVWDCAAGALIAAEAGARVLLSAGLVVVAAAPGIADELLAALQRFNGLE

Organism: Mycobacterium tuberculosis (strain ATCC 25618 / H37Rv) (NCBI:txid83332)

Foldseek 3Di:
DQAQVVVQVLQQVLFLVLLVQLLVQLVVQCVSLVVSFVVSVVVSVVSCCVVPNPPAEQEVPGVKYKQWGSWFQSVCSVVVNQAIWTKIFIDDPNATAWIKIASNVQSKIWIDGVPGAIWIQDPVGIDGWAADQDQQQQAFEEEEEEADDPPPRVLVVVLVVQCQNRYVHYHYRRALLVRLVCRRRHVGQKYWYDHHACNRPNGSQRNLVSNVWDWDWPVGTTIITGRPSCRVVVVVSCVVSPRND/DQAQVVVQVVQQVLFLVLLVQLLVQLVVQCVSLVVSFVVSVVVSVVVCCVVPNPEDEQEVPGCKYKFWGSWFQSVCSVVVNQAIWTKIFIDHPNATAWIKIASNVQSKIWIDGVPGAIWIQDPVGIDGWAADDDQAQQAFEEEEEEEPPPPPSVLVVVLVVQCQNRYVHYHYRRALLVRLVCRRRHVGQKYWYDFYACNRCNGSQRNLVSNVWDWDWPVGTTIITGHPSCRVVVVVSCVVSPRND/DQAQVVVQVLQQVLFLVLLVQLLVQLVVQCVSLVVSFVVSVVVSVVSCCVVPNPPAECEVPGVKYKQWGSWFQSVCSVVVNQAIWTKIFIDDPNATAKIKIASNVQSKIWIDGVPGAIWIQDPVGIDGWAADQDQQQQAFEEEEEEADPPVVLVVVLVVQCQNRYVHYHYRRALLVRLVCRRRHVGQKYWYDHHACNRCNGSQRNLVSNVWDWDWPVGTTIITGRPSCRVVVVCSCVVSPRND